Protein AF-A0A7S4PCH6-F1 (afdb_monomer_lite)

Secondary structure (DSSP, 8-state):
-TTSTTHHHHHHHHHHTT-HHHHHHHHHTSTTS---TTSS-SSS-TTS-HHHHHHHHHHTS----TT----HHHHHHHHHHHHHTTGGGTT-HHHHHHHHHHTT-----TTS-HHHHHHHHHHHH-TT--HHHHHHHHHHHHHHHHHHHHHHTPPPPHHHHHHHIIIII-HHHHHHHHHHH-SSTHHHHHHHHHHHHTT-SPPPPHHHHHHH-GGGTT----HHHHHHHHHHHHHHHS---STTTTHHHHHHHHT-SSSHHHHHHHHHHHS-GGG-HHHHHHHHHHHHHHHHHTTT-HHHHHHHHHHHHHHHHHHHHHHHHTT-HHHHHHHHHHTT-HHHHHHHHHHHHHHHHHHHHH-TTTTTHHHHHHHHHHTT-S---HHHHHHHHHHHHHHHHHTT-HHHHHHHHHHHHH-TT--HHHHHHIIIIIIHHHHHS--SS-SS-HHHHHHHHHHHHHHHHHHHHHHHSTT---------S-HHHHHHHHTTHHHHHHHHHHHHHHHHHTT---------------------

Foldseek 3Di:
DCPDPCLLVVLVVCVLQVNLVVSLVSLCPDPLNDAPPVRHRPDPDCPPRLSSVLSVLSVQQDDDDPPDAPPPVSLVVSLVSLVVCLVVCPVPVSSNVVSCLLNLVDDPPLPDQLQSNLSSNCRRPPVPDDLLVSLVSSVVSNVVNVVVCVVVVDDDQLVSVVSNCVSPVRPVLCLVCVPVSDPALPCSLVVLVVCVVVVRDDDDDPVVCCVSPVVCPPPPDDSLVSNLVSLLVNLVVQDPPDPPSNVVSLVSLLVRLPCSLVSNLVSLVPDQLPPDPVSLVVSLVSLVVSCVSCPPPVVSVVSSLQSLLVNLQNVLVVCVVVLQNQSSLVSNVSSVDLVVNVVSLVVCLVVLLVVCVVPVPPSCVSCVSNVVSVVPDDDHDVSNVLVVLVVVLSVCVVVVVLLSNLVSLLVSLPDPLDAVSVLLCSCVVRVVVSLPPPDLAQSHAPVSLVSNVVVLVVLVVVLVVCVVDPDDDDDDDPHPDDNVVSPVVVVCSVVSVVSSVVSNVRNVVVPRPPDDDDDDDDDPDDPDDDDD

pLDDT: mean 73.79, std 15.65, range [22.5, 93.56]

Sequence (532 aa):
WEDHPDYWSVLLNLLSRGLVDPAIELLECHSKHTKSDDGEILFSNYDDNPYVLVGELLKSMPRFYRGHKRSRPDWTNWHSRCEAYYEDLLAYPDLRDVVKLLSGEMEPISDYPWYRQAIAFVFYNKPWMDALEVSQEATNHYVQEQKNKERTGAGGHIFDEIFLYCMTQGHMHLILEIDSLFPSLFVPCHLIDLLIHTRAVEIPSKDDMESLWPDSVGIDFELETIREHFILEYAQSLKMGNQSSWLIPIGYMRSCPRAGPFCVIEALKREDPSISASKVTKMLHICKLVETAGKNRPAIERGVADVRSLIHRVIGRSKFENGNYGAALHHYSLSGKTKDLVQVSNHLTTTYYHSSLAHPSSGLQPIESVLEAFGCHPQFPPQLELLAKYRELVRSFNQKNYEVSCRVAVDVLSFSTHPLSIWIPVIEDFLVPLLTNNQKRAWIDTRGTYVIMEKLEALGRRVDLVKEKGESKGYALPLMVSDQEVIKFEAKLPQIREYLIQNLKKAILDGDLCLLEPAESGGFGSQFGGNL

Radius of gyration: 46.58 Å; chains: 1; bounding box: 87×60×130 Å

InterPro domains:
  IPR011502 Nucleoporin Nup85-like [PF07575] (2-457)
  IPR011502 Nucleoporin Nup85-like [PTHR13373] (2-508)

Organism: NCBI:txid180227

Structure (mmCIF, N/CA/C/O backbone):
data_AF-A0A7S4PCH6-F1
#
_entry.id   AF-A0A7S4PCH6-F1
#
loop_
_atom_site.group_PDB
_atom_site.id
_atom_site.type_symbol
_atom_site.label_atom_id
_atom_site.label_alt_id
_atom_site.label_comp_id
_atom_site.label_asym_id
_atom_site.label_entity_id
_atom_site.label_seq_id
_atom_site.pdbx_PDB_ins_code
_atom_site.Cartn_x
_atom_site.Cartn_y
_atom_site.Cartn_z
_atom_site.occupancy
_atom_site.B_iso_or_equiv
_atom_site.auth_seq_id
_atom_site.auth_comp_id
_atom_site.auth_asym_id
_atom_site.auth_atom_id
_atom_site.pdbx_PDB_model_num
ATOM 1 N N . TRP A 1 1 ? 5.525 9.806 -56.059 1.00 64.00 1 TRP A N 1
ATOM 2 C CA . TRP A 1 1 ? 5.964 9.488 -54.684 1.00 64.00 1 TRP A CA 1
ATOM 3 C C . TRP A 1 1 ? 7.481 9.490 -54.609 1.00 64.00 1 TRP A C 1
ATOM 5 O O . TRP A 1 1 ? 8.005 10.160 -53.736 1.00 64.00 1 TRP A O 1
ATOM 15 N N . GLU A 1 2 ? 8.165 8.834 -55.549 1.00 72.00 2 GLU A N 1
ATOM 16 C CA . GLU A 1 2 ? 9.630 8.896 -55.705 1.00 72.00 2 GLU A CA 1
ATOM 17 C C . GLU A 1 2 ? 10.188 10.298 -56.021 1.00 72.00 2 GLU A C 1
ATOM 19 O O . GLU A 1 2 ? 11.230 10.657 -55.495 1.00 72.00 2 GLU A O 1
ATOM 24 N N . ASP A 1 3 ? 9.463 11.139 -56.771 1.00 77.38 3 ASP A N 1
ATOM 25 C CA . ASP A 1 3 ? 9.891 12.524 -57.063 1.00 77.38 3 ASP A CA 1
ATOM 26 C C . ASP A 1 3 ? 9.633 13.519 -55.913 1.00 77.38 3 ASP A C 1
ATOM 28 O O . ASP A 1 3 ? 9.802 14.730 -56.074 1.00 77.38 3 ASP A O 1
ATOM 32 N N . HIS A 1 4 ? 9.140 13.047 -54.762 1.00 86.69 4 HIS A N 1
ATOM 33 C CA . HIS A 1 4 ? 8.910 13.926 -53.618 1.00 86.69 4 HIS A CA 1
ATOM 34 C C . HIS A 1 4 ? 10.264 14.335 -53.011 1.00 86.69 4 HIS A C 1
ATOM 36 O O . HIS A 1 4 ? 11.099 13.457 -52.794 1.00 86.69 4 HIS A O 1
ATOM 42 N N . PRO A 1 5 ? 10.486 15.618 -52.663 1.00 84.19 5 PRO A N 1
ATOM 43 C CA . PRO A 1 5 ? 11.775 16.089 -52.136 1.00 84.19 5 PRO A CA 1
ATOM 44 C C . PRO A 1 5 ? 12.235 15.337 -50.876 1.00 84.19 5 PRO A C 1
ATOM 46 O O . PRO A 1 5 ? 13.429 15.173 -50.651 1.00 84.19 5 PRO A O 1
ATOM 49 N N . ASP A 1 6 ? 11.289 14.826 -50.085 1.00 86.88 6 ASP A N 1
ATOM 50 C CA . ASP A 1 6 ? 11.576 14.066 -48.862 1.00 86.88 6 ASP A CA 1
ATOM 51 C C . ASP A 1 6 ? 11.766 12.556 -49.066 1.00 86.88 6 ASP A C 1
ATOM 53 O O . ASP A 1 6 ? 11.967 11.834 -48.095 1.00 86.88 6 ASP A O 1
ATOM 57 N N . TYR A 1 7 ? 11.682 12.028 -50.289 1.00 89.69 7 TYR A N 1
ATOM 58 C CA . TYR A 1 7 ? 11.777 10.580 -50.512 1.00 89.69 7 TYR A CA 1
ATOM 59 C C . TYR A 1 7 ? 13.089 9.997 -49.950 1.00 89.69 7 TYR A C 1
ATOM 61 O O . TYR A 1 7 ? 13.081 9.073 -49.131 1.00 89.69 7 TYR A O 1
ATOM 69 N N . TRP A 1 8 ? 14.221 10.597 -50.323 1.00 88.31 8 TRP A N 1
ATOM 70 C CA . TRP A 1 8 ? 15.547 10.167 -49.879 1.00 88.31 8 TRP A CA 1
ATOM 71 C C . TRP A 1 8 ? 15.815 10.492 -48.414 1.00 88.31 8 TRP A C 1
ATOM 73 O O . TRP A 1 8 ? 16.429 9.692 -47.706 1.00 88.31 8 TRP A O 1
ATOM 83 N N . SER A 1 9 ? 15.282 11.613 -47.917 1.00 87.62 9 SER A N 1
ATOM 84 C CA . SER A 1 9 ? 15.380 11.951 -46.498 1.00 87.62 9 SER A CA 1
ATOM 85 C C . SER A 1 9 ? 14.629 10.925 -45.646 1.00 87.62 9 SER A C 1
ATOM 87 O O . SER A 1 9 ? 15.147 10.494 -44.618 1.00 87.62 9 SER A O 1
ATOM 89 N N . VAL A 1 10 ? 13.453 10.452 -46.074 1.00 89.88 10 VAL A N 1
ATOM 90 C CA . VAL A 1 10 ? 12.704 9.368 -45.417 1.00 89.88 10 VAL A CA 1
ATOM 91 C C . VAL A 1 10 ? 13.485 8.052 -45.452 1.00 89.88 10 VAL A C 1
ATOM 93 O O . VAL A 1 10 ? 13.565 7.375 -44.426 1.00 89.88 10 VAL A O 1
ATOM 96 N N . LEU A 1 11 ? 14.115 7.709 -46.576 1.00 90.00 11 LEU A N 1
ATOM 97 C CA . LEU A 1 11 ? 14.933 6.499 -46.690 1.00 90.00 11 LEU A CA 1
ATOM 98 C C . LEU A 1 11 ? 16.126 6.520 -45.714 1.00 90.00 11 LEU A C 1
ATOM 100 O O . LEU A 1 11 ? 16.283 5.607 -44.900 1.00 90.00 11 LEU A O 1
ATOM 104 N N . LEU A 1 12 ? 16.912 7.601 -45.711 1.00 88.50 12 LEU A N 1
ATOM 105 C CA . LEU A 1 12 ? 18.007 7.816 -44.754 1.00 88.50 12 LEU A CA 1
ATOM 106 C C . LEU A 1 12 ? 17.493 7.868 -43.306 1.00 88.50 12 LEU A C 1
ATOM 108 O O . LEU A 1 12 ? 18.146 7.397 -42.365 1.00 88.50 12 LEU A O 1
ATOM 112 N N . ASN A 1 13 ? 16.280 8.391 -43.108 1.00 87.31 13 ASN A N 1
ATOM 113 C CA . ASN A 1 13 ? 15.642 8.421 -41.803 1.00 87.31 13 ASN A CA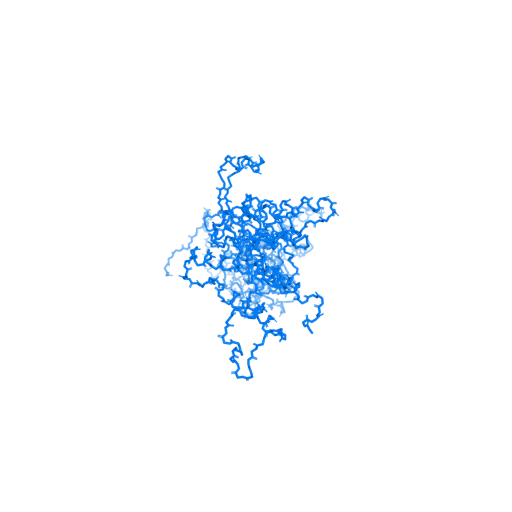 1
ATOM 114 C C . ASN A 1 13 ? 15.338 7.003 -41.278 1.00 87.31 13 ASN A C 1
ATOM 116 O O . ASN A 1 13 ? 15.539 6.728 -40.092 1.00 87.31 13 ASN A O 1
ATOM 120 N N . LEU A 1 14 ? 14.851 6.105 -42.131 1.00 90.00 14 LEU A N 1
ATOM 121 C CA . LEU A 1 14 ? 14.585 4.712 -41.768 1.00 90.00 14 LEU A CA 1
ATOM 122 C C . LEU A 1 14 ? 15.892 3.980 -41.438 1.00 90.00 14 LEU A C 1
ATOM 124 O O . LEU A 1 14 ? 16.009 3.370 -40.372 1.00 90.00 14 LEU A O 1
ATOM 128 N N . LEU A 1 15 ? 16.906 4.132 -42.292 1.00 89.31 15 LEU A N 1
ATOM 129 C CA . LEU A 1 15 ? 18.208 3.489 -42.119 1.00 89.31 15 LEU A CA 1
ATOM 130 C C . LEU A 1 15 ? 18.928 3.947 -40.847 1.00 89.31 15 LEU A C 1
ATOM 132 O O . LEU A 1 15 ? 19.399 3.112 -40.079 1.00 89.31 15 LEU A O 1
ATOM 136 N N . SER A 1 16 ? 18.948 5.243 -40.536 1.00 86.50 16 SER A N 1
ATOM 137 C CA . SER A 1 16 ? 19.559 5.755 -39.291 1.00 86.50 16 SER A CA 1
ATOM 138 C C . SER A 1 16 ? 18.895 5.244 -38.002 1.00 86.50 16 SER A C 1
ATOM 140 O O . SER A 1 16 ? 19.476 5.349 -36.927 1.00 86.50 16 SER A O 1
ATOM 142 N N . ARG A 1 17 ? 17.683 4.680 -38.083 1.00 86.62 17 ARG A N 1
ATOM 143 C CA . ARG A 1 17 ? 16.971 4.046 -36.957 1.00 86.62 17 ARG A CA 1
ATOM 144 C C . ARG A 1 17 ? 17.137 2.522 -36.926 1.00 86.62 17 ARG A C 1
ATOM 146 O O . ARG A 1 17 ? 16.534 1.873 -36.075 1.00 86.62 17 ARG A O 1
ATOM 153 N N . GLY A 1 18 ? 17.888 1.954 -37.871 1.00 85.25 18 GLY A N 1
ATOM 154 C CA . GLY A 1 18 ? 18.010 0.509 -38.071 1.00 85.25 18 GLY A CA 1
ATOM 155 C C . GLY A 1 18 ? 16.769 -0.144 -38.694 1.00 85.25 18 GLY A C 1
ATOM 156 O O . GLY A 1 18 ? 16.649 -1.367 -38.672 1.00 85.25 18 GLY A O 1
ATOM 157 N N . LEU A 1 19 ? 15.833 0.638 -39.251 1.00 89.56 19 LEU A N 1
ATOM 158 C CA . LEU A 1 19 ? 14.630 0.130 -39.924 1.00 89.56 19 LEU A CA 1
ATOM 159 C C . LEU A 1 19 ? 14.958 -0.245 -41.373 1.00 89.56 19 LEU A C 1
ATOM 161 O O . LEU A 1 19 ? 14.557 0.434 -42.316 1.00 89.56 19 LEU A O 1
ATOM 165 N N . VAL A 1 20 ? 15.715 -1.329 -41.535 1.00 89.56 20 VAL A N 1
ATOM 166 C CA . VAL A 1 20 ? 16.248 -1.751 -42.838 1.00 89.56 20 VAL A CA 1
ATOM 167 C C . VAL A 1 20 ? 15.179 -2.369 -43.736 1.00 89.56 20 VAL A C 1
ATOM 169 O O . VAL A 1 20 ? 15.161 -2.067 -44.922 1.00 89.56 20 VAL A O 1
ATOM 172 N N . ASP A 1 21 ? 14.248 -3.163 -43.197 1.00 90.94 21 ASP A N 1
ATOM 173 C CA . ASP A 1 21 ? 13.197 -3.795 -44.014 1.00 90.94 21 ASP A CA 1
ATOM 174 C C . ASP A 1 21 ? 12.270 -2.765 -44.688 1.00 90.94 21 ASP A C 1
ATOM 176 O O . ASP A 1 21 ? 12.153 -2.805 -45.913 1.00 90.94 21 ASP A O 1
ATOM 180 N N . PRO A 1 22 ? 11.713 -1.763 -43.971 1.00 93.25 22 PRO A N 1
ATOM 181 C CA . PRO A 1 22 ? 10.931 -0.709 -44.620 1.00 93.25 22 PRO A CA 1
ATOM 182 C C . PRO A 1 22 ? 11.748 0.124 -45.616 1.00 93.25 22 PRO A C 1
ATOM 184 O O . PRO A 1 22 ? 11.198 0.635 -46.587 1.00 93.25 22 PRO A O 1
ATOM 187 N N . ALA A 1 23 ? 13.057 0.283 -45.385 1.00 91.62 23 ALA A N 1
ATOM 188 C CA . ALA A 1 23 ? 13.933 0.992 -46.314 1.00 91.62 23 ALA A CA 1
ATOM 189 C C . ALA A 1 23 ? 14.156 0.194 -47.609 1.00 91.62 23 ALA A C 1
ATOM 191 O O . ALA A 1 23 ? 14.122 0.775 -48.691 1.00 91.62 23 ALA A O 1
ATOM 192 N N . ILE A 1 24 ? 14.328 -1.131 -47.513 1.00 90.75 24 ILE A N 1
ATOM 193 C CA . ILE A 1 24 ? 14.390 -2.026 -48.675 1.00 90.75 24 ILE A CA 1
ATOM 194 C C . ILE A 1 24 ? 13.077 -1.949 -49.451 1.00 90.75 24 ILE A C 1
ATOM 196 O O . ILE A 1 24 ? 13.108 -1.697 -50.648 1.00 90.75 24 ILE A O 1
ATOM 200 N N . GLU A 1 25 ? 11.931 -2.104 -48.785 1.00 90.81 25 GLU A N 1
ATOM 201 C CA . GLU A 1 25 ? 10.612 -2.040 -49.432 1.00 90.81 25 GLU A CA 1
ATOM 202 C C . GLU A 1 25 ? 10.394 -0.712 -50.168 1.00 90.81 25 GLU A C 1
ATOM 204 O O . GLU A 1 25 ? 9.920 -0.699 -51.305 1.00 90.81 25 GLU A O 1
ATOM 209 N N . LEU A 1 26 ? 10.783 0.406 -49.545 1.00 90.44 26 LEU A N 1
ATOM 210 C CA . LEU A 1 26 ? 10.692 1.728 -50.157 1.00 90.44 26 LEU A CA 1
ATOM 211 C C . LEU A 1 26 ? 11.586 1.830 -51.400 1.00 90.44 26 LEU A C 1
ATOM 213 O O . LEU A 1 26 ? 11.120 2.287 -52.441 1.00 90.44 26 LEU A O 1
ATOM 217 N N . LEU A 1 27 ? 12.836 1.359 -51.311 1.00 88.62 27 LEU A N 1
ATOM 218 C CA . LEU A 1 27 ? 13.787 1.361 -52.425 1.00 88.62 27 LEU A CA 1
ATOM 219 C C . LEU A 1 27 ? 13.337 0.452 -53.579 1.00 88.62 27 LEU A C 1
ATOM 221 O O . LEU A 1 27 ? 13.490 0.826 -54.740 1.00 88.62 27 LEU A O 1
ATOM 225 N N . GLU A 1 28 ? 12.743 -0.705 -53.278 1.00 86.50 28 GLU A N 1
ATOM 226 C CA . GLU A 1 28 ? 12.207 -1.630 -54.282 1.00 86.50 28 GLU A CA 1
ATOM 227 C C . GLU A 1 28 ? 10.996 -1.064 -55.039 1.00 86.50 28 GLU A C 1
ATOM 229 O O . GLU A 1 28 ? 10.723 -1.492 -56.159 1.00 86.50 28 GLU A O 1
ATOM 234 N N . CYS A 1 29 ? 10.281 -0.098 -54.452 1.00 84.88 29 CYS A N 1
ATOM 235 C CA . CYS A 1 29 ? 9.167 0.602 -55.097 1.00 84.88 29 CYS A CA 1
ATOM 236 C C . CYS A 1 29 ? 9.616 1.743 -56.028 1.00 84.88 29 CYS A C 1
ATOM 238 O O . CYS A 1 29 ? 8.774 2.352 -56.690 1.00 84.88 29 CYS A O 1
ATOM 240 N N . HIS A 1 30 ? 10.912 2.066 -56.071 1.00 84.31 30 HIS A N 1
ATOM 241 C CA . HIS A 1 30 ? 11.450 3.102 -56.947 1.00 84.31 30 HIS A CA 1
ATOM 242 C C . HIS A 1 30 ? 11.387 2.640 -58.416 1.00 84.31 30 HIS A C 1
ATOM 244 O O . HIS A 1 30 ? 11.802 1.533 -58.740 1.00 84.31 30 HIS A O 1
ATOM 250 N N . SER A 1 31 ? 10.942 3.484 -59.347 1.00 79.00 31 SER A N 1
ATOM 251 C CA . SER A 1 31 ? 10.768 3.143 -60.775 1.00 79.00 31 SER A CA 1
ATOM 252 C C . SER A 1 31 ? 12.048 2.643 -61.451 1.00 79.00 31 SER A C 1
ATOM 254 O O . SER A 1 31 ? 12.016 1.767 -62.312 1.00 79.00 31 SER A O 1
ATOM 256 N N . LYS A 1 32 ? 13.195 3.192 -61.041 1.00 78.00 32 LYS A N 1
ATOM 257 C CA . LYS A 1 32 ? 14.543 2.778 -61.478 1.00 78.00 32 LYS A CA 1
ATOM 258 C C . LYS A 1 32 ? 15.032 1.458 -60.858 1.00 78.00 32 LYS A C 1
ATOM 260 O O . LYS A 1 32 ? 16.035 0.912 -61.315 1.00 78.00 32 LYS A O 1
ATOM 265 N N . HIS A 1 33 ? 14.327 0.926 -59.862 1.00 71.19 33 HIS A N 1
ATOM 266 C CA . HIS A 1 33 ? 14.534 -0.411 -59.314 1.00 71.19 33 HIS A CA 1
ATOM 267 C C . HIS A 1 33 ? 13.737 -1.432 -60.154 1.00 71.19 33 HIS A C 1
ATOM 269 O O . HIS A 1 33 ? 12.705 -1.964 -59.747 1.00 71.19 33 HIS A O 1
ATOM 275 N N . THR A 1 34 ? 14.179 -1.681 -61.387 1.00 62.31 34 THR A N 1
ATOM 276 C CA . THR A 1 34 ? 13.460 -2.522 -62.357 1.00 62.31 34 THR A CA 1
ATOM 277 C C . THR A 1 34 ? 13.590 -4.023 -62.051 1.00 62.31 34 THR A C 1
ATOM 279 O O . THR A 1 34 ? 14.666 -4.607 -62.168 1.00 62.31 34 THR A O 1
ATOM 282 N N . LYS A 1 35 ? 12.464 -4.666 -61.702 1.00 54.75 35 LYS A N 1
ATOM 283 C CA . LYS A 1 35 ? 12.248 -6.129 -61.760 1.00 54.75 35 LYS A CA 1
ATOM 284 C C . LYS A 1 35 ? 11.495 -6.458 -63.068 1.00 54.75 35 LYS A C 1
ATOM 286 O O . LYS A 1 35 ? 10.728 -5.619 -63.535 1.00 54.75 35 LYS A O 1
ATOM 291 N N . SER A 1 36 ? 11.726 -7.620 -63.685 1.00 48.31 36 SER A N 1
ATOM 292 C CA . SER A 1 36 ? 10.923 -8.117 -64.819 1.00 48.31 36 SER A CA 1
ATOM 293 C C . SER A 1 36 ? 9.477 -8.359 -64.392 1.00 48.31 36 SER A C 1
ATOM 295 O O . SER A 1 36 ? 9.204 -8.561 -63.206 1.00 48.31 36 SER A O 1
ATOM 297 N N . ASP A 1 37 ? 8.567 -8.414 -65.367 1.00 42.47 37 ASP A N 1
ATOM 298 C CA . ASP A 1 37 ? 7.155 -8.770 -65.160 1.00 42.47 37 ASP A CA 1
ATOM 299 C C . ASP A 1 37 ? 6.956 -10.184 -64.559 1.00 42.47 37 ASP A C 1
ATOM 301 O O . ASP A 1 37 ? 5.890 -10.472 -64.017 1.00 42.47 37 ASP A O 1
ATOM 305 N N . ASP A 1 38 ? 7.991 -11.037 -64.565 1.00 46.34 38 ASP A N 1
ATOM 306 C CA . ASP A 1 38 ? 7.996 -12.380 -63.962 1.00 46.34 38 ASP A CA 1
ATOM 307 C C . ASP A 1 38 ? 8.635 -12.413 -62.554 1.00 46.34 38 ASP A C 1
ATOM 309 O O . ASP A 1 38 ? 8.780 -13.473 -61.944 1.00 46.34 38 ASP A O 1
ATOM 313 N N . GLY A 1 39 ? 9.029 -11.253 -62.011 1.00 51.03 39 GLY A N 1
ATOM 314 C CA . GLY A 1 39 ? 9.717 -11.136 -60.720 1.00 51.03 39 GLY A CA 1
ATOM 315 C C . GLY A 1 39 ? 11.217 -11.460 -60.760 1.00 51.03 39 GLY A C 1
ATOM 316 O O . GLY A 1 39 ? 11.874 -11.403 -59.719 1.00 51.03 39 GLY A O 1
ATOM 317 N N . GLU A 1 40 ? 11.776 -11.752 -61.937 1.00 49.81 40 GLU A N 1
ATOM 318 C CA . GLU A 1 40 ? 13.217 -11.943 -62.148 1.00 49.81 40 GLU A CA 1
ATOM 319 C C . GLU A 1 40 ? 13.905 -10.616 -62.510 1.00 49.81 40 GLU A C 1
ATOM 321 O O . GLU A 1 40 ? 13.334 -9.744 -63.147 1.00 49.81 40 GLU A O 1
ATOM 326 N N . ILE A 1 41 ? 15.150 -10.403 -62.095 1.00 50.25 41 ILE A N 1
ATOM 327 C CA . ILE A 1 41 ? 15.881 -9.157 -62.387 1.00 50.25 41 ILE A CA 1
ATOM 328 C C . ILE A 1 41 ? 16.236 -9.138 -63.892 1.00 50.25 41 ILE A C 1
ATOM 330 O O . ILE A 1 41 ? 16.939 -10.027 -64.360 1.00 50.25 41 ILE A O 1
ATOM 334 N N . LEU A 1 42 ? 15.756 -8.145 -64.666 1.00 45.78 42 LEU A N 1
ATOM 335 C CA . LEU A 1 42 ? 15.898 -8.077 -66.146 1.00 45.78 42 LEU A CA 1
ATOM 336 C C . LEU A 1 42 ? 17.335 -7.910 -66.663 1.00 45.78 42 LEU A C 1
ATOM 338 O O . LEU A 1 42 ? 17.560 -7.969 -67.872 1.00 45.78 42 LEU A O 1
ATOM 342 N N . PHE A 1 43 ? 18.303 -7.684 -65.782 1.00 46.62 43 PHE A N 1
ATOM 343 C CA . PHE A 1 43 ? 19.694 -7.487 -66.160 1.00 46.62 43 PHE A CA 1
ATOM 344 C C . PHE A 1 43 ? 20.512 -8.691 -65.710 1.00 46.62 43 PHE A C 1
ATOM 346 O O . PHE A 1 43 ? 20.567 -9.023 -64.530 1.00 46.62 43 PHE A O 1
ATOM 353 N N . SER A 1 44 ? 21.158 -9.343 -66.676 1.00 43.47 44 SER A N 1
ATOM 354 C CA . SER A 1 44 ? 21.978 -10.540 -66.476 1.00 43.47 44 SER A CA 1
ATOM 355 C C . SER A 1 44 ? 23.261 -10.295 -65.674 1.00 43.47 44 SER A C 1
ATOM 357 O O . SER A 1 44 ? 23.985 -11.252 -65.423 1.00 43.47 44 SER A O 1
ATOM 359 N N . ASN A 1 45 ? 23.534 -9.054 -65.260 1.00 46.75 45 ASN A N 1
ATOM 360 C CA . ASN A 1 45 ? 24.634 -8.692 -64.376 1.00 46.75 45 ASN A CA 1
ATOM 361 C C . ASN A 1 45 ? 24.103 -7.795 -63.250 1.00 46.75 45 ASN A C 1
ATOM 363 O O . ASN A 1 45 ? 23.547 -6.727 -63.500 1.00 46.75 45 ASN A O 1
ATOM 367 N N . TYR A 1 46 ? 24.315 -8.225 -62.005 1.00 49.53 46 TYR A N 1
ATOM 368 C CA . TYR A 1 46 ? 24.033 -7.456 -60.787 1.00 49.53 46 TYR A CA 1
ATOM 369 C C . TYR A 1 46 ? 24.793 -6.113 -60.723 1.00 49.53 46 TYR A C 1
ATOM 371 O O . TYR A 1 46 ? 24.423 -5.247 -59.935 1.00 49.53 46 TYR A O 1
ATOM 379 N N . ASP A 1 47 ? 25.815 -5.936 -61.565 1.00 52.97 47 ASP A N 1
ATOM 380 C CA . ASP A 1 47 ? 26.745 -4.803 -61.547 1.00 52.97 47 ASP A CA 1
ATOM 381 C C . ASP A 1 47 ? 26.250 -3.548 -62.300 1.00 52.97 47 ASP A C 1
ATOM 383 O O . ASP A 1 47 ? 26.839 -2.483 -62.139 1.00 52.97 47 ASP A O 1
ATOM 387 N N . ASP A 1 48 ? 25.164 -3.620 -63.087 1.00 65.75 48 ASP A N 1
ATOM 388 C CA . ASP A 1 48 ? 24.777 -2.510 -63.984 1.00 65.75 48 ASP A CA 1
ATOM 389 C C . ASP A 1 48 ? 23.666 -1.585 -63.439 1.00 65.75 48 ASP A C 1
ATOM 391 O O . ASP A 1 48 ? 23.530 -0.452 -63.911 1.00 65.75 48 ASP A O 1
ATOM 395 N N . ASN A 1 49 ? 22.862 -2.016 -62.451 1.00 79.38 49 ASN A N 1
ATOM 396 C CA . ASN A 1 49 ? 21.821 -1.165 -61.851 1.00 79.38 49 ASN A CA 1
ATOM 397 C C . ASN A 1 49 ? 22.159 -0.787 -60.392 1.00 79.38 49 ASN A C 1
ATOM 399 O O . ASN A 1 49 ? 22.016 -1.626 -59.496 1.00 79.38 49 ASN A O 1
ATOM 403 N N . PRO A 1 50 ? 22.493 0.487 -60.108 1.00 82.06 50 PRO A N 1
ATOM 404 C CA . PRO A 1 50 ? 22.889 0.933 -58.772 1.00 82.06 50 PRO A CA 1
ATOM 405 C C . PRO A 1 50 ? 21.766 0.819 -57.726 1.00 82.06 50 PRO A C 1
ATOM 407 O O . PRO A 1 50 ? 22.050 0.654 -56.544 1.00 82.06 50 PRO A O 1
ATOM 410 N N . TYR A 1 51 ? 20.488 0.851 -58.125 1.00 85.94 51 TYR A N 1
ATOM 411 C CA . TYR A 1 51 ? 19.360 0.692 -57.197 1.00 85.94 51 TYR A CA 1
ATOM 412 C C . TYR A 1 51 ? 19.230 -0.752 -56.703 1.00 85.94 51 TYR A C 1
ATOM 414 O O . TYR A 1 51 ? 18.986 -0.982 -55.519 1.00 85.94 51 TYR A O 1
ATOM 422 N N . VAL A 1 52 ? 19.426 -1.723 -57.603 1.00 83.62 52 VAL A N 1
ATOM 423 C CA . VAL A 1 52 ? 19.421 -3.155 -57.264 1.00 83.62 52 VAL A CA 1
ATOM 424 C C . VAL A 1 52 ? 20.640 -3.484 -56.411 1.00 83.62 52 VAL A C 1
ATOM 426 O O . VAL A 1 52 ? 20.503 -4.147 -55.388 1.00 83.62 52 VAL A O 1
ATOM 429 N N . LEU A 1 53 ? 21.809 -2.950 -56.773 1.00 85.06 53 LEU A N 1
ATOM 430 C CA . LEU A 1 53 ? 23.043 -3.099 -56.006 1.00 85.06 53 LEU A CA 1
ATOM 431 C C . LEU A 1 53 ? 22.874 -2.635 -54.548 1.00 85.06 53 LEU A C 1
ATOM 433 O O . LEU A 1 53 ? 23.150 -3.397 -53.622 1.00 85.06 53 LEU A O 1
ATOM 437 N N . VAL A 1 54 ? 22.372 -1.414 -54.330 1.00 87.38 54 VAL A N 1
ATOM 438 C CA . VAL A 1 54 ? 22.128 -0.884 -52.976 1.00 87.38 54 VAL A CA 1
ATOM 439 C C . VAL A 1 54 ? 21.054 -1.695 -52.244 1.00 87.38 54 VAL A C 1
ATOM 441 O O . VAL A 1 54 ? 21.204 -1.975 -51.054 1.00 87.38 54 VAL A O 1
ATOM 444 N N . GLY A 1 55 ? 20.010 -2.148 -52.943 1.00 87.75 55 GLY A N 1
ATOM 445 C CA . GLY A 1 55 ? 19.013 -3.066 -52.386 1.00 87.75 55 GLY A CA 1
ATOM 446 C C . GLY A 1 55 ? 19.625 -4.384 -51.897 1.00 87.75 55 GLY A C 1
ATOM 447 O O . GLY A 1 55 ? 19.321 -4.837 -50.793 1.00 87.75 55 GLY A O 1
ATOM 448 N N . GLU A 1 56 ? 20.539 -4.977 -52.663 1.00 86.88 56 GLU A N 1
ATOM 449 C CA . GLU A 1 56 ? 21.257 -6.198 -52.284 1.00 86.88 56 GLU A CA 1
ATOM 450 C C . GLU A 1 56 ? 22.275 -5.961 -51.156 1.00 86.88 56 GLU A C 1
ATOM 452 O O . GLU A 1 56 ? 22.444 -6.821 -50.285 1.00 86.88 56 GLU A O 1
ATOM 457 N N . LEU A 1 57 ? 22.913 -4.787 -51.087 1.00 88.44 57 LEU A N 1
ATOM 458 C CA . LEU A 1 57 ? 23.735 -4.399 -49.933 1.00 88.44 57 LEU A CA 1
ATOM 459 C C . LEU A 1 57 ? 22.894 -4.349 -48.652 1.00 88.44 57 LEU A C 1
ATOM 461 O O . LEU A 1 57 ? 23.286 -4.938 -47.645 1.00 88.44 57 LEU A O 1
ATOM 465 N N . LEU A 1 58 ? 21.709 -3.736 -48.696 1.00 89.69 58 LEU A N 1
ATOM 466 C CA . LEU A 1 58 ? 20.788 -3.684 -47.556 1.00 89.69 58 LEU A CA 1
ATOM 467 C C . LEU A 1 58 ? 20.262 -5.073 -47.160 1.00 89.69 58 LEU A C 1
ATOM 469 O O . LEU A 1 58 ? 20.192 -5.397 -45.973 1.00 89.69 58 LEU A O 1
ATOM 473 N N . LYS A 1 59 ? 19.921 -5.925 -48.136 1.00 89.00 59 LYS A N 1
ATOM 474 C CA . LYS A 1 59 ? 19.469 -7.306 -47.883 1.00 89.00 59 LYS A CA 1
ATOM 475 C C . LYS A 1 59 ? 20.572 -8.187 -47.306 1.00 89.00 59 LYS A C 1
ATOM 477 O O . LYS A 1 59 ? 20.299 -9.000 -46.425 1.00 89.00 59 LYS A O 1
ATOM 482 N N . SER A 1 60 ? 21.804 -8.017 -47.783 1.00 87.69 60 SER A N 1
ATOM 483 C CA . SER A 1 60 ? 22.978 -8.765 -47.317 1.00 87.69 60 SER A CA 1
ATOM 484 C C . SER A 1 60 ? 23.597 -8.206 -46.034 1.00 87.69 60 SER A C 1
ATOM 486 O O . SER A 1 60 ? 24.585 -8.764 -45.552 1.00 87.69 60 SER A O 1
ATOM 488 N N . MET A 1 61 ? 23.009 -7.152 -45.451 1.00 86.00 61 MET A N 1
ATOM 489 C CA . MET A 1 61 ? 23.428 -6.615 -44.161 1.00 86.00 61 MET A CA 1
ATOM 490 C C . MET A 1 61 ? 23.379 -7.715 -43.089 1.00 86.00 61 MET A C 1
ATOM 492 O O . MET A 1 61 ? 22.329 -8.345 -42.907 1.00 86.00 61 MET A O 1
ATOM 496 N N . PRO A 1 62 ? 24.475 -7.950 -42.344 1.00 84.12 62 PRO A N 1
ATOM 497 C CA . PRO A 1 62 ? 24.478 -8.932 -41.272 1.00 84.12 62 PRO A CA 1
ATOM 498 C C . PRO A 1 62 ? 23.403 -8.607 -40.226 1.00 84.12 62 PRO A C 1
ATOM 500 O O . PRO A 1 62 ? 23.366 -7.517 -39.659 1.00 84.12 62 PRO A O 1
ATOM 503 N N . ARG A 1 63 ? 22.509 -9.563 -39.946 1.00 76.00 63 ARG A N 1
ATOM 504 C CA . ARG A 1 63 ? 21.423 -9.399 -38.963 1.00 76.00 63 ARG A CA 1
ATOM 505 C C . ARG A 1 63 ? 21.697 -10.181 -37.689 1.00 76.00 63 ARG A C 1
ATOM 507 O O . ARG A 1 63 ? 22.217 -11.296 -37.715 1.00 76.00 63 ARG A O 1
ATOM 514 N N . PHE A 1 64 ? 21.275 -9.618 -36.562 1.00 67.06 64 PHE A N 1
ATOM 515 C CA . PHE A 1 64 ? 21.328 -10.300 -35.274 1.00 67.06 64 PHE A CA 1
ATOM 516 C C . PHE A 1 64 ? 20.077 -11.155 -35.069 1.00 67.06 64 PHE A C 1
ATOM 518 O O . PHE A 1 64 ? 18.992 -10.637 -34.818 1.00 67.06 64 PHE A O 1
ATOM 525 N N . TYR A 1 65 ? 20.237 -12.476 -35.111 1.00 59.75 65 TYR A N 1
ATOM 526 C CA . TYR A 1 65 ? 19.214 -13.416 -34.652 1.00 59.75 65 TYR A CA 1
ATOM 527 C C . TYR A 1 65 ? 19.560 -13.921 -33.250 1.00 59.75 65 TYR A C 1
ATOM 529 O O . TYR A 1 65 ? 20.732 -14.142 -32.928 1.00 59.75 65 TYR A O 1
ATOM 537 N N . ARG A 1 66 ? 18.540 -14.136 -32.404 1.00 48.34 66 ARG A N 1
ATOM 538 C CA . ARG A 1 66 ? 18.731 -14.742 -31.075 1.00 48.34 66 ARG A CA 1
ATOM 539 C C . ARG A 1 66 ? 19.505 -16.059 -31.225 1.00 48.34 66 ARG A C 1
ATOM 541 O O . ARG A 1 66 ? 19.039 -16.973 -31.894 1.00 48.34 66 ARG A O 1
ATOM 548 N N . GLY A 1 67 ? 20.679 -16.142 -30.598 1.00 49.59 67 GLY A N 1
ATOM 549 C CA . GLY A 1 67 ? 21.539 -17.332 -30.602 1.00 49.59 67 GLY A CA 1
ATOM 550 C C . GLY A 1 67 ? 22.767 -17.266 -31.520 1.00 49.59 67 GLY A C 1
ATOM 551 O O . GLY A 1 67 ? 23.649 -18.107 -31.374 1.00 49.59 67 GLY A O 1
ATOM 552 N N . HIS A 1 68 ? 22.883 -16.266 -32.401 1.00 53.16 68 HIS A N 1
ATOM 553 C CA . HIS A 1 68 ? 24.104 -16.028 -33.181 1.00 53.16 68 HIS A CA 1
ATOM 554 C C . HIS A 1 68 ? 25.015 -15.022 -32.468 1.00 53.16 68 HIS A C 1
ATOM 556 O O . HIS A 1 68 ? 24.576 -13.950 -32.049 1.00 53.16 68 HIS A O 1
ATOM 562 N N . LYS A 1 69 ? 26.299 -15.366 -32.307 1.00 55.25 69 LYS A N 1
ATOM 563 C CA . LYS A 1 69 ? 27.305 -14.427 -31.789 1.00 55.25 69 LYS A CA 1
ATOM 564 C C . LYS A 1 69 ? 27.575 -13.340 -32.833 1.00 55.25 69 LYS A C 1
ATOM 566 O O . LYS A 1 69 ? 27.537 -13.615 -34.027 1.00 55.25 69 LYS A O 1
ATOM 571 N N . ARG A 1 70 ? 27.893 -12.127 -32.368 1.00 60.91 70 ARG A N 1
ATOM 572 C CA . ARG A 1 70 ? 28.404 -11.017 -33.190 1.00 60.91 70 ARG A CA 1
ATOM 573 C C . ARG A 1 70 ? 29.618 -11.491 -33.998 1.00 60.91 70 ARG A C 1
ATOM 575 O O . ARG A 1 70 ? 30.722 -11.566 -33.465 1.00 60.91 70 ARG A O 1
ATOM 582 N N . SER A 1 71 ? 29.416 -11.835 -35.267 1.00 67.88 71 SER A N 1
ATOM 583 C CA . SER A 1 71 ? 30.508 -12.171 -36.177 1.00 67.88 71 SER A CA 1
ATOM 584 C C . SER A 1 71 ? 31.086 -10.868 -36.717 1.00 67.88 71 SER A C 1
ATOM 586 O O . SER A 1 71 ? 30.596 -10.299 -37.690 1.00 67.88 71 SER A O 1
ATOM 588 N N . ARG A 1 72 ? 32.108 -10.349 -36.028 1.00 74.88 72 ARG A N 1
ATOM 589 C CA . ARG A 1 72 ? 32.883 -9.188 -36.488 1.00 74.88 72 ARG A CA 1
ATOM 590 C C . ARG A 1 72 ? 33.369 -9.345 -37.945 1.00 74.88 72 ARG A C 1
ATOM 592 O O . ARG A 1 72 ? 33.261 -8.364 -38.669 1.00 74.88 72 ARG A O 1
ATOM 599 N N . PRO A 1 73 ? 33.823 -10.532 -38.409 1.00 81.12 73 PRO A N 1
ATOM 600 C CA . PRO A 1 73 ? 34.230 -10.721 -39.803 1.00 81.12 73 PRO A CA 1
ATOM 601 C C . PRO A 1 73 ? 33.130 -10.429 -40.830 1.00 81.12 73 PRO A C 1
ATOM 603 O O . PRO A 1 73 ? 33.419 -9.799 -41.843 1.00 81.12 73 PRO A O 1
ATOM 606 N N . ASP A 1 74 ? 31.882 -10.831 -40.565 1.00 83.19 74 ASP A N 1
ATOM 607 C CA . ASP A 1 74 ? 30.774 -10.631 -41.513 1.00 83.19 74 ASP A CA 1
ATOM 608 C C . ASP A 1 74 ? 30.433 -9.146 -41.658 1.00 83.19 74 ASP A C 1
ATOM 610 O O . ASP A 1 74 ? 30.219 -8.660 -42.766 1.00 83.19 74 ASP A O 1
ATOM 614 N N . TRP A 1 75 ? 30.461 -8.409 -40.544 1.00 84.12 75 TRP A N 1
ATOM 615 C CA . TRP A 1 75 ? 30.287 -6.957 -40.539 1.00 84.12 75 TRP A CA 1
ATOM 616 C C . TRP A 1 75 ? 31.429 -6.226 -41.235 1.00 84.12 75 TRP A C 1
ATOM 618 O O . TRP A 1 75 ? 31.165 -5.343 -42.040 1.00 84.12 75 TRP A O 1
ATOM 628 N N . THR A 1 76 ? 32.685 -6.601 -40.976 1.00 84.00 76 THR A N 1
ATOM 629 C CA . THR A 1 76 ? 33.838 -5.985 -41.650 1.00 84.00 76 THR A CA 1
ATOM 630 C C . THR A 1 76 ? 33.806 -6.245 -43.156 1.00 84.00 76 THR A C 1
ATOM 632 O O . THR A 1 76 ? 34.013 -5.320 -43.930 1.00 84.00 76 THR A O 1
ATOM 635 N N . ASN A 1 77 ? 33.483 -7.470 -43.582 1.00 86.69 77 ASN A N 1
ATOM 636 C CA . ASN A 1 77 ? 33.366 -7.805 -45.001 1.00 86.69 77 ASN A CA 1
ATOM 637 C C . ASN A 1 77 ? 32.217 -7.036 -45.673 1.00 86.69 77 ASN A C 1
ATOM 639 O O . ASN A 1 77 ? 32.392 -6.465 -46.745 1.00 86.69 77 ASN A O 1
ATOM 643 N N . TRP A 1 78 ? 31.049 -6.973 -45.028 1.00 88.88 78 TRP A N 1
ATOM 644 C CA . TRP A 1 78 ? 29.927 -6.187 -45.535 1.00 88.88 78 TRP A CA 1
ATOM 645 C C . TRP A 1 78 ? 30.272 -4.695 -45.651 1.00 88.88 78 TRP A C 1
ATOM 647 O O . TRP A 1 78 ? 30.000 -4.093 -46.684 1.00 88.88 78 TRP A O 1
ATOM 657 N N . HIS A 1 79 ? 30.951 -4.125 -44.656 1.00 87.94 79 HIS A N 1
ATOM 658 C CA . HIS A 1 79 ? 31.379 -2.726 -44.670 1.00 87.94 79 HIS A CA 1
ATOM 659 C C . HIS A 1 79 ? 32.370 -2.430 -45.803 1.00 87.94 79 HIS A C 1
ATOM 661 O O . HIS A 1 79 ? 32.166 -1.490 -46.561 1.00 87.94 79 HIS A O 1
ATOM 667 N N . SER A 1 80 ? 33.376 -3.290 -46.002 1.00 86.81 80 SER A N 1
ATOM 668 C CA . SER A 1 80 ? 34.316 -3.158 -47.123 1.00 86.81 80 SER A CA 1
ATOM 669 C C . SER A 1 80 ? 33.630 -3.261 -48.487 1.00 86.81 80 SER A C 1
ATOM 671 O O . SER A 1 80 ? 34.073 -2.629 -49.443 1.00 86.81 80 SER A O 1
ATOM 673 N N . ARG A 1 81 ? 32.536 -4.031 -48.599 1.00 87.56 81 ARG A N 1
ATOM 674 C CA . ARG A 1 81 ? 31.707 -4.045 -49.816 1.00 87.56 81 ARG A CA 1
ATOM 675 C C . ARG A 1 81 ? 30.993 -2.707 -50.005 1.00 87.56 81 ARG A C 1
ATOM 677 O O . ARG A 1 81 ? 31.022 -2.186 -51.110 1.00 87.56 81 ARG A O 1
ATOM 684 N N . CYS A 1 82 ? 30.399 -2.136 -48.957 1.00 88.25 82 CYS A N 1
ATOM 685 C CA . CYS A 1 82 ? 29.776 -0.809 -49.028 1.00 88.25 82 CYS A CA 1
ATOM 686 C C . CYS A 1 82 ? 30.785 0.277 -49.448 1.00 88.25 82 CYS A C 1
ATOM 688 O O . CYS A 1 82 ? 30.486 1.067 -50.339 1.00 88.25 82 CYS A O 1
ATOM 690 N N . GLU A 1 83 ? 31.994 0.280 -48.880 1.00 85.75 83 GLU A N 1
ATOM 691 C CA . GLU A 1 83 ? 33.070 1.213 -49.255 1.00 85.75 83 GLU A CA 1
ATOM 692 C C . GLU A 1 83 ? 33.505 1.047 -50.717 1.00 85.75 83 GLU A C 1
ATOM 694 O O . GLU A 1 83 ? 33.651 2.039 -51.428 1.00 85.75 83 GLU A O 1
ATOM 699 N N . ALA A 1 84 ? 33.669 -0.194 -51.189 1.00 86.06 84 ALA A N 1
ATOM 700 C CA . ALA A 1 84 ? 34.090 -0.467 -52.562 1.00 86.06 84 ALA A CA 1
ATOM 701 C C . ALA A 1 84 ? 33.123 0.118 -53.606 1.00 86.06 84 ALA A C 1
ATOM 703 O O . ALA A 1 84 ? 33.571 0.636 -54.623 1.00 86.06 84 ALA A O 1
ATOM 704 N N . TYR A 1 85 ? 31.817 0.090 -53.330 1.00 83.00 85 TYR A N 1
ATOM 705 C CA . TYR A 1 85 ? 30.792 0.606 -54.241 1.00 83.00 85 TYR A CA 1
ATOM 706 C C . TYR A 1 85 ? 30.542 2.116 -54.121 1.00 83.00 85 TYR A C 1
ATOM 708 O O . TYR A 1 85 ? 29.762 2.670 -54.893 1.00 83.00 85 TYR A O 1
ATOM 716 N N . TYR A 1 86 ? 31.176 2.811 -53.173 1.00 82.56 86 TYR A N 1
ATOM 717 C CA . TYR A 1 86 ? 30.969 4.249 -52.992 1.00 82.56 86 TYR A CA 1
ATOM 718 C C . TYR A 1 86 ? 31.448 5.072 -54.199 1.00 82.56 86 TYR A C 1
ATOM 720 O O . TYR A 1 86 ? 30.744 5.980 -54.647 1.00 82.56 86 TYR A O 1
ATOM 728 N N . GLU A 1 87 ? 32.614 4.730 -54.756 1.00 78.12 87 GLU A N 1
ATOM 729 C CA . GLU A 1 87 ? 33.189 5.403 -55.933 1.00 78.12 87 GLU A CA 1
ATOM 730 C C . GLU A 1 87 ? 32.370 5.139 -57.210 1.00 78.12 87 GLU A C 1
ATOM 732 O O . GLU A 1 87 ? 32.217 6.024 -58.055 1.00 78.12 87 GLU A O 1
ATOM 737 N N . ASP A 1 88 ? 31.749 3.962 -57.319 1.00 79.44 88 ASP A N 1
ATOM 738 C CA . ASP A 1 88 ? 30.908 3.589 -58.464 1.00 79.44 88 ASP A CA 1
ATOM 739 C C . ASP A 1 88 ? 29.569 4.359 -58.491 1.00 79.44 88 ASP A C 1
ATOM 741 O O . ASP A 1 88 ? 28.898 4.446 -59.523 1.00 79.44 88 ASP A O 1
ATOM 745 N N . LEU A 1 89 ? 29.186 4.980 -57.368 1.00 83.12 89 LEU A N 1
ATOM 746 C CA . LEU A 1 89 ? 27.924 5.706 -57.196 1.00 83.12 89 LEU A CA 1
ATOM 747 C C . LEU A 1 89 ? 28.054 7.231 -57.325 1.00 83.12 89 LEU A C 1
ATOM 749 O O . LEU A 1 89 ? 27.085 7.946 -57.067 1.00 83.12 89 LEU A O 1
ATOM 753 N N . LEU A 1 90 ? 29.192 7.762 -57.787 1.00 78.44 90 LEU A N 1
ATOM 754 C CA . LEU A 1 90 ? 29.385 9.212 -57.977 1.00 78.44 90 LEU A CA 1
ATOM 755 C C . LEU A 1 90 ? 28.315 9.870 -58.870 1.00 78.44 90 LEU A C 1
ATOM 757 O O . LEU A 1 90 ? 27.987 11.040 -58.678 1.00 78.44 90 LEU A O 1
ATOM 761 N N . ALA A 1 91 ? 27.750 9.122 -59.823 1.00 81.19 91 ALA A N 1
ATOM 762 C CA . ALA A 1 91 ? 26.682 9.591 -60.709 1.00 81.19 91 ALA A CA 1
ATOM 763 C C . ALA A 1 91 ? 25.280 9.615 -60.056 1.00 81.19 91 ALA A C 1
ATOM 765 O O . ALA A 1 91 ? 24.346 10.162 -60.644 1.00 81.19 91 ALA A O 1
ATOM 766 N N . TYR A 1 92 ? 25.124 9.044 -58.857 1.00 85.56 92 TYR A N 1
ATOM 767 C CA . TYR A 1 92 ? 23.852 8.873 -58.151 1.00 85.56 92 TYR A CA 1
ATOM 768 C C . TYR A 1 92 ? 23.971 9.414 -56.718 1.00 85.56 92 TYR A C 1
ATOM 770 O O . TYR A 1 92 ? 24.139 8.629 -55.784 1.00 85.56 92 TYR A O 1
ATOM 778 N N . PRO A 1 93 ? 23.889 10.744 -56.519 1.00 84.94 93 PRO A N 1
ATOM 779 C CA . PRO A 1 93 ? 24.173 11.375 -55.228 1.00 84.94 93 PRO A CA 1
ATOM 780 C C . PRO A 1 93 ? 23.306 10.824 -54.088 1.00 84.94 93 PRO A C 1
ATOM 782 O O . PRO A 1 93 ? 23.829 10.538 -53.018 1.00 84.94 93 PRO A O 1
ATOM 785 N N . ASP A 1 94 ? 22.020 10.568 -54.335 1.00 87.19 94 ASP A N 1
ATOM 786 C CA . ASP A 1 94 ? 21.124 10.074 -53.287 1.00 87.19 94 ASP A CA 1
ATOM 787 C C . ASP A 1 94 ? 21.443 8.629 -52.848 1.00 87.19 94 ASP A C 1
ATOM 789 O O . ASP A 1 94 ? 21.392 8.295 -51.664 1.00 87.19 94 ASP A O 1
ATOM 793 N N . LEU A 1 95 ? 21.818 7.756 -53.794 1.00 87.06 95 LEU A N 1
ATOM 794 C CA . LEU A 1 95 ? 22.258 6.386 -53.493 1.00 87.06 95 LEU A CA 1
ATOM 795 C C . LEU A 1 95 ? 23.647 6.371 -52.856 1.00 87.06 95 LEU A C 1
ATOM 797 O O . LEU A 1 95 ? 23.923 5.542 -51.990 1.00 87.06 95 LEU A O 1
ATOM 801 N N . ARG A 1 96 ? 24.510 7.305 -53.259 1.00 88.75 96 ARG A N 1
ATOM 802 C CA . ARG A 1 96 ? 25.811 7.522 -52.639 1.00 88.75 96 ARG A CA 1
ATOM 803 C C . ARG A 1 96 ? 25.654 7.907 -51.173 1.00 88.75 96 ARG A C 1
ATOM 805 O O . ARG A 1 96 ? 26.363 7.340 -50.355 1.00 88.75 96 ARG A O 1
ATOM 812 N N . ASP A 1 97 ? 24.721 8.791 -50.825 1.00 87.38 97 ASP A N 1
ATOM 813 C CA . ASP A 1 97 ? 24.457 9.164 -49.427 1.00 87.38 97 ASP A CA 1
ATOM 814 C C . ASP A 1 97 ? 23.940 7.978 -48.601 1.00 87.38 97 ASP A C 1
ATOM 816 O O . ASP A 1 97 ? 24.329 7.801 -47.443 1.00 87.38 97 ASP A O 1
ATOM 820 N N . VAL A 1 98 ? 23.121 7.111 -49.208 1.00 88.88 98 VAL A N 1
ATOM 821 C CA . VAL A 1 98 ? 22.706 5.842 -48.592 1.00 88.88 98 VAL A CA 1
ATOM 822 C C . VAL A 1 98 ? 23.920 4.956 -48.322 1.00 88.88 98 VAL A C 1
ATOM 824 O O . VAL A 1 98 ? 24.103 4.518 -47.190 1.00 88.88 98 VAL A O 1
ATOM 827 N N . VAL A 1 99 ? 24.777 4.714 -49.316 1.00 89.00 99 VAL A N 1
ATOM 828 C CA . VAL A 1 99 ? 25.971 3.871 -49.143 1.00 89.00 99 VAL A CA 1
ATOM 829 C C . VAL A 1 99 ? 26.980 4.499 -48.182 1.00 89.00 99 VAL A C 1
ATOM 831 O O . VAL A 1 99 ? 27.539 3.781 -47.361 1.00 89.00 99 VAL A O 1
ATOM 834 N N . LYS A 1 100 ? 27.132 5.827 -48.180 1.00 87.88 100 LYS A N 1
ATOM 835 C CA . LYS A 1 100 ? 27.955 6.572 -47.215 1.00 87.88 100 LYS A CA 1
ATOM 836 C C . LYS A 1 100 ? 27.519 6.291 -45.775 1.00 87.88 100 LYS A C 1
ATOM 838 O O . LYS A 1 100 ? 28.355 6.027 -44.916 1.00 87.88 100 LYS A O 1
ATOM 843 N N . LEU A 1 101 ? 26.205 6.280 -45.522 1.00 87.38 101 LEU A N 1
ATOM 844 C CA . LEU A 1 101 ? 25.644 5.901 -44.224 1.00 87.38 101 LEU A CA 1
ATOM 845 C C . LEU A 1 101 ? 25.934 4.432 -43.875 1.00 87.38 101 LEU A C 1
ATOM 847 O O . LEU A 1 101 ? 26.323 4.144 -42.744 1.00 87.38 101 LEU A O 1
ATOM 851 N N . LEU A 1 102 ? 25.755 3.506 -44.825 1.00 88.06 102 LEU A N 1
ATOM 852 C CA . LEU A 1 102 ? 26.021 2.074 -44.614 1.00 88.06 102 LEU A CA 1
ATOM 853 C C . LEU A 1 102 ? 27.502 1.791 -44.315 1.00 88.06 102 LEU A C 1
ATOM 855 O O . LEU A 1 102 ? 27.807 0.923 -43.496 1.00 88.06 102 LEU A O 1
ATOM 859 N N . SER A 1 103 ? 28.401 2.561 -44.928 1.00 86.44 103 SER A N 1
ATOM 860 C CA . SER A 1 103 ? 29.845 2.569 -44.671 1.00 86.44 103 SER A CA 1
ATOM 861 C C . SER A 1 103 ? 30.230 3.343 -43.406 1.00 86.44 103 SER A C 1
ATOM 863 O O . SER A 1 103 ? 31.401 3.603 -43.176 1.00 86.44 103 SER A O 1
ATOM 865 N N . GLY A 1 104 ? 29.280 3.743 -42.555 1.00 79.56 104 GLY A N 1
ATOM 866 C CA . GLY A 1 104 ? 29.577 4.367 -41.262 1.00 79.56 104 GLY A CA 1
ATOM 867 C C . GLY A 1 104 ? 30.107 5.805 -41.324 1.00 79.56 104 GLY A C 1
ATOM 868 O O . GLY A 1 104 ? 30.188 6.452 -40.277 1.00 79.56 104 GLY A O 1
ATOM 869 N N . GLU A 1 105 ? 30.365 6.352 -42.516 1.00 75.62 105 GLU A N 1
ATOM 870 C CA . GLU A 1 105 ? 30.787 7.737 -42.760 1.00 75.62 105 GLU A CA 1
ATOM 871 C C . GLU A 1 105 ? 29.611 8.726 -42.649 1.00 75.62 105 GLU A C 1
ATOM 873 O O . GLU A 1 105 ? 29.351 9.555 -43.525 1.00 75.62 105 GLU A O 1
ATOM 878 N N . MET A 1 106 ? 28.856 8.648 -41.554 1.00 68.25 106 MET A N 1
ATOM 879 C CA . MET A 1 106 ? 27.771 9.583 -41.290 1.00 68.25 106 MET A CA 1
ATOM 880 C C . MET A 1 106 ? 28.353 10.899 -40.767 1.00 68.25 106 MET A C 1
ATOM 882 O O . MET A 1 106 ? 28.837 10.975 -39.638 1.00 68.25 106 MET A O 1
ATOM 886 N N . GLU A 1 107 ? 28.272 11.962 -41.567 1.00 66.19 107 GLU A N 1
ATOM 887 C CA . GLU A 1 107 ? 28.406 13.312 -41.018 1.00 66.19 107 GLU A CA 1
ATOM 888 C C . GLU A 1 107 ? 27.262 13.543 -40.020 1.00 66.19 107 GLU A C 1
ATOM 890 O O . GLU A 1 107 ? 26.131 13.134 -40.300 1.00 66.19 107 GLU A O 1
ATOM 895 N N . PRO A 1 108 ? 27.518 14.159 -38.850 1.00 61.19 108 PRO A N 1
ATOM 896 C CA . PRO A 1 108 ? 26.475 14.402 -37.866 1.00 61.19 108 PRO A CA 1
ATOM 897 C C . PRO A 1 108 ? 25.377 15.248 -38.509 1.00 61.19 108 PRO A C 1
ATOM 899 O O . PRO A 1 108 ? 25.557 16.437 -38.777 1.00 61.19 108 PRO A O 1
ATOM 902 N N . ILE A 1 109 ? 24.233 14.620 -38.782 1.00 63.97 109 ILE A N 1
ATOM 903 C CA . ILE A 1 109 ? 23.071 15.311 -39.331 1.00 63.97 109 ILE A CA 1
ATOM 904 C C . ILE A 1 109 ? 22.562 16.224 -38.221 1.00 63.97 109 ILE A C 1
ATOM 906 O O . ILE A 1 109 ? 21.978 15.757 -37.243 1.00 63.97 109 ILE A O 1
ATOM 910 N N . SER A 1 110 ? 22.833 17.523 -38.370 1.00 61.12 110 SER A N 1
ATOM 911 C CA . SER A 1 110 ? 22.627 18.547 -37.337 1.00 61.12 110 SER A CA 1
ATOM 912 C C . SER A 1 110 ? 21.200 18.596 -36.779 1.00 61.12 110 SER A C 1
ATOM 914 O O . SER A 1 110 ? 21.010 19.072 -35.663 1.00 61.12 110 SER A O 1
ATOM 916 N N . ASP A 1 111 ? 20.214 18.100 -37.529 1.00 69.62 111 ASP A N 1
ATOM 917 C CA . ASP A 1 111 ? 18.797 18.130 -37.154 1.00 69.62 111 ASP A CA 1
ATOM 918 C C . ASP A 1 111 ? 18.341 16.890 -36.367 1.00 69.62 111 ASP A C 1
ATOM 920 O O . ASP A 1 111 ? 17.193 16.813 -35.923 1.00 69.62 111 ASP A O 1
ATOM 924 N N . TYR A 1 112 ? 19.200 15.880 -36.203 1.00 75.69 112 TYR A N 1
ATOM 925 C CA . TYR A 1 112 ? 18.849 14.659 -35.482 1.00 75.69 112 TYR A CA 1
ATOM 926 C C . TYR A 1 112 ? 19.245 14.727 -34.008 1.00 75.69 112 TYR A C 1
ATOM 928 O O . TYR A 1 112 ? 20.346 15.182 -33.698 1.00 75.69 112 TYR A O 1
ATOM 936 N N . PRO A 1 113 ? 18.404 14.196 -33.099 1.00 79.69 113 PRO A N 1
ATOM 937 C CA . PRO A 1 113 ? 18.729 14.166 -31.681 1.00 79.69 113 PRO A CA 1
ATOM 938 C C . PRO A 1 113 ? 19.940 13.268 -31.411 1.00 79.69 113 PRO A C 1
ATOM 940 O O . PRO A 1 113 ? 20.168 12.285 -32.129 1.00 79.69 113 PRO A O 1
ATOM 943 N N . TRP A 1 114 ? 20.683 13.573 -30.344 1.00 84.44 114 TRP A N 1
ATOM 944 C CA . TRP A 1 114 ? 21.947 12.907 -30.005 1.00 84.44 114 TRP A CA 1
ATOM 945 C C . TRP A 1 114 ? 21.851 11.373 -30.003 1.00 84.44 114 TRP A C 1
ATOM 947 O O . TRP A 1 114 ? 22.709 10.695 -30.568 1.00 84.44 114 TRP A O 1
ATOM 957 N N . TYR A 1 115 ? 20.776 10.814 -29.434 1.00 83.50 115 TYR A N 1
ATOM 958 C CA . TYR A 1 115 ? 20.610 9.367 -29.281 1.00 83.50 115 TYR A CA 1
ATOM 959 C C . TYR A 1 115 ? 20.479 8.666 -30.631 1.00 83.50 115 TYR A C 1
ATOM 961 O O . TYR A 1 115 ? 20.901 7.524 -30.788 1.00 83.50 115 TYR A O 1
ATOM 969 N N . ARG A 1 116 ? 19.916 9.346 -31.632 1.00 83.69 116 ARG A N 1
ATOM 970 C CA . ARG A 1 116 ? 19.775 8.797 -32.978 1.00 83.69 116 ARG A CA 1
ATOM 971 C C . ARG A 1 116 ? 21.118 8.751 -33.689 1.00 83.69 116 ARG A C 1
ATOM 973 O O . ARG A 1 116 ? 21.405 7.758 -34.348 1.00 83.69 116 ARG A O 1
ATOM 980 N N . GLN A 1 117 ? 21.921 9.801 -33.539 1.00 83.94 117 GLN A N 1
ATOM 981 C CA . GLN A 1 117 ? 23.278 9.835 -34.081 1.00 83.94 117 GLN A CA 1
ATOM 982 C C . GLN A 1 117 ? 24.139 8.748 -33.429 1.00 83.94 117 GLN A C 1
ATOM 984 O O . GLN A 1 117 ? 24.775 7.977 -34.138 1.00 83.94 117 GLN A O 1
ATOM 989 N N . ALA A 1 118 ? 24.053 8.605 -32.103 1.00 85.19 118 ALA A N 1
ATOM 990 C CA . ALA A 1 118 ? 24.745 7.554 -31.365 1.00 85.19 118 ALA A CA 1
ATOM 991 C C . ALA A 1 118 ? 24.316 6.145 -31.807 1.00 85.19 118 ALA A C 1
ATOM 993 O O . ALA A 1 118 ? 25.167 5.296 -32.060 1.00 85.19 118 ALA A O 1
ATOM 994 N N . ILE A 1 119 ? 23.008 5.888 -31.951 1.00 84.62 119 ILE A N 1
ATOM 995 C CA . ILE A 1 119 ? 22.501 4.593 -32.431 1.00 84.62 119 ILE A CA 1
ATOM 996 C C . ILE A 1 119 ? 22.990 4.315 -33.851 1.00 84.62 119 ILE A C 1
ATOM 998 O O . ILE A 1 119 ? 23.495 3.225 -34.096 1.00 84.62 119 ILE A O 1
ATOM 1002 N N . ALA A 1 120 ? 22.873 5.275 -34.773 1.00 86.38 120 ALA A N 1
ATOM 1003 C CA . ALA A 1 120 ? 23.340 5.106 -36.146 1.00 86.38 120 ALA A CA 1
ATOM 1004 C C . ALA A 1 120 ? 24.852 4.836 -36.191 1.00 86.38 120 ALA A C 1
ATOM 1006 O O . ALA A 1 120 ? 25.292 3.913 -36.875 1.00 86.38 120 ALA A O 1
ATOM 1007 N N . PHE A 1 121 ? 25.638 5.570 -35.400 1.00 86.50 121 PHE A N 1
ATOM 1008 C CA . PHE A 1 121 ? 27.075 5.361 -35.295 1.00 86.50 121 PHE A CA 1
ATOM 1009 C C . PHE A 1 121 ? 27.400 3.955 -34.784 1.00 86.50 121 PHE A C 1
ATOM 1011 O O . PHE A 1 121 ? 28.130 3.219 -35.446 1.00 86.50 121 PHE A O 1
ATOM 1018 N N . VAL A 1 122 ? 26.821 3.546 -33.650 1.00 85.88 122 VAL A N 1
ATOM 1019 C CA . VAL A 1 122 ? 27.010 2.202 -33.079 1.00 85.88 122 VAL A CA 1
ATOM 1020 C C . VAL A 1 122 ? 26.607 1.135 -34.095 1.00 85.88 122 VAL A C 1
ATOM 1022 O O . VAL A 1 122 ? 27.319 0.150 -34.263 1.00 85.88 122 VAL A O 1
ATOM 1025 N N . PHE A 1 123 ? 25.484 1.330 -34.783 1.00 84.31 123 PHE A N 1
ATOM 1026 C CA . PHE A 1 123 ? 24.905 0.351 -35.693 1.00 84.31 123 PHE A CA 1
ATOM 1027 C C . PHE A 1 123 ? 25.752 0.132 -36.954 1.00 84.31 123 PHE A C 1
ATOM 1029 O O . PHE A 1 123 ? 25.974 -1.019 -37.321 1.00 84.31 123 PHE A O 1
ATOM 1036 N N . TYR A 1 124 ? 26.264 1.201 -37.575 1.00 84.75 124 TYR A N 1
ATOM 1037 C CA . TYR A 1 124 ? 27.006 1.113 -38.840 1.00 84.75 124 TYR A CA 1
ATOM 1038 C C . TYR A 1 124 ? 28.528 1.036 -38.679 1.00 84.75 124 TYR A C 1
ATOM 1040 O O . TYR A 1 124 ? 29.186 0.396 -39.494 1.00 84.75 124 TYR A O 1
ATOM 1048 N N . ASN A 1 125 ? 29.102 1.626 -37.624 1.00 82.19 125 ASN A N 1
ATOM 1049 C CA . ASN A 1 125 ? 30.555 1.629 -37.426 1.00 82.19 125 ASN A CA 1
ATOM 1050 C C . ASN A 1 125 ? 31.034 0.480 -36.540 1.00 82.19 125 ASN A C 1
ATOM 1052 O O . ASN A 1 125 ? 32.086 -0.108 -36.794 1.00 82.19 125 ASN A O 1
ATOM 1056 N N . LYS A 1 126 ? 30.318 0.191 -35.444 1.00 79.94 126 LYS A N 1
ATOM 1057 C CA . LYS A 1 126 ? 30.805 -0.746 -34.420 1.00 79.94 126 LYS A CA 1
ATOM 1058 C C . LYS A 1 126 ? 29.677 -1.528 -33.716 1.00 79.94 126 LYS A C 1
ATOM 1060 O O . LYS A 1 126 ? 29.565 -1.489 -32.488 1.00 79.94 126 LYS A O 1
ATOM 1065 N N . PRO A 1 127 ? 28.876 -2.338 -34.433 1.00 80.38 127 PRO A N 1
ATOM 1066 C CA . PRO A 1 127 ? 27.753 -3.076 -33.838 1.00 80.38 127 PRO A CA 1
ATOM 1067 C C . PRO A 1 127 ? 28.186 -4.194 -32.870 1.00 80.38 127 PRO A C 1
ATOM 1069 O O . PRO A 1 127 ? 27.358 -4.814 -32.194 1.00 80.38 127 PRO A O 1
ATOM 1072 N N . TRP A 1 128 ? 29.490 -4.472 -32.793 1.00 77.44 128 TRP A N 1
ATOM 1073 C CA . TRP A 1 128 ? 30.087 -5.426 -31.862 1.00 77.44 128 TRP A CA 1
ATOM 1074 C C . TRP A 1 128 ? 30.514 -4.823 -30.515 1.00 77.44 128 TRP A C 1
ATOM 1076 O O . TRP A 1 128 ? 30.944 -5.605 -29.665 1.00 77.44 128 TRP A O 1
ATOM 1086 N N . MET A 1 129 ? 30.372 -3.507 -30.305 1.00 81.56 129 MET A N 1
ATOM 1087 C CA . MET A 1 129 ? 30.790 -2.822 -29.071 1.00 81.56 129 MET A CA 1
ATOM 1088 C C . MET A 1 129 ? 30.138 -3.382 -27.815 1.00 81.56 129 MET A C 1
ATOM 1090 O O . MET A 1 129 ? 28.954 -3.747 -27.819 1.00 81.56 129 MET A O 1
ATOM 1094 N N . ASP A 1 130 ? 30.902 -3.440 -26.731 1.00 80.88 130 ASP A N 1
ATOM 1095 C CA . ASP A 1 130 ? 30.343 -3.762 -25.422 1.00 80.88 130 ASP A CA 1
ATOM 1096 C C . ASP A 1 130 ? 29.486 -2.605 -24.863 1.00 80.88 130 ASP A C 1
ATOM 1098 O O . ASP A 1 130 ? 29.356 -1.538 -25.464 1.00 80.88 130 ASP A O 1
ATOM 1102 N N . ALA A 1 131 ? 28.820 -2.837 -23.731 1.00 80.25 131 ALA A N 1
ATOM 1103 C CA . ALA A 1 131 ? 27.915 -1.845 -23.153 1.00 80.25 131 ALA A CA 1
ATOM 1104 C C . ALA A 1 131 ? 28.634 -0.558 -22.702 1.00 80.25 131 ALA A C 1
ATOM 1106 O O . ALA A 1 131 ? 28.033 0.516 -22.742 1.00 80.25 131 ALA A O 1
ATOM 1107 N N . LEU A 1 132 ? 29.904 -0.655 -22.294 1.00 82.44 132 LEU A N 1
ATOM 1108 C CA . LEU A 1 132 ? 30.692 0.485 -21.832 1.00 82.44 132 LEU A CA 1
ATOM 1109 C C . LEU A 1 132 ? 31.092 1.372 -23.013 1.00 82.44 132 LEU A C 1
ATOM 1111 O O . LEU A 1 132 ? 30.930 2.588 -22.952 1.00 82.44 132 LEU A O 1
ATOM 1115 N N . GLU A 1 133 ? 31.552 0.764 -24.103 1.00 85.06 133 GLU A N 1
ATOM 1116 C CA . GLU A 1 133 ? 31.889 1.465 -25.343 1.00 85.06 133 GLU A CA 1
ATOM 1117 C C . GLU A 1 133 ? 30.660 2.169 -25.943 1.00 85.06 133 GLU A C 1
ATOM 1119 O O . GLU A 1 133 ? 30.744 3.330 -26.344 1.00 85.06 133 GLU A O 1
ATOM 1124 N N . VAL A 1 134 ? 29.492 1.509 -25.938 1.00 84.94 134 VAL A N 1
ATOM 1125 C CA . VAL A 1 134 ? 28.223 2.129 -26.368 1.00 84.94 134 VAL A CA 1
ATOM 1126 C C . VAL A 1 134 ? 27.874 3.335 -25.495 1.00 84.94 134 VAL A C 1
ATOM 1128 O O . VAL A 1 134 ? 27.477 4.372 -26.023 1.00 84.94 134 VAL A O 1
ATOM 1131 N N . SER A 1 135 ? 28.032 3.215 -24.174 1.00 83.56 135 SER A N 1
ATOM 1132 C CA . SER A 1 135 ? 27.770 4.309 -23.233 1.00 83.56 135 SER A CA 1
ATOM 1133 C C . SER A 1 135 ? 28.683 5.519 -23.477 1.00 83.56 135 SER A C 1
ATOM 1135 O O . SER A 1 135 ? 28.213 6.659 -23.536 1.00 83.56 135 SER A O 1
ATOM 1137 N N . GLN A 1 136 ? 29.983 5.290 -23.673 1.00 84.81 136 GLN A N 1
ATOM 1138 C CA . GLN A 1 136 ? 30.943 6.362 -23.947 1.00 84.81 136 GLN A CA 1
ATOM 1139 C C . GLN A 1 136 ? 30.593 7.112 -25.234 1.00 84.81 136 GLN A C 1
ATOM 1141 O O . GLN A 1 136 ? 30.594 8.342 -25.257 1.00 84.81 136 GLN A O 1
ATOM 1146 N N . GLU A 1 137 ? 30.232 6.384 -26.288 1.00 85.44 137 GLU A N 1
ATOM 1147 C CA . GLU A 1 137 ? 29.871 6.991 -27.566 1.00 85.44 137 GLU A CA 1
ATOM 1148 C C . GLU A 1 137 ? 28.561 7.783 -27.485 1.00 85.44 137 GLU A C 1
ATOM 1150 O O . GLU A 1 137 ? 28.483 8.934 -27.915 1.00 85.44 137 GLU A O 1
ATOM 1155 N N . ALA A 1 138 ? 27.544 7.210 -26.841 1.00 84.44 138 ALA A N 1
ATOM 1156 C CA . ALA A 1 138 ? 26.298 7.900 -26.527 1.00 84.44 138 ALA A CA 1
ATOM 1157 C C . ALA A 1 138 ? 26.543 9.229 -25.790 1.00 84.44 138 ALA A C 1
ATOM 1159 O O . ALA A 1 138 ? 25.982 10.266 -26.154 1.00 84.44 138 ALA A O 1
ATOM 1160 N N . THR A 1 139 ? 27.447 9.217 -24.811 1.00 83.56 139 THR A N 1
ATOM 1161 C CA . THR A 1 139 ? 27.842 10.403 -24.041 1.00 83.56 139 THR A CA 1
ATOM 1162 C C . THR A 1 139 ? 28.521 11.455 -24.910 1.00 83.56 139 THR A C 1
ATOM 1164 O O . THR A 1 139 ? 28.212 12.641 -24.797 1.00 83.56 139 THR A O 1
ATOM 1167 N N . ASN A 1 140 ? 29.420 11.043 -25.807 1.00 85.62 140 ASN A N 1
ATOM 1168 C CA . ASN A 1 140 ? 30.105 11.958 -26.717 1.00 85.62 140 ASN A CA 1
ATOM 1169 C C . ASN A 1 140 ? 29.108 12.699 -27.614 1.00 85.62 140 ASN A C 1
ATOM 1171 O O . ASN A 1 140 ? 29.170 13.928 -27.713 1.00 85.62 140 ASN A O 1
ATOM 1175 N N . HIS A 1 141 ? 28.157 11.974 -28.210 1.00 84.62 141 HIS A N 1
ATOM 1176 C CA . HIS A 1 141 ? 27.102 12.571 -29.030 1.00 84.62 141 HIS A CA 1
ATOM 1177 C C . HIS A 1 141 ? 26.192 13.504 -28.222 1.00 84.62 141 HIS A C 1
ATOM 1179 O O . HIS A 1 141 ? 25.852 14.587 -28.701 1.00 84.62 141 HIS A O 1
ATOM 1185 N N . TYR A 1 142 ? 25.841 13.139 -26.984 1.00 81.88 142 TYR A N 1
ATOM 1186 C CA . TYR A 1 142 ? 25.066 14.011 -26.099 1.00 81.88 142 TYR A CA 1
ATOM 1187 C C . TYR A 1 142 ? 25.803 15.322 -25.793 1.00 81.88 142 TYR A C 1
ATOM 1189 O O . TYR A 1 142 ? 25.252 16.405 -25.976 1.00 81.88 142 TYR A O 1
ATOM 1197 N N . VAL A 1 143 ? 27.077 15.251 -25.392 1.00 81.81 143 VAL A N 1
ATOM 1198 C CA . VAL A 1 143 ? 27.896 16.438 -25.083 1.00 81.81 143 VAL A CA 1
ATOM 1199 C C . VAL A 1 143 ? 28.061 17.339 -26.310 1.00 81.81 143 VAL A C 1
ATOM 1201 O O . VAL A 1 143 ? 28.067 18.565 -26.183 1.00 81.81 143 VAL A O 1
ATOM 1204 N N . GLN A 1 144 ? 28.196 16.760 -27.505 1.00 80.69 144 GLN A N 1
ATOM 1205 C CA . GLN A 1 144 ? 28.246 17.525 -28.752 1.00 80.69 144 GLN A CA 1
ATOM 1206 C C . GLN A 1 144 ? 26.926 18.252 -29.032 1.00 80.69 144 GLN A C 1
ATOM 1208 O O . GLN A 1 144 ? 26.946 19.436 -29.371 1.00 80.69 144 GLN A O 1
ATOM 1213 N N . GLU A 1 145 ? 25.785 17.585 -28.849 1.00 79.62 145 GLU A N 1
ATOM 1214 C CA . GLU A 1 145 ? 24.475 18.210 -29.029 1.00 79.62 145 GLU A CA 1
ATOM 1215 C C . GLU A 1 145 ? 24.225 19.309 -27.988 1.00 79.62 145 GLU A C 1
ATOM 1217 O O . GLU A 1 145 ? 23.760 20.386 -28.353 1.00 79.62 145 GLU A O 1
ATOM 1222 N N . GLN A 1 146 ? 24.597 19.103 -26.721 1.00 75.88 146 GLN A N 1
ATOM 1223 C CA . GLN A 1 146 ? 24.460 20.129 -25.681 1.00 75.88 146 GLN A CA 1
ATOM 1224 C C . GLN A 1 146 ? 25.282 21.379 -25.996 1.00 75.88 146 GLN A C 1
ATOM 1226 O O . GLN A 1 146 ? 24.750 22.484 -25.948 1.00 75.88 146 GLN A O 1
ATOM 1231 N N . LYS A 1 147 ? 26.529 21.229 -26.463 1.00 75.56 147 LYS A N 1
ATOM 1232 C CA . LYS A 1 147 ? 27.335 22.366 -26.952 1.00 75.56 147 LYS A CA 1
ATOM 1233 C C . LYS A 1 147 ? 26.657 23.127 -28.098 1.00 75.56 147 LYS A C 1
ATOM 1235 O O . LYS A 1 147 ? 26.885 24.326 -28.256 1.00 75.56 147 LYS A O 1
ATOM 1240 N N . ASN A 1 148 ? 25.834 22.457 -28.906 1.00 71.56 148 ASN A N 1
ATOM 1241 C CA . ASN A 1 148 ? 25.053 23.087 -29.972 1.00 71.56 148 ASN A CA 1
ATOM 1242 C C . ASN A 1 148 ? 23.741 23.709 -29.447 1.00 71.56 148 ASN A C 1
ATOM 1244 O O . ASN A 1 148 ? 23.345 24.782 -29.907 1.00 71.56 148 ASN A O 1
ATOM 1248 N N . LYS A 1 149 ? 23.093 23.092 -28.451 1.00 72.12 149 LYS A N 1
ATOM 1249 C CA . LYS A 1 149 ? 21.879 23.594 -27.784 1.00 72.12 149 LYS A CA 1
ATOM 1250 C C . LYS A 1 149 ? 22.150 24.817 -26.909 1.00 72.12 149 LYS A C 1
ATOM 1252 O O . LYS A 1 149 ? 21.407 25.787 -26.992 1.00 72.12 149 LYS A O 1
ATOM 1257 N N . GLU A 1 150 ? 23.256 24.849 -26.169 1.00 63.88 150 GLU A N 1
ATOM 1258 C CA . GLU A 1 150 ? 23.712 26.021 -25.400 1.00 63.88 150 GLU A CA 1
ATOM 1259 C C . GLU A 1 150 ? 23.926 27.252 -26.293 1.00 63.88 150 GLU A C 1
ATOM 1261 O O . GLU A 1 150 ? 23.667 28.383 -25.886 1.00 63.88 150 GLU A O 1
ATOM 1266 N N . ARG A 1 151 ? 24.339 27.040 -27.548 1.00 59.06 151 ARG A N 1
ATOM 1267 C CA . ARG A 1 151 ? 24.471 28.106 -28.555 1.00 59.06 151 ARG A CA 1
ATOM 1268 C C . ARG A 1 151 ? 23.128 28.595 -29.104 1.00 59.06 151 ARG A C 1
ATOM 1270 O O . ARG A 1 151 ? 23.072 29.699 -29.636 1.00 59.06 151 ARG A O 1
ATOM 1277 N N . THR A 1 152 ? 22.071 27.789 -29.008 1.00 57.75 152 THR A N 1
ATOM 1278 C CA . THR A 1 152 ? 20.753 28.045 -29.619 1.00 57.75 152 THR A CA 1
ATOM 1279 C C . THR A 1 152 ? 19.635 28.299 -28.601 1.00 57.75 152 THR A C 1
ATOM 1281 O O . THR A 1 152 ? 18.557 28.743 -28.987 1.00 57.75 152 THR A O 1
ATOM 1284 N N . GLY A 1 153 ? 19.882 28.082 -27.304 1.00 53.88 153 GLY A N 1
ATOM 1285 C CA . GLY A 1 153 ? 18.934 28.324 -26.211 1.00 53.88 153 GLY A CA 1
ATOM 1286 C C . GLY A 1 153 ? 17.822 27.275 -26.071 1.00 53.88 153 GLY A C 1
ATOM 1287 O O . GLY A 1 153 ? 16.824 27.539 -25.402 1.00 53.88 153 GLY A O 1
ATOM 1288 N N . ALA A 1 154 ? 17.952 26.106 -26.703 1.00 57.84 154 ALA A N 1
ATOM 1289 C CA . ALA A 1 154 ? 16.950 25.042 -26.639 1.00 57.84 154 ALA A CA 1
ATOM 1290 C C . ALA A 1 154 ? 17.116 24.183 -25.370 1.00 57.84 154 ALA A C 1
ATOM 1292 O O . ALA A 1 154 ? 18.200 23.667 -25.105 1.00 57.84 154 ALA A O 1
ATOM 1293 N N . GLY A 1 155 ? 16.039 24.007 -24.596 1.00 58.53 155 GLY A N 1
ATOM 1294 C CA . GLY A 1 155 ? 16.029 23.141 -23.410 1.00 58.53 155 GLY A CA 1
ATOM 1295 C C . GLY A 1 155 ? 16.079 21.646 -23.759 1.00 58.53 155 GLY A C 1
ATOM 1296 O O . GLY A 1 155 ? 15.523 21.223 -24.773 1.00 58.53 155 GLY A O 1
ATOM 1297 N N . GLY A 1 156 ? 16.751 20.850 -22.920 1.00 68.31 156 GLY A N 1
ATOM 1298 C CA . GLY A 1 156 ? 16.809 19.387 -23.036 1.00 68.31 156 GLY A CA 1
ATOM 1299 C C . GLY A 1 156 ? 15.522 18.692 -22.577 1.00 68.31 156 GLY A C 1
ATOM 1300 O O . GLY A 1 156 ? 14.727 19.265 -21.832 1.00 68.31 156 GLY A O 1
ATOM 1301 N N . HIS A 1 157 ? 15.304 17.453 -23.027 1.00 78.56 157 HIS A N 1
ATOM 1302 C CA . HIS A 1 157 ? 14.180 16.631 -22.580 1.00 78.56 157 HIS A CA 1
ATOM 1303 C C . HIS A 1 157 ? 14.587 15.804 -21.345 1.00 78.56 157 HIS A C 1
ATOM 1305 O O . HIS A 1 157 ? 15.678 15.250 -21.324 1.00 78.56 157 HIS A O 1
ATOM 1311 N N . ILE A 1 158 ? 13.701 15.627 -20.354 1.00 79.94 158 ILE A N 1
ATOM 1312 C CA . ILE A 1 158 ? 13.973 14.862 -19.110 1.00 79.94 158 ILE A CA 1
ATOM 1313 C C . ILE A 1 158 ? 14.551 13.459 -19.377 1.00 79.94 158 ILE A C 1
ATOM 1315 O O . ILE A 1 158 ? 15.478 13.014 -18.712 1.00 79.94 158 ILE A O 1
ATOM 1319 N N . PHE A 1 159 ? 14.029 12.739 -20.375 1.00 81.19 159 PHE A N 1
ATOM 1320 C CA . PHE A 1 159 ? 14.581 11.431 -20.751 1.00 81.19 159 PHE A CA 1
ATOM 1321 C C . PHE A 1 159 ? 16.055 11.473 -21.172 1.00 81.19 159 PHE A C 1
ATOM 1323 O O . PHE A 1 159 ? 16.750 10.496 -20.914 1.00 81.19 159 PHE A O 1
ATOM 1330 N N . ASP A 1 160 ? 16.542 12.563 -21.774 1.00 80.62 160 ASP A N 1
ATOM 1331 C CA . ASP A 1 160 ? 17.958 12.684 -22.139 1.00 80.62 160 ASP A CA 1
ATOM 1332 C C . ASP A 1 160 ? 18.843 12.655 -20.885 1.00 80.62 160 ASP A C 1
ATOM 1334 O O . ASP A 1 160 ? 19.869 11.980 -20.857 1.00 80.62 160 ASP A O 1
ATOM 1338 N N . GLU A 1 161 ? 18.392 13.320 -19.822 1.00 79.44 161 GLU A N 1
ATOM 1339 C CA . GLU A 1 161 ? 19.054 13.361 -18.520 1.00 79.44 161 GLU A CA 1
ATOM 1340 C C . GLU A 1 161 ? 19.027 11.989 -17.827 1.00 79.44 161 GLU A C 1
ATOM 1342 O O . GLU A 1 161 ? 20.054 11.502 -17.359 1.00 79.44 161 GLU A O 1
ATOM 1347 N N . ILE A 1 162 ? 17.889 11.287 -17.876 1.00 83.56 162 ILE A N 1
ATOM 1348 C CA . ILE A 1 162 ? 17.770 9.913 -17.357 1.00 83.56 162 ILE A CA 1
ATOM 1349 C C . ILE A 1 162 ? 18.714 8.957 -18.093 1.00 83.56 162 ILE A C 1
ATOM 1351 O O . ILE A 1 162 ? 19.395 8.147 -17.456 1.00 83.56 162 ILE A O 1
ATOM 1355 N N . PHE A 1 163 ? 18.764 9.033 -19.428 1.00 81.06 163 PHE A N 1
ATOM 1356 C CA . PHE A 1 163 ? 19.675 8.216 -20.227 1.00 81.06 163 PHE A CA 1
ATOM 1357 C C . PHE A 1 163 ? 21.129 8.528 -19.890 1.00 81.06 163 PHE A C 1
ATOM 1359 O O . PHE A 1 163 ? 21.914 7.596 -19.709 1.00 81.06 163 PHE A O 1
ATOM 1366 N N . LEU A 1 164 ? 21.472 9.809 -19.742 1.00 77.00 164 LEU A N 1
ATOM 1367 C CA . LEU A 1 164 ? 22.809 10.226 -19.354 1.00 77.00 164 LEU A CA 1
ATOM 1368 C C . LEU A 1 164 ? 23.195 9.642 -17.995 1.00 77.00 164 LEU A C 1
ATOM 1370 O O . LEU A 1 164 ? 24.269 9.050 -17.891 1.00 77.00 164 LEU A O 1
ATOM 1374 N N . TYR A 1 165 ? 22.327 9.728 -16.983 1.00 81.44 165 TYR A N 1
ATOM 1375 C CA . TYR A 1 165 ? 22.597 9.128 -15.677 1.00 81.44 165 TYR A CA 1
ATOM 1376 C C . TYR A 1 165 ? 22.822 7.621 -15.777 1.00 81.44 165 TYR A C 1
ATOM 1378 O O . TYR A 1 165 ? 23.826 7.120 -15.271 1.00 81.44 165 TYR A O 1
ATOM 1386 N N . CYS A 1 166 ? 21.955 6.904 -16.499 1.00 79.75 166 CYS A N 1
ATOM 1387 C CA . CYS A 1 166 ? 22.088 5.457 -16.678 1.00 79.75 166 CYS A CA 1
ATOM 1388 C C . CYS A 1 166 ? 23.396 5.063 -17.376 1.00 79.75 166 CYS A C 1
ATOM 1390 O O . CYS A 1 166 ? 23.979 4.032 -17.050 1.00 79.75 166 CYS A O 1
ATOM 1392 N N . MET A 1 167 ? 23.845 5.862 -18.344 1.00 76.19 167 MET A N 1
ATOM 1393 C CA . MET A 1 167 ? 25.026 5.558 -19.147 1.00 76.19 167 MET A CA 1
ATOM 1394 C C . MET A 1 167 ? 26.330 5.983 -18.455 1.00 76.19 167 MET A C 1
ATOM 1396 O O . MET A 1 167 ? 27.298 5.224 -18.475 1.00 76.19 167 MET A O 1
ATOM 1400 N N . THR A 1 168 ? 26.368 7.157 -17.819 1.00 73.31 168 THR A N 1
ATOM 1401 C CA . THR A 1 168 ? 27.627 7.797 -17.382 1.00 73.31 168 THR A CA 1
ATOM 1402 C C . THR A 1 168 ? 27.894 7.751 -15.888 1.00 73.31 168 THR A C 1
ATOM 1404 O O . THR A 1 168 ? 29.033 7.538 -15.483 1.00 73.31 168 THR A O 1
ATOM 1407 N N . GLN A 1 169 ? 26.867 7.986 -15.073 1.00 72.25 169 GLN A N 1
ATOM 1408 C CA . GLN A 1 169 ? 27.005 8.207 -13.628 1.00 72.25 169 GLN A CA 1
ATOM 1409 C C . GLN A 1 169 ? 26.469 7.030 -12.803 1.00 72.25 169 GLN A C 1
ATOM 1411 O O . GLN A 1 169 ? 26.703 6.949 -11.599 1.00 72.25 169 GLN A O 1
ATOM 1416 N N . GLY A 1 170 ? 25.779 6.095 -13.458 1.00 77.06 170 GLY A N 1
ATOM 1417 C CA . GLY A 1 170 ? 25.204 4.909 -12.848 1.00 77.06 170 GLY A CA 1
ATOM 1418 C C . GLY A 1 170 ? 23.812 5.139 -12.257 1.00 77.06 170 GLY A C 1
ATOM 1419 O O . GLY A 1 170 ? 23.346 6.257 -12.034 1.00 77.06 170 GLY A O 1
ATOM 1420 N N . HIS A 1 171 ? 23.131 4.029 -11.977 1.00 82.56 171 HIS A N 1
ATOM 1421 C CA . HIS A 1 171 ? 21.737 4.024 -11.527 1.00 82.56 171 HIS A CA 1
ATOM 1422 C C . HIS A 1 171 ? 21.524 4.697 -10.159 1.00 82.56 171 HIS A C 1
ATOM 1424 O O . HIS A 1 171 ? 20.431 5.184 -9.897 1.00 82.56 171 HIS A O 1
ATOM 1430 N N . MET A 1 172 ? 22.544 4.753 -9.292 1.00 80.75 172 MET A N 1
ATOM 1431 C CA . MET A 1 172 ? 22.437 5.421 -7.987 1.00 80.75 172 MET A CA 1
ATOM 1432 C C . MET A 1 172 ? 22.275 6.931 -8.110 1.00 80.75 172 MET A C 1
ATOM 1434 O O . MET A 1 172 ? 21.469 7.505 -7.388 1.00 80.75 172 MET A O 1
ATOM 1438 N N . HIS A 1 173 ? 22.979 7.570 -9.044 1.00 81.31 173 HIS A N 1
ATOM 1439 C CA . HIS A 1 173 ? 22.814 9.003 -9.258 1.00 81.31 173 HIS A CA 1
ATOM 1440 C C . HIS A 1 173 ? 21.409 9.318 -9.790 1.00 81.31 173 HIS A C 1
ATOM 1442 O O . HIS A 1 173 ? 20.754 10.235 -9.304 1.00 81.31 173 HIS A O 1
ATOM 1448 N N . LEU A 1 174 ? 20.889 8.476 -10.694 1.00 86.19 174 LEU A N 1
ATOM 1449 C CA . LEU A 1 174 ? 19.495 8.569 -11.131 1.00 86.19 174 LEU A CA 1
ATOM 1450 C C . LEU A 1 174 ? 18.526 8.481 -9.944 1.00 86.19 174 LEU A C 1
ATOM 1452 O O . LEU A 1 174 ? 17.598 9.270 -9.875 1.00 86.19 174 LEU A O 1
ATOM 1456 N N . ILE A 1 175 ? 18.725 7.546 -9.010 1.00 84.75 175 ILE A N 1
ATOM 1457 C CA . ILE A 1 175 ? 17.850 7.379 -7.836 1.00 84.75 175 ILE A CA 1
ATOM 1458 C C . ILE A 1 175 ? 17.771 8.654 -6.984 1.00 84.75 175 ILE A C 1
ATOM 1460 O O . ILE A 1 175 ? 16.711 8.941 -6.433 1.00 84.75 175 ILE A O 1
ATOM 1464 N N . LEU A 1 176 ? 18.869 9.403 -6.870 1.00 82.25 176 LEU A N 1
ATOM 1465 C CA . LEU A 1 176 ? 18.920 10.628 -6.070 1.00 82.25 176 LEU A CA 1
ATOM 1466 C C . LEU A 1 176 ? 18.198 11.797 -6.752 1.00 82.25 176 LEU A C 1
ATOM 1468 O O . LEU A 1 176 ? 17.560 12.594 -6.073 1.00 82.25 176 LEU A O 1
ATOM 1472 N N . GLU A 1 177 ? 18.250 11.862 -8.082 1.00 84.00 177 GLU A N 1
ATOM 1473 C CA . GLU A 1 177 ? 17.703 12.985 -8.852 1.00 84.00 177 GLU A CA 1
ATOM 1474 C C . GLU A 1 177 ? 16.302 12.723 -9.414 1.00 84.00 177 GLU A C 1
ATOM 1476 O O . GLU A 1 177 ? 15.575 13.653 -9.741 1.00 84.00 177 GLU A O 1
ATOM 1481 N N . ILE A 1 178 ? 15.858 11.468 -9.508 1.00 86.56 178 ILE A N 1
ATOM 1482 C CA . ILE A 1 178 ? 14.622 11.121 -10.227 1.00 86.56 178 ILE A CA 1
ATOM 1483 C C . ILE A 1 178 ? 13.357 11.791 -9.673 1.00 86.56 178 ILE A C 1
ATOM 1485 O O . ILE A 1 178 ? 12.404 11.989 -10.426 1.00 86.56 178 ILE A O 1
ATOM 1489 N N . ASP A 1 179 ? 13.336 12.154 -8.390 1.00 84.00 179 ASP A N 1
ATOM 1490 C CA . ASP A 1 179 ? 12.219 12.895 -7.797 1.00 84.00 179 ASP A CA 1
ATOM 1491 C C . ASP A 1 179 ? 12.110 14.324 -8.355 1.00 84.00 179 ASP A C 1
ATOM 1493 O O . ASP A 1 179 ? 11.014 14.807 -8.629 1.00 84.00 179 ASP A O 1
ATOM 1497 N N . SER A 1 180 ? 13.244 14.981 -8.627 1.00 85.00 180 SER A N 1
ATOM 1498 C CA . SER A 1 180 ? 13.268 16.325 -9.218 1.00 85.00 180 SER A CA 1
ATOM 1499 C C . SER A 1 180 ? 12.835 16.317 -10.691 1.00 85.00 180 SER A C 1
ATOM 1501 O O . SER A 1 180 ? 12.276 17.298 -11.189 1.00 85.00 180 SER A O 1
ATOM 1503 N N . LEU A 1 181 ? 13.029 15.184 -11.375 1.00 84.12 181 LEU A N 1
ATOM 1504 C CA . LEU A 1 181 ? 12.742 15.018 -12.800 1.00 84.12 181 LEU A CA 1
ATOM 1505 C C . LEU A 1 181 ? 11.257 14.817 -13.116 1.00 84.12 181 LEU A C 1
ATOM 1507 O O . LEU A 1 181 ? 10.828 15.103 -14.236 1.00 84.12 181 LEU A O 1
ATOM 1511 N N . PHE A 1 182 ? 10.456 14.310 -12.175 1.00 84.69 182 PHE A N 1
ATOM 1512 C CA . PHE A 1 182 ? 9.053 13.985 -12.427 1.00 84.69 182 PHE A CA 1
ATOM 1513 C C . PHE A 1 182 ? 8.103 14.727 -11.483 1.00 84.69 182 PHE A C 1
ATOM 1515 O O . PHE A 1 182 ? 8.266 14.686 -10.273 1.00 84.69 182 PHE A O 1
ATOM 1522 N N . PRO A 1 183 ? 6.992 15.296 -11.989 1.00 83.00 183 PRO A N 1
ATOM 1523 C CA . PRO A 1 183 ? 5.997 15.957 -11.140 1.00 83.00 183 PRO A CA 1
ATOM 1524 C C . PRO A 1 183 ? 5.169 14.979 -10.285 1.00 83.00 183 PRO A C 1
ATOM 1526 O O . PRO A 1 183 ? 4.338 15.402 -9.483 1.00 83.00 183 PRO A O 1
ATOM 1529 N N . SER A 1 184 ? 5.313 13.670 -10.506 1.00 87.38 184 SER A N 1
ATOM 1530 C CA . SER A 1 184 ? 4.582 12.617 -9.805 1.00 87.38 184 SER A CA 1
ATOM 1531 C C . SER A 1 184 ? 5.529 11.498 -9.403 1.00 87.38 184 SER A C 1
ATOM 1533 O O . SER A 1 184 ? 6.277 10.989 -10.235 1.00 87.38 184 SER A O 1
ATOM 1535 N N . LEU A 1 185 ? 5.374 11.028 -8.166 1.00 89.81 185 LEU A N 1
ATOM 1536 C CA . LEU A 1 185 ? 6.134 9.921 -7.588 1.00 89.81 185 LEU A CA 1
ATOM 1537 C C . LEU A 1 185 ? 5.848 8.544 -8.213 1.00 89.81 185 LEU A C 1
ATOM 1539 O O . LEU A 1 185 ? 6.508 7.574 -7.853 1.00 89.81 185 LEU A O 1
ATOM 1543 N N . PHE A 1 186 ? 4.902 8.424 -9.153 1.00 90.88 186 PHE A N 1
ATOM 1544 C CA . PHE A 1 186 ? 4.585 7.145 -9.802 1.00 90.88 186 PHE A CA 1
ATOM 1545 C C . PHE A 1 186 ? 5.790 6.547 -10.542 1.00 90.88 186 PHE A C 1
ATOM 1547 O O . PHE A 1 186 ? 6.120 5.377 -10.348 1.00 90.88 186 PHE A O 1
ATOM 1554 N N . VAL A 1 187 ? 6.450 7.349 -11.387 1.00 90.19 187 VAL A N 1
ATOM 1555 C CA . VAL A 1 187 ? 7.611 6.894 -12.167 1.00 90.19 187 VAL A CA 1
ATOM 1556 C C . VAL A 1 187 ? 8.825 6.649 -11.262 1.00 90.19 187 VAL A C 1
ATOM 1558 O O . VAL A 1 187 ? 9.348 5.536 -11.332 1.00 90.19 187 VAL A O 1
ATOM 1561 N N . PRO A 1 188 ? 9.227 7.588 -10.374 1.00 90.69 188 PRO A N 1
ATOM 1562 C CA . PRO A 1 188 ? 10.268 7.346 -9.375 1.00 90.69 188 PRO A CA 1
ATOM 1563 C C . PRO A 1 188 ? 10.064 6.042 -8.596 1.00 90.69 188 PRO A C 1
ATOM 1565 O O . PRO A 1 188 ? 10.922 5.164 -8.620 1.00 90.69 188 PRO A O 1
ATOM 1568 N N . CYS A 1 189 ? 8.888 5.858 -7.987 1.00 92.19 189 CYS A N 1
ATOM 1569 C CA . CYS A 1 189 ? 8.571 4.683 -7.177 1.00 92.19 189 CYS A CA 1
ATOM 1570 C C . CYS A 1 189 ? 8.760 3.371 -7.948 1.00 92.19 189 CYS A C 1
ATOM 1572 O O . CYS A 1 189 ? 9.417 2.455 -7.458 1.00 92.19 189 CYS A O 1
ATOM 1574 N N . HIS A 1 190 ? 8.184 3.253 -9.146 1.00 92.56 190 HIS A N 1
ATOM 1575 C CA . HIS A 1 190 ? 8.224 1.996 -9.895 1.00 92.56 190 HIS A CA 1
ATOM 1576 C C . HIS A 1 190 ? 9.548 1.740 -10.599 1.00 92.56 190 HIS A C 1
ATOM 1578 O O . HIS A 1 190 ? 9.944 0.581 -10.723 1.00 92.56 190 HIS A O 1
ATOM 1584 N N . LEU A 1 191 ? 10.240 2.787 -11.054 1.00 89.88 191 LEU A N 1
ATOM 1585 C CA . LEU A 1 191 ? 11.546 2.609 -11.674 1.00 89.88 191 LEU A CA 1
ATOM 1586 C C . LEU A 1 191 ? 12.573 2.150 -10.639 1.00 89.88 191 LEU A C 1
ATOM 1588 O O . LEU A 1 191 ? 13.314 1.209 -10.904 1.00 89.88 191 LEU A O 1
ATOM 1592 N N . ILE A 1 192 ? 12.572 2.752 -9.449 1.00 88.88 192 ILE A N 1
ATOM 1593 C CA . ILE A 1 192 ? 13.464 2.358 -8.353 1.00 88.88 192 ILE A CA 1
ATOM 1594 C C . ILE A 1 192 ? 13.163 0.929 -7.900 1.00 88.88 192 ILE A C 1
ATOM 1596 O O . ILE A 1 192 ? 14.081 0.120 -7.774 1.00 88.88 192 ILE A O 1
ATOM 1600 N N . ASP A 1 193 ? 11.883 0.594 -7.716 1.00 90.62 193 ASP A N 1
ATOM 1601 C CA . ASP A 1 193 ? 11.451 -0.764 -7.374 1.00 90.62 193 ASP A CA 1
ATOM 1602 C C . ASP A 1 193 ? 11.956 -1.790 -8.405 1.00 90.62 193 ASP A C 1
ATOM 1604 O O . ASP A 1 193 ? 12.550 -2.806 -8.038 1.00 90.62 193 ASP A O 1
ATOM 1608 N N . LEU A 1 194 ? 11.819 -1.485 -9.701 1.00 91.62 194 LEU A N 1
ATOM 1609 C CA . LEU A 1 194 ? 12.316 -2.332 -10.784 1.00 91.62 194 LEU A CA 1
ATOM 1610 C C . LEU A 1 194 ? 13.843 -2.471 -10.752 1.00 91.62 194 LEU A C 1
ATOM 1612 O O . LEU A 1 194 ? 14.342 -3.593 -10.787 1.00 91.62 194 LEU A O 1
ATOM 1616 N N . LEU A 1 195 ? 14.574 -1.357 -10.664 1.00 87.31 195 LEU A N 1
ATOM 1617 C CA . LEU A 1 195 ? 16.039 -1.319 -10.680 1.00 87.31 195 LEU A CA 1
ATOM 1618 C C . LEU A 1 195 ? 16.656 -2.121 -9.523 1.00 87.31 195 LEU A C 1
ATOM 1620 O O . LEU A 1 195 ? 17.645 -2.841 -9.709 1.00 87.31 195 LEU A O 1
ATOM 1624 N N . ILE A 1 196 ? 16.044 -2.034 -8.340 1.00 86.00 196 ILE A N 1
ATOM 1625 C CA . ILE A 1 196 ? 16.454 -2.792 -7.155 1.00 86.00 196 ILE A CA 1
ATOM 1626 C C . ILE A 1 196 ? 16.122 -4.280 -7.334 1.00 86.00 196 ILE A C 1
ATOM 1628 O O . ILE A 1 196 ? 16.976 -5.134 -7.082 1.00 86.00 196 ILE A O 1
ATOM 1632 N N . HIS A 1 197 ? 14.933 -4.621 -7.841 1.00 86.19 197 HIS A N 1
ATOM 1633 C CA . HIS A 1 197 ? 14.548 -6.016 -8.081 1.00 86.19 197 HIS A CA 1
ATOM 1634 C C . HIS A 1 197 ? 15.375 -6.705 -9.174 1.00 86.19 197 HIS A C 1
ATOM 1636 O O . HIS A 1 197 ? 15.671 -7.896 -9.051 1.00 86.19 197 HIS A O 1
ATOM 1642 N N . THR A 1 198 ? 15.801 -5.978 -10.211 1.00 88.44 198 THR A N 1
ATOM 1643 C CA . THR A 1 198 ? 16.699 -6.504 -11.250 1.00 88.44 198 THR A CA 1
ATOM 1644 C C . THR A 1 198 ? 18.157 -6.574 -10.801 1.00 88.44 198 THR A C 1
ATOM 1646 O O . THR A 1 198 ? 18.982 -7.081 -11.558 1.00 88.44 198 THR A O 1
ATOM 1649 N N . ARG A 1 199 ? 18.488 -6.085 -9.594 1.00 82.31 199 ARG A N 1
ATOM 1650 C CA . ARG A 1 199 ? 19.867 -5.937 -9.095 1.00 82.31 199 ARG A CA 1
ATOM 1651 C C . ARG A 1 199 ? 20.756 -5.145 -10.062 1.00 82.31 199 ARG A C 1
ATOM 1653 O O . ARG A 1 199 ? 21.941 -5.427 -10.184 1.00 82.31 199 ARG A O 1
ATOM 1660 N N . ALA A 1 200 ? 20.162 -4.181 -10.769 1.00 79.00 200 ALA A N 1
ATOM 1661 C CA . ALA A 1 200 ? 20.890 -3.298 -11.684 1.00 79.00 200 ALA A CA 1
ATOM 1662 C C . ALA A 1 200 ? 21.658 -2.200 -10.927 1.00 79.00 200 ALA A C 1
ATOM 1664 O O . ALA A 1 200 ? 22.556 -1.564 -11.475 1.00 79.00 200 ALA A O 1
ATOM 1665 N N . VAL A 1 201 ? 21.281 -1.973 -9.668 1.00 80.00 201 VAL A N 1
ATOM 1666 C CA . VAL A 1 201 ? 21.882 -0.992 -8.772 1.00 80.00 201 VAL A CA 1
ATOM 1667 C C . VAL A 1 201 ? 22.910 -1.695 -7.899 1.00 80.00 201 VAL A C 1
ATOM 1669 O O . VAL A 1 201 ? 22.565 -2.576 -7.109 1.00 80.00 201 VAL A O 1
ATOM 1672 N N . GLU A 1 202 ? 24.165 -1.291 -8.033 1.00 73.12 202 GLU A N 1
ATOM 1673 C CA . GLU A 1 202 ? 25.226 -1.677 -7.109 1.00 73.12 202 GLU A CA 1
ATOM 1674 C C . GLU A 1 202 ? 25.215 -0.726 -5.910 1.00 73.12 202 GLU A C 1
ATOM 1676 O O . GLU A 1 202 ? 25.019 0.480 -6.067 1.00 73.12 202 GLU A O 1
ATOM 1681 N N . ILE A 1 203 ? 25.388 -1.272 -4.705 1.00 69.69 203 ILE A N 1
ATOM 1682 C CA . ILE A 1 203 ? 25.508 -0.468 -3.486 1.00 69.69 203 ILE A CA 1
ATOM 1683 C C . ILE A 1 203 ? 26.896 0.176 -3.520 1.00 69.69 203 ILE A C 1
ATOM 1685 O O . ILE A 1 203 ? 27.877 -0.575 -3.498 1.00 69.69 203 ILE A O 1
ATOM 1689 N N . PRO A 1 204 ? 27.011 1.515 -3.582 1.00 70.62 204 PRO A N 1
ATOM 1690 C CA . PRO A 1 204 ? 28.315 2.162 -3.572 1.00 70.62 204 PRO A CA 1
ATOM 1691 C C . PRO A 1 204 ? 29.028 1.878 -2.249 1.00 70.62 204 PRO A C 1
ATOM 1693 O O . PRO A 1 204 ? 28.385 1.624 -1.223 1.00 70.62 204 PRO A O 1
ATOM 1696 N N . SER A 1 205 ? 30.361 1.914 -2.255 1.00 69.75 205 SER A N 1
ATOM 1697 C CA . SER A 1 205 ? 31.105 1.814 -1.001 1.00 69.75 205 SER A CA 1
ATOM 1698 C C . SER A 1 205 ? 30.761 2.999 -0.088 1.00 69.75 205 SER A C 1
ATOM 1700 O O . SER A 1 205 ? 30.261 4.031 -0.542 1.00 69.75 205 SER A O 1
ATOM 1702 N N . LYS A 1 206 ? 31.010 2.865 1.219 1.00 68.12 206 LYS A N 1
ATOM 1703 C CA . LYS A 1 206 ? 30.714 3.937 2.180 1.00 68.12 206 LYS A CA 1
ATOM 1704 C C . LYS A 1 206 ? 31.441 5.242 1.823 1.00 68.12 206 LYS A C 1
ATOM 1706 O O . LYS A 1 206 ? 30.842 6.306 1.916 1.00 68.12 206 LYS A O 1
ATOM 1711 N N . ASP A 1 207 ? 32.678 5.134 1.347 1.00 68.56 207 ASP A N 1
ATOM 1712 C CA . ASP A 1 207 ? 33.495 6.278 0.937 1.00 68.56 207 ASP A CA 1
ATOM 1713 C C . ASP A 1 207 ? 32.927 6.951 -0.331 1.00 68.56 207 ASP A C 1
ATOM 1715 O O . ASP A 1 207 ? 32.880 8.178 -0.421 1.00 68.56 207 ASP A O 1
ATOM 1719 N N . ASP A 1 208 ? 32.410 6.163 -1.283 1.00 70.25 208 ASP A N 1
ATOM 1720 C CA . ASP A 1 208 ? 31.758 6.689 -2.492 1.00 70.25 208 ASP A CA 1
ATOM 1721 C C . ASP A 1 208 ? 30.415 7.364 -2.167 1.00 70.25 208 ASP A C 1
ATOM 1723 O O . ASP A 1 208 ? 30.072 8.391 -2.755 1.00 70.25 208 ASP A O 1
ATOM 1727 N N . MET A 1 209 ? 29.662 6.824 -1.203 1.00 68.69 209 MET A N 1
ATOM 1728 C CA . MET A 1 209 ? 28.408 7.420 -0.728 1.00 68.69 209 MET A CA 1
ATOM 1729 C C . MET A 1 209 ? 28.627 8.783 -0.069 1.00 68.69 209 MET A C 1
ATOM 1731 O O . MET A 1 209 ? 27.860 9.704 -0.336 1.00 68.69 209 MET A O 1
ATOM 1735 N N . GLU A 1 210 ? 29.675 8.942 0.743 1.00 70.19 210 GLU A N 1
ATOM 1736 C CA . GLU A 1 210 ? 30.013 10.232 1.361 1.00 70.19 210 GLU A CA 1
ATOM 1737 C C . GLU A 1 210 ? 30.407 11.285 0.308 1.00 70.19 210 GLU A C 1
ATOM 1739 O O . GLU A 1 210 ? 30.132 12.472 0.487 1.00 70.19 210 GLU A O 1
ATOM 1744 N N . SER A 1 211 ? 30.981 10.862 -0.825 1.00 71.31 211 SER A N 1
ATOM 1745 C CA . SER A 1 211 ? 31.266 11.753 -1.957 1.00 71.31 211 SER A CA 1
ATOM 1746 C C . SER A 1 211 ? 30.027 12.104 -2.785 1.00 71.31 211 SER A C 1
ATOM 1748 O O . SER A 1 211 ? 29.942 13.222 -3.294 1.00 71.31 211 SER A O 1
ATOM 1750 N N . LEU A 1 212 ? 29.104 11.159 -2.984 1.00 68.94 212 LEU A N 1
ATOM 1751 C CA . LEU A 1 212 ? 27.887 11.359 -3.783 1.00 68.94 212 LEU A CA 1
ATOM 1752 C C . LEU A 1 212 ? 26.802 12.112 -3.007 1.00 68.94 212 LEU A C 1
ATOM 1754 O O . LEU A 1 212 ? 26.039 12.873 -3.595 1.00 68.94 212 LEU A O 1
ATOM 1758 N N . TRP A 1 213 ? 26.742 11.908 -1.692 1.00 66.38 213 TRP A N 1
ATOM 1759 C CA . TRP A 1 213 ? 25.782 12.535 -0.795 1.00 66.38 213 TRP A CA 1
ATOM 1760 C C . TRP A 1 213 ? 26.471 12.870 0.540 1.00 66.38 213 TRP A C 1
ATOM 1762 O O . TRP A 1 213 ? 26.455 12.062 1.475 1.00 66.38 213 TRP A O 1
ATOM 1772 N N . PRO A 1 214 ? 27.065 14.069 0.672 1.00 65.94 214 PRO A N 1
ATOM 1773 C CA . PRO A 1 214 ? 27.810 14.467 1.872 1.00 65.94 214 PRO A CA 1
ATOM 1774 C C . PRO A 1 214 ? 26.980 14.457 3.163 1.00 65.94 214 PRO A C 1
ATOM 1776 O O . PRO A 1 214 ? 27.511 14.210 4.243 1.00 65.94 214 PRO A O 1
ATOM 1779 N N . ASP A 1 215 ? 25.662 14.643 3.063 1.00 65.50 215 ASP A N 1
ATOM 1780 C CA . ASP A 1 215 ? 24.750 14.634 4.215 1.00 65.50 215 ASP A CA 1
ATOM 1781 C C . ASP A 1 215 ? 24.389 13.210 4.704 1.00 65.50 215 ASP A C 1
ATOM 1783 O O . ASP A 1 215 ? 23.547 13.047 5.585 1.00 65.50 215 ASP A O 1
ATOM 1787 N N . SER A 1 216 ? 24.999 12.157 4.137 1.00 59.50 216 SER A N 1
ATOM 1788 C CA . SER A 1 216 ? 24.672 10.744 4.414 1.00 59.50 216 SER A CA 1
ATOM 1789 C C . SER A 1 216 ? 25.577 10.134 5.482 1.00 59.50 216 SER A C 1
ATOM 1791 O O . SER A 1 216 ? 25.379 8.985 5.887 1.00 59.50 216 SER A O 1
ATOM 1793 N N . VAL A 1 217 ? 26.556 10.905 5.967 1.00 57.06 217 VAL A N 1
ATOM 1794 C CA . VAL A 1 217 ? 27.535 10.475 6.967 1.00 57.06 217 VAL A CA 1
ATOM 1795 C C . VAL A 1 217 ? 26.815 9.963 8.219 1.00 57.06 217 VAL A C 1
ATOM 1797 O O . VAL A 1 217 ? 26.144 10.705 8.934 1.00 57.06 217 VAL A O 1
ATOM 1800 N N . GLY A 1 218 ? 26.984 8.668 8.499 1.00 56.00 218 GLY A N 1
ATOM 1801 C CA . GLY A 1 218 ? 26.401 7.994 9.665 1.00 56.00 218 GLY A CA 1
ATOM 1802 C C . GLY A 1 218 ? 25.043 7.321 9.434 1.00 56.00 218 GLY A C 1
ATOM 1803 O O . GLY A 1 218 ? 24.476 6.795 10.391 1.00 56.00 218 GLY A O 1
ATOM 1804 N N . ILE A 1 219 ? 24.530 7.301 8.200 1.00 57.66 219 ILE A N 1
ATOM 1805 C CA . ILE A 1 219 ? 23.307 6.579 7.834 1.00 57.66 219 ILE A CA 1
ATOM 1806 C C . ILE A 1 219 ? 23.682 5.203 7.268 1.00 57.66 219 ILE A C 1
ATOM 1808 O O . ILE A 1 219 ? 24.394 5.110 6.270 1.00 57.66 219 ILE A O 1
ATOM 1812 N N . ASP A 1 220 ? 23.177 4.126 7.875 1.00 58.09 220 ASP A N 1
ATOM 1813 C CA . ASP A 1 220 ? 23.268 2.783 7.291 1.00 58.09 220 ASP A CA 1
ATOM 1814 C C . ASP A 1 220 ? 22.386 2.722 6.031 1.00 58.09 220 ASP A C 1
ATOM 1816 O O . ASP A 1 220 ? 21.155 2.630 6.103 1.00 58.09 220 ASP A O 1
ATOM 1820 N N . PHE A 1 221 ? 23.020 2.828 4.861 1.00 63.41 221 PHE A N 1
ATOM 1821 C CA . PHE A 1 221 ? 22.346 2.871 3.566 1.00 63.41 221 PHE A CA 1
ATOM 1822 C C . PHE A 1 221 ? 22.069 1.451 3.054 1.00 63.41 221 PHE A C 1
ATOM 1824 O O . PHE A 1 221 ? 22.926 0.782 2.483 1.00 63.41 221 PHE A O 1
ATOM 1831 N N . GLU A 1 222 ? 20.841 0.980 3.255 1.00 74.50 222 GLU A N 1
ATOM 1832 C CA . GLU A 1 222 ? 20.341 -0.243 2.624 1.00 74.50 222 GLU A CA 1
ATOM 1833 C C . GLU A 1 222 ? 19.431 0.132 1.448 1.00 74.50 222 GLU A C 1
ATOM 1835 O O . GLU A 1 222 ? 18.515 0.939 1.620 1.00 74.50 222 GLU A O 1
ATOM 1840 N N . LEU A 1 223 ? 19.622 -0.487 0.273 1.00 78.25 223 LEU A N 1
ATOM 1841 C CA . LEU A 1 223 ? 18.757 -0.267 -0.904 1.00 78.25 223 LEU A CA 1
ATOM 1842 C C . LEU A 1 223 ? 17.275 -0.482 -0.582 1.00 78.25 223 LEU A C 1
ATOM 1844 O O . LEU A 1 223 ? 16.420 0.236 -1.092 1.00 78.25 223 LEU A O 1
ATOM 1848 N N . GLU A 1 224 ? 16.971 -1.427 0.309 1.00 80.56 224 GLU A N 1
ATOM 1849 C CA . GLU A 1 224 ? 15.600 -1.683 0.750 1.00 80.56 224 GLU A CA 1
ATOM 1850 C C . GLU A 1 224 ? 15.000 -0.477 1.490 1.00 80.56 224 GLU A C 1
ATOM 1852 O O . GLU A 1 224 ? 13.813 -0.206 1.357 1.00 80.56 224 GLU A O 1
ATOM 1857 N N . THR A 1 225 ? 15.804 0.304 2.216 1.00 83.81 225 THR A N 1
ATOM 1858 C CA . THR A 1 225 ? 15.335 1.525 2.889 1.00 83.81 225 THR A CA 1
ATOM 1859 C C . THR A 1 225 ? 14.970 2.611 1.880 1.00 83.81 225 THR A C 1
ATOM 1861 O O . THR A 1 225 ? 13.934 3.257 2.031 1.00 83.81 225 THR A O 1
ATOM 1864 N N . ILE A 1 226 ? 15.775 2.781 0.825 1.00 84.50 226 ILE A N 1
ATOM 1865 C CA . ILE A 1 226 ? 15.481 3.723 -0.267 1.00 84.50 226 ILE A CA 1
ATOM 1866 C C . ILE A 1 226 ? 14.209 3.288 -0.992 1.00 84.50 226 ILE A C 1
ATOM 1868 O O . ILE A 1 226 ? 13.295 4.085 -1.196 1.00 84.50 226 ILE A O 1
ATOM 1872 N N . ARG A 1 227 ? 14.123 1.996 -1.327 1.00 88.25 227 ARG A N 1
ATOM 1873 C CA . ARG A 1 227 ? 12.941 1.391 -1.940 1.00 88.25 227 ARG A CA 1
ATOM 1874 C C . ARG A 1 227 ? 11.688 1.681 -1.119 1.00 88.25 227 ARG A C 1
ATOM 1876 O O . ARG A 1 227 ? 10.695 2.169 -1.653 1.00 88.25 227 ARG A O 1
ATOM 1883 N N . GLU A 1 228 ? 11.735 1.398 0.183 1.00 90.81 228 GLU A N 1
ATOM 1884 C CA . GLU A 1 228 ? 10.613 1.655 1.080 1.00 90.81 228 GLU A CA 1
ATOM 1885 C C . GLU A 1 228 ? 10.256 3.139 1.144 1.00 90.81 228 GLU A C 1
ATOM 1887 O O . GLU A 1 228 ? 9.071 3.456 1.134 1.00 90.81 228 GLU A O 1
ATOM 1892 N N . HIS A 1 229 ? 11.236 4.045 1.163 1.00 89.69 229 HIS A N 1
ATOM 1893 C CA . HIS A 1 229 ? 10.978 5.483 1.178 1.00 89.69 229 HIS A CA 1
ATOM 1894 C C . HIS A 1 229 ? 10.111 5.917 -0.013 1.00 89.69 229 HIS A C 1
ATOM 1896 O O . HIS A 1 229 ? 9.009 6.423 0.201 1.00 89.69 229 HIS A O 1
ATOM 1902 N N . PHE A 1 230 ? 10.526 5.616 -1.248 1.00 91.19 230 PHE A N 1
ATOM 1903 C CA . PHE A 1 230 ? 9.775 6.006 -2.447 1.00 91.19 230 PHE A CA 1
ATOM 1904 C C . PHE A 1 230 ? 8.394 5.345 -2.539 1.00 91.19 230 PHE A C 1
ATOM 1906 O O . PHE A 1 230 ? 7.417 5.996 -2.915 1.00 91.19 230 PHE A O 1
ATOM 1913 N N . ILE A 1 231 ? 8.279 4.066 -2.161 1.00 93.50 231 ILE A N 1
ATOM 1914 C CA . ILE A 1 231 ? 6.985 3.370 -2.156 1.00 93.50 231 ILE A CA 1
ATOM 1915 C C . ILE A 1 231 ? 6.035 3.993 -1.130 1.00 93.50 231 ILE A C 1
ATOM 1917 O O . ILE A 1 231 ? 4.846 4.163 -1.412 1.00 93.50 231 ILE A O 1
ATOM 1921 N N . LEU A 1 232 ? 6.530 4.333 0.062 1.00 92.81 232 LEU A N 1
ATOM 1922 C CA . LEU A 1 232 ? 5.716 4.916 1.125 1.00 92.81 232 LEU A CA 1
ATOM 1923 C C . LEU A 1 232 ? 5.320 6.360 0.821 1.00 92.81 232 LEU A C 1
ATOM 1925 O O . LEU A 1 232 ? 4.162 6.709 1.045 1.00 92.81 232 LEU A O 1
ATOM 1929 N N . GLU A 1 233 ? 6.231 7.170 0.288 1.00 90.81 233 GLU A N 1
ATOM 1930 C CA . GLU A 1 233 ? 5.957 8.527 -0.198 1.00 90.81 233 GLU A CA 1
ATOM 1931 C C . GLU A 1 233 ? 4.873 8.502 -1.282 1.00 90.81 233 GLU A C 1
ATOM 1933 O O . GLU A 1 233 ? 3.840 9.174 -1.170 1.00 90.81 233 GLU A O 1
ATOM 1938 N N . TYR A 1 234 ? 5.033 7.631 -2.285 1.00 91.81 234 TYR A N 1
ATOM 1939 C CA . TYR A 1 234 ? 4.035 7.465 -3.333 1.00 91.81 234 TYR A CA 1
ATOM 1940 C C . TYR A 1 234 ? 2.691 7.007 -2.755 1.00 91.81 234 TYR A C 1
ATOM 1942 O O . TYR A 1 234 ? 1.656 7.611 -3.048 1.00 91.81 234 TYR A O 1
ATOM 1950 N N . ALA A 1 235 ? 2.687 6.010 -1.867 1.00 91.44 235 ALA A N 1
ATOM 1951 C CA . ALA A 1 235 ? 1.472 5.539 -1.209 1.00 91.44 235 ALA A CA 1
ATOM 1952 C C . ALA A 1 235 ? 0.766 6.641 -0.401 1.00 91.44 235 ALA A C 1
ATOM 1954 O O . ALA A 1 235 ? -0.461 6.676 -0.364 1.00 91.44 235 ALA A O 1
ATOM 1955 N N . GLN A 1 236 ? 1.508 7.548 0.234 1.00 87.31 236 GLN A N 1
ATOM 1956 C CA . GLN A 1 236 ? 0.937 8.684 0.962 1.00 87.31 236 GLN A CA 1
ATOM 1957 C C . GLN A 1 236 ? 0.392 9.771 0.026 1.00 87.31 236 GLN A C 1
ATOM 1959 O O . GLN A 1 236 ? -0.612 10.406 0.354 1.00 87.31 236 GLN A O 1
ATOM 1964 N N . SER A 1 237 ? 1.007 9.958 -1.147 1.00 86.50 237 SER A N 1
ATOM 1965 C CA . SER A 1 237 ? 0.537 10.901 -2.173 1.00 86.50 237 SER A CA 1
ATOM 1966 C C . SER A 1 237 ? -0.797 10.482 -2.810 1.00 86.50 237 SER A C 1
ATOM 1968 O O . SER A 1 237 ? -1.574 11.326 -3.272 1.00 86.50 237 SER A O 1
ATOM 1970 N N . LEU A 1 238 ? -1.104 9.179 -2.806 1.00 86.12 238 LEU A N 1
ATOM 1971 C CA . LEU A 1 238 ? -2.367 8.651 -3.307 1.00 86.12 238 LEU A CA 1
ATOM 1972 C C . LEU A 1 238 ? -3.518 9.102 -2.399 1.00 86.12 238 LEU A C 1
ATOM 1974 O O . LEU A 1 238 ? -3.722 8.589 -1.299 1.00 86.12 238 LEU A O 1
ATOM 1978 N N . LYS A 1 239 ? -4.317 10.060 -2.883 1.00 67.38 239 LYS A N 1
ATOM 1979 C CA . LYS A 1 239 ? -5.497 10.545 -2.159 1.00 67.38 239 LYS A CA 1
ATOM 1980 C C . LYS A 1 239 ? -6.451 9.390 -1.835 1.00 67.38 239 LYS A C 1
ATOM 1982 O O . LYS A 1 239 ? -6.974 8.716 -2.726 1.00 67.38 239 LYS A O 1
ATOM 1987 N N . MET A 1 240 ? -6.767 9.249 -0.550 1.00 62.81 240 MET A N 1
ATOM 1988 C CA . MET A 1 240 ? -7.804 8.357 -0.014 1.00 62.81 240 MET A CA 1
ATOM 1989 C C . MET A 1 240 ? -9.207 8.925 -0.311 1.00 62.81 240 MET A C 1
ATOM 1991 O O . MET A 1 240 ? -9.945 9.300 0.590 1.00 62.81 240 MET A O 1
ATOM 1995 N N . GLY A 1 241 ? -9.544 9.110 -1.592 1.00 54.66 241 GLY A N 1
ATOM 1996 C CA . GLY A 1 241 ? -10.751 9.838 -2.007 1.00 54.66 241 GLY A CA 1
ATOM 1997 C C . GLY A 1 241 ? -12.015 8.983 -2.152 1.00 54.66 241 GLY A C 1
ATOM 1998 O O . GLY A 1 241 ? -13.106 9.468 -1.874 1.00 54.66 241 GLY A O 1
ATOM 1999 N N . ASN A 1 242 ? -11.894 7.712 -2.564 1.00 61.50 242 ASN A N 1
ATOM 2000 C CA . ASN A 1 242 ? -13.041 6.857 -2.894 1.00 61.50 242 ASN A CA 1
ATOM 2001 C C . ASN A 1 242 ? -13.130 5.619 -1.985 1.00 61.50 242 ASN A C 1
ATOM 2003 O O . ASN A 1 242 ? -12.120 5.059 -1.558 1.00 61.50 242 ASN A O 1
ATOM 2007 N N . GLN A 1 243 ? -14.355 5.116 -1.768 1.00 62.81 243 GLN A N 1
ATOM 2008 C CA . GLN A 1 243 ? -14.656 3.969 -0.886 1.00 62.81 243 GLN A CA 1
ATOM 2009 C C . GLN A 1 243 ? -13.878 2.675 -1.208 1.00 62.81 243 GLN A C 1
ATOM 2011 O O . GLN A 1 243 ? -13.773 1.792 -0.353 1.00 62.81 243 GLN A O 1
ATOM 2016 N N . SER A 1 244 ? -13.330 2.547 -2.419 1.00 67.25 244 SER A N 1
ATOM 2017 C CA . SER A 1 244 ? -12.524 1.407 -2.873 1.00 67.25 244 SER A CA 1
ATOM 2018 C C . SER A 1 244 ? -11.060 1.746 -3.177 1.00 67.25 244 SER A C 1
ATOM 2020 O O . SER A 1 244 ? -10.237 0.832 -3.184 1.00 67.25 244 SER A O 1
ATOM 2022 N N . SER A 1 245 ? -10.709 3.020 -3.398 1.00 75.31 245 SER A N 1
ATOM 2023 C CA . SER A 1 245 ? -9.348 3.408 -3.797 1.00 75.31 245 SER A CA 1
ATOM 2024 C C . SER A 1 245 ? -8.356 3.363 -2.639 1.00 75.31 245 SER A C 1
ATOM 2026 O O . SER A 1 245 ? -7.165 3.207 -2.880 1.00 75.31 245 SER A O 1
ATOM 2028 N N . TRP A 1 246 ? -8.838 3.420 -1.392 1.00 83.44 246 TRP A N 1
ATOM 2029 C CA . TRP A 1 246 ? -7.999 3.388 -0.189 1.00 83.44 246 TRP A CA 1
ATOM 2030 C C . TRP A 1 246 ? -7.195 2.089 -0.019 1.00 83.44 246 TRP A C 1
ATOM 2032 O O . TRP A 1 246 ? -6.205 2.058 0.704 1.00 83.44 246 TRP A O 1
ATOM 2042 N N . LEU A 1 247 ? -7.578 1.007 -0.706 1.00 88.19 247 LEU A N 1
ATOM 2043 C CA . LEU A 1 247 ? -6.836 -0.256 -0.672 1.00 88.19 247 LEU A CA 1
ATOM 2044 C C . LEU A 1 247 ? -5.526 -0.207 -1.464 1.00 88.19 247 LEU A C 1
ATOM 2046 O O . LEU A 1 247 ? -4.605 -0.945 -1.129 1.00 88.19 247 LEU A O 1
ATOM 2050 N N . ILE A 1 248 ? -5.439 0.634 -2.497 1.00 89.25 248 ILE A N 1
ATOM 2051 C CA . ILE A 1 248 ? -4.250 0.755 -3.351 1.00 89.25 248 ILE A CA 1
ATOM 2052 C C . ILE A 1 248 ? -3.036 1.239 -2.540 1.00 89.25 248 ILE A C 1
ATOM 2054 O O . ILE A 1 248 ? -2.037 0.519 -2.510 1.00 89.25 248 ILE A O 1
ATOM 2058 N N . PRO A 1 249 ? -3.098 2.378 -1.821 1.00 90.31 249 PRO A N 1
ATOM 2059 C CA . PRO A 1 249 ? -1.970 2.826 -1.009 1.00 90.31 249 PRO A CA 1
ATOM 2060 C C . PRO A 1 249 ? -1.640 1.854 0.125 1.00 90.31 249 PRO A C 1
ATOM 2062 O O . PRO A 1 249 ? -0.469 1.625 0.407 1.00 90.31 249 PRO A O 1
ATOM 2065 N N . ILE A 1 250 ? -2.638 1.186 0.716 1.00 90.94 250 ILE A N 1
ATOM 2066 C CA . ILE A 1 250 ? -2.386 0.118 1.697 1.00 90.94 250 ILE A CA 1
ATOM 2067 C C . ILE A 1 250 ? -1.639 -1.061 1.058 1.00 90.94 250 ILE A C 1
ATOM 2069 O O . ILE A 1 250 ? -0.777 -1.658 1.697 1.00 90.94 250 ILE A O 1
ATOM 2073 N N . GLY A 1 251 ? -1.947 -1.405 -0.194 1.00 91.31 251 GLY A N 1
ATOM 2074 C CA . GLY A 1 251 ? -1.226 -2.420 -0.960 1.00 91.31 251 GLY A CA 1
ATOM 2075 C C . GLY A 1 251 ? 0.258 -2.085 -1.109 1.00 91.31 251 GLY A C 1
ATOM 2076 O O . GLY A 1 251 ? 1.095 -2.935 -0.812 1.00 91.31 251 GLY A O 1
ATOM 2077 N N . TYR A 1 252 ? 0.573 -0.836 -1.463 1.00 93.31 252 TYR A N 1
ATOM 2078 C CA . TYR A 1 252 ? 1.951 -0.342 -1.538 1.00 93.31 252 TYR A CA 1
ATOM 2079 C C . TYR A 1 252 ? 2.659 -0.386 -0.188 1.00 93.31 252 TYR A C 1
ATOM 2081 O O . TYR A 1 252 ? 3.715 -1.002 -0.072 1.00 93.31 252 TYR A O 1
ATOM 2089 N N . MET A 1 253 ? 2.042 0.157 0.864 1.00 93.56 253 MET A N 1
ATOM 2090 C CA . MET A 1 253 ? 2.633 0.141 2.207 1.00 93.56 253 MET A CA 1
ATOM 2091 C C . MET A 1 253 ? 2.888 -1.285 2.708 1.00 93.56 253 MET A C 1
ATOM 2093 O O . MET A 1 253 ? 3.872 -1.535 3.391 1.00 93.56 253 MET A O 1
ATOM 2097 N N . ARG A 1 254 ? 2.035 -2.253 2.355 1.00 91.81 254 ARG A N 1
ATOM 2098 C CA . ARG A 1 254 ? 2.233 -3.664 2.727 1.00 91.81 254 ARG A CA 1
ATOM 2099 C C . ARG A 1 254 ? 3.393 -4.340 2.002 1.00 91.81 254 ARG A C 1
ATOM 2101 O O . ARG A 1 254 ? 3.850 -5.374 2.479 1.00 91.81 254 ARG A O 1
ATOM 2108 N N . SER A 1 255 ? 3.838 -3.800 0.870 1.00 90.75 255 SER A N 1
ATOM 2109 C CA . SER A 1 255 ? 5.008 -4.315 0.150 1.00 90.75 255 SER A CA 1
ATOM 2110 C C . SER A 1 255 ? 6.338 -3.943 0.828 1.00 90.75 255 SER A C 1
ATOM 2112 O O . SER A 1 255 ? 7.381 -4.485 0.468 1.00 90.75 255 SER A O 1
ATOM 2114 N N . CYS A 1 256 ? 6.289 -3.057 1.830 1.00 90.94 256 CYS A N 1
ATOM 2115 C CA . CYS A 1 256 ? 7.426 -2.586 2.615 1.00 90.94 256 CYS A CA 1
ATOM 2116 C C . CYS A 1 256 ? 7.532 -3.367 3.947 1.00 90.94 256 CYS A C 1
ATOM 2118 O O . CYS A 1 256 ? 6.640 -3.246 4.792 1.00 90.94 256 CYS A O 1
ATOM 2120 N N . PRO A 1 257 ? 8.579 -4.178 4.181 1.00 86.50 257 PRO A N 1
ATOM 2121 C CA . PRO A 1 257 ? 8.708 -4.995 5.397 1.00 86.50 257 PRO A CA 1
ATOM 2122 C C . PRO A 1 257 ? 9.103 -4.242 6.687 1.00 86.50 257 PRO A C 1
ATOM 2124 O O . PRO A 1 257 ? 8.793 -4.717 7.792 1.00 86.50 257 PRO A O 1
ATOM 2127 N N . ARG A 1 258 ? 9.812 -3.109 6.613 1.00 85.88 258 ARG A N 1
ATOM 2128 C CA . ARG A 1 258 ? 10.330 -2.378 7.786 1.00 85.88 258 ARG A CA 1
ATOM 2129 C C . ARG A 1 258 ? 9.332 -1.338 8.288 1.00 85.88 258 ARG A C 1
ATOM 2131 O O . ARG A 1 258 ? 8.784 -1.508 9.380 1.00 85.88 258 ARG A O 1
ATOM 2138 N N . ALA A 1 259 ? 9.088 -0.287 7.511 1.00 88.69 259 ALA A N 1
ATOM 2139 C CA . ALA A 1 259 ? 8.242 0.847 7.882 1.00 88.69 259 ALA A CA 1
ATOM 2140 C C . ALA A 1 259 ? 6.772 0.661 7.466 1.00 88.69 259 ALA A C 1
ATOM 2142 O O . ALA A 1 259 ? 5.867 1.197 8.112 1.00 88.69 259 ALA A O 1
ATOM 2143 N N . GLY A 1 260 ? 6.517 -0.178 6.459 1.00 90.31 260 GLY A N 1
ATOM 2144 C CA . GLY A 1 260 ? 5.184 -0.462 5.925 1.00 90.31 260 GLY A CA 1
ATOM 2145 C C . GLY A 1 260 ? 4.099 -0.772 6.961 1.00 90.31 260 GLY A C 1
ATOM 2146 O O . GLY A 1 260 ? 3.059 -0.107 6.947 1.00 90.31 260 GLY A O 1
ATOM 2147 N N . PRO A 1 261 ? 4.308 -1.711 7.908 1.00 91.31 261 PRO A N 1
ATOM 2148 C CA . PRO A 1 261 ? 3.319 -2.037 8.935 1.00 91.31 261 PRO A CA 1
ATOM 2149 C C . PRO A 1 261 ? 2.860 -0.832 9.763 1.00 91.31 261 PRO A C 1
ATOM 2151 O O . PRO A 1 261 ? 1.674 -0.719 10.074 1.00 91.31 261 PRO A O 1
ATOM 2154 N N . PHE A 1 262 ? 3.773 0.085 10.094 1.00 90.69 262 PHE A N 1
ATOM 2155 C CA . PHE A 1 262 ? 3.451 1.288 10.862 1.00 90.69 262 PHE A CA 1
ATOM 2156 C C . PHE A 1 262 ? 2.609 2.262 10.037 1.00 90.69 262 PHE A C 1
ATOM 2158 O O . PHE A 1 262 ? 1.589 2.750 10.523 1.00 90.69 262 PHE A O 1
ATOM 2165 N N . CYS A 1 263 ? 2.973 2.477 8.771 1.00 90.56 263 CYS A N 1
ATOM 2166 C CA . CYS A 1 263 ? 2.203 3.314 7.854 1.00 90.56 263 CYS A CA 1
ATOM 2167 C C . CYS A 1 263 ? 0.790 2.761 7.623 1.00 90.56 263 CYS A C 1
ATOM 2169 O O . CYS A 1 263 ? -0.172 3.527 7.642 1.00 90.56 263 CYS A O 1
ATOM 2171 N N . VAL A 1 264 ? 0.636 1.435 7.494 1.00 91.81 264 VAL A N 1
ATOM 2172 C CA . VAL A 1 264 ? -0.685 0.793 7.383 1.00 91.81 264 VAL A CA 1
ATOM 2173 C C . VAL A 1 264 ? -1.520 1.028 8.640 1.00 91.81 264 VAL A C 1
ATOM 2175 O O . VAL A 1 264 ? -2.696 1.368 8.529 1.00 91.81 264 VAL A O 1
ATOM 2178 N N . ILE A 1 265 ? -0.939 0.872 9.835 1.00 91.56 265 ILE A N 1
ATOM 2179 C CA . ILE A 1 265 ? -1.640 1.127 11.104 1.00 91.56 265 ILE A CA 1
ATOM 2180 C C . ILE A 1 265 ? -2.135 2.576 11.160 1.00 91.56 265 ILE A C 1
ATOM 2182 O O . ILE A 1 265 ? -3.307 2.807 11.454 1.00 91.56 265 ILE A O 1
ATOM 2186 N N . GLU A 1 266 ? -1.277 3.545 10.844 1.00 89.81 266 GLU A N 1
ATOM 2187 C CA . GLU A 1 266 ? -1.648 4.963 10.852 1.00 89.81 266 GLU A CA 1
ATOM 2188 C C . GLU A 1 266 ? -2.699 5.304 9.789 1.00 89.81 266 GLU A C 1
ATOM 2190 O O . GLU A 1 266 ? -3.642 6.045 10.071 1.00 89.81 266 GLU A O 1
ATOM 2195 N N . ALA A 1 267 ? -2.610 4.714 8.596 1.00 88.69 267 ALA A N 1
ATOM 2196 C CA . ALA A 1 267 ? -3.620 4.876 7.557 1.00 88.69 267 ALA A CA 1
ATOM 2197 C C . ALA A 1 267 ? -4.981 4.307 7.995 1.00 88.69 267 ALA A C 1
ATOM 2199 O O . ALA A 1 267 ? -6.003 4.977 7.861 1.00 88.69 267 ALA A O 1
ATOM 2200 N N . LEU A 1 268 ? -5.007 3.117 8.606 1.00 88.81 268 LEU A N 1
ATOM 2201 C CA . LEU A 1 268 ? -6.241 2.503 9.106 1.00 88.81 268 LEU A CA 1
ATOM 2202 C C . LEU A 1 268 ? -6.890 3.291 10.252 1.00 88.81 268 LEU A C 1
ATOM 2204 O O . LEU A 1 268 ? -8.110 3.247 10.382 1.00 88.81 268 LEU A O 1
ATOM 2208 N N . LYS A 1 269 ? -6.113 4.018 11.070 1.00 87.81 269 LYS A N 1
ATOM 2209 C CA . LYS A 1 269 ? -6.658 4.902 12.120 1.00 87.81 269 LYS A CA 1
ATOM 2210 C C . LYS A 1 269 ? -7.410 6.108 11.555 1.00 87.81 269 LYS A C 1
ATOM 2212 O O . LYS A 1 269 ? -8.297 6.626 12.228 1.00 87.81 269 LYS A O 1
ATOM 2217 N N . ARG A 1 270 ? -7.035 6.574 10.360 1.00 85.25 270 ARG A N 1
ATOM 2218 C CA . ARG A 1 270 ? -7.653 7.732 9.691 1.00 85.25 270 ARG A CA 1
ATOM 2219 C C . ARG A 1 270 ? -8.930 7.360 8.940 1.00 85.25 270 ARG A C 1
ATOM 2221 O O . ARG A 1 270 ? -9.767 8.224 8.699 1.00 85.25 270 ARG A O 1
ATOM 2228 N N . GLU A 1 271 ? -9.078 6.091 8.576 1.00 83.25 271 GLU A N 1
ATOM 2229 C CA . GLU A 1 271 ? -10.238 5.595 7.844 1.00 83.25 271 GLU A CA 1
ATOM 2230 C C . GLU A 1 271 ? -11.473 5.464 8.736 1.00 83.25 271 GLU A C 1
ATOM 2232 O O . GLU A 1 271 ? -11.416 4.849 9.799 1.00 83.25 271 GLU A O 1
ATOM 2237 N N . ASP A 1 272 ? -12.619 5.963 8.262 1.00 78.12 272 ASP A N 1
ATOM 2238 C CA . ASP A 1 272 ? -13.895 5.769 8.951 1.00 78.12 272 ASP A CA 1
ATOM 2239 C C . ASP A 1 272 ? -14.457 4.350 8.686 1.00 78.12 272 ASP A C 1
ATOM 2241 O O . ASP A 1 272 ? -14.744 4.011 7.523 1.00 78.12 272 ASP A O 1
ATOM 2245 N N . PRO A 1 273 ? -14.632 3.508 9.729 1.00 74.62 273 PRO A N 1
ATOM 2246 C CA . PRO A 1 273 ? -15.242 2.184 9.619 1.00 74.62 273 PRO A CA 1
ATOM 2247 C C . PRO A 1 273 ? -16.760 2.214 9.377 1.00 74.62 273 PRO A C 1
ATOM 2249 O O . PRO A 1 273 ? -17.323 1.188 8.996 1.00 74.62 273 PRO A O 1
ATOM 2252 N N . SER A 1 274 ? -17.436 3.346 9.610 1.00 70.25 274 SER A N 1
ATOM 2253 C CA . SER A 1 274 ? -18.906 3.443 9.633 1.00 70.25 274 SER A CA 1
ATOM 2254 C C . SER A 1 274 ? -19.586 3.248 8.266 1.00 70.25 274 SER A C 1
ATOM 2256 O O . SER A 1 274 ? -20.785 2.988 8.195 1.00 70.25 274 SER A O 1
ATOM 2258 N N . ILE A 1 275 ? -18.817 3.319 7.176 1.00 70.00 275 ILE A N 1
ATOM 2259 C CA . ILE A 1 275 ? -19.331 3.440 5.805 1.00 70.00 275 ILE A CA 1
ATOM 2260 C C . ILE A 1 275 ? -20.007 2.155 5.292 1.00 70.00 275 ILE A C 1
ATOM 2262 O O . ILE A 1 275 ? -21.010 2.223 4.586 1.00 70.00 275 ILE A O 1
ATOM 2266 N N . SER A 1 276 ? -19.449 0.970 5.573 1.00 78.50 276 SER A N 1
ATOM 2267 C CA . SER A 1 276 ? -19.984 -0.302 5.057 1.00 78.50 276 SER A CA 1
ATOM 2268 C C . SER A 1 276 ? -19.442 -1.516 5.811 1.00 78.50 276 SER A C 1
ATOM 2270 O O . SER A 1 276 ? -18.250 -1.590 6.116 1.00 78.50 276 SER A O 1
ATOM 2272 N N . ALA A 1 277 ? -20.286 -2.536 6.000 1.00 80.62 277 ALA A N 1
ATOM 2273 C CA . ALA A 1 277 ? -19.881 -3.825 6.567 1.00 80.62 277 ALA A CA 1
ATOM 2274 C C . ALA A 1 277 ? -18.737 -4.490 5.773 1.00 80.62 277 ALA A C 1
ATOM 2276 O O . ALA A 1 277 ? -17.818 -5.049 6.366 1.00 80.62 277 ALA A O 1
ATOM 2277 N N . SER A 1 278 ? -18.729 -4.362 4.438 1.00 83.06 278 SER A N 1
ATOM 2278 C CA . SER A 1 278 ? -17.645 -4.898 3.598 1.00 83.06 278 SER A CA 1
ATOM 2279 C C . SER A 1 278 ? -16.304 -4.212 3.884 1.00 83.06 278 SER A C 1
ATOM 2281 O O . SER A 1 278 ? -15.260 -4.868 3.910 1.00 83.06 278 SER A O 1
ATOM 2283 N N . LYS A 1 279 ? -16.324 -2.897 4.145 1.00 85.06 279 LYS A N 1
ATOM 2284 C CA . LYS A 1 279 ? -15.122 -2.127 4.491 1.00 85.06 279 LYS A CA 1
ATOM 2285 C C . LYS A 1 279 ? -14.552 -2.597 5.827 1.00 85.06 279 LYS A C 1
ATOM 2287 O O . LYS A 1 279 ? -13.361 -2.876 5.901 1.00 85.06 279 LYS A O 1
ATOM 2292 N N . VAL A 1 280 ? -15.406 -2.787 6.834 1.00 87.25 280 VAL A N 1
ATOM 2293 C CA . VAL A 1 280 ? -15.016 -3.335 8.143 1.00 87.25 280 VAL A CA 1
ATOM 2294 C C . VAL A 1 280 ? -14.331 -4.693 7.999 1.00 87.25 280 VAL A C 1
ATOM 2296 O O . VAL A 1 280 ? -13.242 -4.888 8.539 1.00 87.25 280 VAL A O 1
ATOM 2299 N N . THR A 1 281 ? -14.922 -5.627 7.246 1.00 88.31 281 THR A N 1
ATOM 2300 C CA . THR A 1 281 ? -14.325 -6.954 7.030 1.00 88.31 281 THR A CA 1
ATOM 2301 C C . THR A 1 281 ? -12.946 -6.849 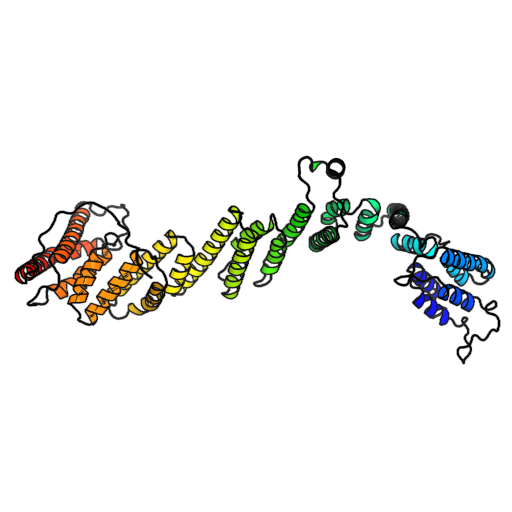6.380 1.00 88.31 281 THR A C 1
ATOM 2303 O O . THR A 1 281 ? -12.014 -7.532 6.804 1.00 88.31 281 THR A O 1
ATOM 2306 N N . LYS A 1 282 ? -12.784 -5.959 5.393 1.00 89.94 282 LYS A N 1
ATOM 2307 C CA . LYS A 1 282 ? -11.491 -5.704 4.743 1.00 89.94 282 LYS A CA 1
ATOM 2308 C C . LYS A 1 282 ? -10.472 -5.098 5.708 1.00 89.94 282 LYS A C 1
ATOM 2310 O O . LYS A 1 282 ? -9.343 -5.573 5.749 1.00 89.94 282 LYS A O 1
ATOM 2315 N N . MET A 1 283 ? -10.858 -4.112 6.519 1.00 90.44 283 MET A N 1
ATOM 2316 C CA . MET A 1 283 ? -9.976 -3.510 7.529 1.00 90.44 283 MET A CA 1
ATOM 2317 C C . MET A 1 283 ? -9.502 -4.552 8.551 1.00 90.44 283 MET A C 1
ATOM 2319 O O . MET A 1 283 ? -8.306 -4.657 8.804 1.00 90.44 283 MET A O 1
ATOM 2323 N N . LEU A 1 284 ? -10.409 -5.387 9.070 1.00 90.94 284 LEU A N 1
ATOM 2324 C CA . LEU A 1 284 ? -10.058 -6.471 9.996 1.00 90.94 284 LEU A CA 1
ATOM 2325 C C . LEU A 1 284 ? -9.146 -7.523 9.348 1.00 90.94 284 LEU A C 1
ATOM 2327 O O . LEU A 1 284 ? -8.229 -8.031 9.994 1.00 90.94 284 LEU A O 1
ATOM 2331 N N . HIS A 1 285 ? -9.363 -7.835 8.068 1.00 92.31 285 HIS A N 1
ATOM 2332 C CA . HIS A 1 285 ? -8.479 -8.721 7.317 1.00 92.31 285 HIS A CA 1
ATOM 2333 C C . HIS A 1 285 ? -7.069 -8.127 7.169 1.00 92.31 285 HIS A C 1
ATOM 2335 O O . HIS A 1 285 ? -6.085 -8.827 7.400 1.00 92.31 285 HIS A O 1
ATOM 2341 N N . ILE A 1 286 ? -6.959 -6.831 6.862 1.00 91.81 286 ILE A N 1
ATOM 2342 C CA . ILE A 1 286 ? -5.672 -6.127 6.781 1.00 91.81 286 ILE A CA 1
ATOM 2343 C C . ILE A 1 286 ? -4.976 -6.119 8.146 1.00 91.81 286 ILE A C 1
ATOM 2345 O O . ILE A 1 286 ? -3.790 -6.429 8.205 1.00 91.81 286 ILE A O 1
ATOM 2349 N N . CYS A 1 287 ? -5.697 -5.862 9.243 1.00 92.50 287 CYS A N 1
ATOM 2350 C CA . CYS A 1 287 ? -5.154 -5.970 10.600 1.00 92.50 287 CYS A CA 1
ATOM 2351 C C . CYS A 1 287 ? -4.512 -7.342 10.850 1.00 92.50 287 CYS A C 1
ATOM 2353 O O . CYS A 1 287 ? -3.381 -7.403 11.324 1.00 92.50 287 CYS A O 1
ATOM 2355 N N . LYS A 1 288 ? -5.191 -8.435 10.471 1.00 91.94 288 LYS A N 1
ATOM 2356 C CA . LYS A 1 288 ? -4.656 -9.799 10.606 1.00 91.94 288 LYS A CA 1
ATOM 2357 C C . LYS A 1 288 ? -3.387 -10.006 9.773 1.00 91.94 288 LYS A C 1
ATOM 2359 O O . LYS A 1 288 ? -2.439 -10.623 10.243 1.00 91.94 288 LYS A O 1
ATOM 2364 N N . LEU A 1 289 ? -3.356 -9.489 8.545 1.00 90.69 289 LEU A N 1
ATOM 2365 C CA . LEU A 1 289 ? -2.184 -9.589 7.671 1.00 90.69 289 LEU A CA 1
ATOM 2366 C C . LEU A 1 289 ? -0.978 -8.825 8.243 1.00 90.69 289 LEU A C 1
ATOM 2368 O O . LEU A 1 289 ? 0.136 -9.346 8.241 1.00 90.69 289 LEU A O 1
ATOM 2372 N N . VAL A 1 290 ? -1.200 -7.618 8.769 1.00 89.94 290 VAL A N 1
ATOM 2373 C CA . VAL A 1 290 ? -0.153 -6.808 9.414 1.00 89.94 290 VAL A CA 1
ATOM 2374 C C . VAL A 1 290 ? 0.357 -7.478 10.689 1.00 89.94 290 VAL A C 1
ATOM 2376 O O . VAL A 1 290 ? 1.563 -7.528 10.905 1.00 89.94 290 VAL A O 1
ATOM 2379 N N . GLU A 1 291 ? -0.533 -8.057 11.493 1.00 88.50 291 GLU A N 1
ATOM 2380 C CA . GLU A 1 291 ? -0.178 -8.834 12.686 1.00 88.50 291 GLU A CA 1
ATOM 2381 C C . GLU A 1 291 ? 0.709 -10.038 12.333 1.00 88.50 291 GLU A C 1
ATOM 2383 O O . GLU A 1 291 ? 1.733 -10.261 12.973 1.00 88.50 291 GLU A O 1
ATOM 2388 N N . THR A 1 292 ? 0.386 -10.770 11.258 1.00 87.25 292 THR A N 1
ATOM 2389 C CA . THR A 1 292 ? 1.225 -11.891 10.804 1.00 87.25 292 THR A CA 1
ATOM 2390 C C . THR A 1 292 ? 2.594 -11.451 10.287 1.00 87.25 292 THR A C 1
ATOM 2392 O O . THR A 1 292 ? 3.582 -12.129 10.557 1.00 87.25 292 THR A O 1
ATOM 2395 N N . ALA A 1 293 ? 2.669 -10.320 9.579 1.00 83.62 293 ALA A N 1
ATOM 2396 C CA . ALA A 1 293 ? 3.928 -9.780 9.061 1.00 83.62 293 ALA A CA 1
ATOM 2397 C C . ALA A 1 293 ? 4.803 -9.166 10.170 1.00 83.62 293 ALA A C 1
ATOM 2399 O O . ALA A 1 293 ? 6.027 -9.215 10.103 1.00 83.62 293 ALA A O 1
ATOM 2400 N N . GLY A 1 294 ? 4.175 -8.603 11.203 1.00 80.81 294 GLY A N 1
ATOM 2401 C CA . GLY A 1 294 ? 4.826 -7.976 12.350 1.00 80.81 294 GLY A CA 1
ATOM 2402 C C . GLY A 1 294 ? 5.042 -8.899 13.546 1.00 80.81 294 GLY A C 1
ATOM 2403 O O . GLY A 1 294 ? 5.280 -8.396 14.642 1.00 80.81 294 GLY A O 1
ATOM 2404 N N . LYS A 1 295 ? 4.945 -10.222 13.374 1.00 80.19 295 LYS A N 1
ATOM 2405 C CA . LYS A 1 295 ? 5.116 -11.182 14.470 1.00 80.19 295 LYS A CA 1
ATOM 2406 C C . LYS A 1 295 ? 6.464 -10.961 15.168 1.00 80.19 295 LYS A C 1
ATOM 2408 O O . LYS A 1 295 ? 7.486 -10.813 14.500 1.00 80.19 295 LYS A O 1
ATOM 2413 N N . ASN A 1 296 ? 6.466 -10.950 16.502 1.00 82.12 296 ASN A N 1
ATOM 2414 C CA . ASN A 1 296 ? 7.625 -10.622 17.350 1.00 82.12 296 ASN A CA 1
ATOM 2415 C C . ASN A 1 296 ? 8.009 -9.127 17.377 1.00 82.12 296 ASN A C 1
ATOM 2417 O O . ASN A 1 296 ? 9.069 -8.778 17.899 1.00 82.12 296 ASN A O 1
ATOM 2421 N N . ARG A 1 297 ? 7.171 -8.223 16.848 1.00 86.25 297 ARG A N 1
ATOM 2422 C CA . ARG A 1 297 ? 7.350 -6.766 16.967 1.00 86.25 297 ARG A CA 1
ATOM 2423 C C . ARG A 1 297 ? 6.226 -6.184 17.840 1.00 86.25 297 ARG A C 1
ATOM 2425 O O . ARG A 1 297 ? 5.170 -5.820 17.319 1.00 86.25 297 ARG A O 1
ATOM 2432 N N . PRO A 1 298 ? 6.446 -6.003 19.158 1.00 86.88 298 PRO A N 1
ATOM 2433 C CA . PRO A 1 298 ? 5.380 -5.646 20.102 1.00 86.88 298 PRO A CA 1
ATOM 2434 C C . PRO A 1 298 ? 4.741 -4.278 19.823 1.00 86.88 298 PRO A C 1
ATOM 2436 O O . PRO A 1 298 ? 3.591 -4.039 20.184 1.00 86.88 298 PRO A O 1
ATOM 2439 N N . ALA A 1 299 ? 5.458 -3.359 19.169 1.00 87.31 299 ALA A N 1
ATOM 2440 C CA . ALA A 1 299 ? 4.894 -2.078 18.748 1.00 87.31 299 ALA A CA 1
ATOM 2441 C C . ALA A 1 299 ? 3.802 -2.241 17.672 1.00 87.31 299 ALA A C 1
ATOM 2443 O O . ALA A 1 299 ? 2.788 -1.548 17.729 1.00 87.31 299 ALA A O 1
ATOM 2444 N N . ILE A 1 300 ? 3.982 -3.179 16.734 1.00 88.38 300 ILE A N 1
ATOM 2445 C CA . ILE A 1 300 ? 3.011 -3.467 15.669 1.00 88.38 300 ILE A CA 1
ATOM 2446 C C . ILE A 1 300 ? 1.800 -4.186 16.259 1.00 88.38 300 ILE A C 1
ATOM 2448 O O . ILE A 1 300 ? 0.672 -3.789 15.988 1.00 88.38 300 ILE A O 1
ATOM 2452 N N . GLU A 1 301 ? 2.019 -5.183 17.117 1.00 88.00 301 GLU A N 1
ATOM 2453 C CA . GLU A 1 301 ? 0.940 -5.921 17.789 1.00 88.00 301 GLU A CA 1
ATOM 2454 C C . GLU A 1 301 ? 0.030 -4.981 18.596 1.00 88.00 301 GLU A C 1
ATOM 2456 O O . GLU A 1 301 ? -1.194 -5.016 18.448 1.00 88.00 301 GLU A O 1
ATOM 2461 N N . ARG A 1 302 ? 0.623 -4.060 19.374 1.00 88.44 302 ARG A N 1
ATOM 2462 C CA . ARG A 1 302 ? -0.134 -3.017 20.087 1.00 88.44 302 ARG A CA 1
ATOM 2463 C C . ARG A 1 302 ? -0.888 -2.097 19.131 1.00 88.44 302 ARG A C 1
ATOM 2465 O O . ARG A 1 302 ? -2.076 -1.866 19.328 1.00 88.44 302 ARG A O 1
ATOM 2472 N N . GLY A 1 303 ? -0.232 -1.615 18.075 1.00 89.12 303 GLY A N 1
ATOM 2473 C CA . GLY A 1 303 ? -0.872 -0.734 17.097 1.00 89.12 303 GLY A CA 1
ATOM 2474 C C . GLY A 1 303 ? -2.048 -1.395 16.366 1.00 89.12 303 GLY A C 1
ATOM 2475 O O . GLY A 1 303 ? -3.080 -0.757 16.160 1.00 89.12 303 GLY A O 1
ATOM 2476 N N . VAL A 1 304 ? -1.944 -2.686 16.031 1.00 90.75 304 VAL A N 1
ATOM 2477 C CA . VAL A 1 304 ? -3.047 -3.460 15.440 1.00 90.75 304 VAL A CA 1
ATOM 2478 C C . VAL A 1 304 ? -4.191 -3.641 16.441 1.00 90.75 304 VAL A C 1
ATOM 2480 O O . VAL A 1 304 ? -5.354 -3.472 16.066 1.00 90.75 304 VAL A O 1
ATOM 2483 N N . ALA A 1 305 ? -3.890 -3.945 17.707 1.00 89.81 305 ALA A N 1
ATOM 2484 C CA . ALA A 1 305 ? -4.903 -4.049 18.756 1.00 89.81 305 ALA A CA 1
ATOM 2485 C C . ALA A 1 305 ? -5.656 -2.720 18.956 1.00 89.81 305 ALA A C 1
ATOM 2487 O O . ALA A 1 305 ? -6.886 -2.721 19.047 1.00 89.81 305 ALA A O 1
ATOM 2488 N N . ASP A 1 306 ? -4.947 -1.588 18.925 1.00 90.69 306 ASP A N 1
ATOM 2489 C CA . ASP A 1 306 ? -5.542 -0.251 19.016 1.00 90.69 306 ASP A CA 1
ATOM 2490 C C . ASP A 1 306 ? -6.497 0.036 17.849 1.00 90.69 306 ASP A C 1
ATOM 2492 O O . ASP A 1 306 ? -7.614 0.520 18.062 1.00 90.69 306 ASP A O 1
ATOM 2496 N N . VAL A 1 307 ? -6.100 -0.306 16.618 1.00 91.69 307 VAL A N 1
ATOM 2497 C CA . VAL A 1 307 ? -6.952 -0.161 15.425 1.00 91.69 307 VAL A CA 1
ATOM 2498 C C . VAL A 1 307 ? -8.186 -1.059 15.519 1.00 91.69 307 VAL A C 1
ATOM 2500 O O . VAL A 1 307 ? -9.301 -0.591 15.288 1.00 91.69 307 VAL A O 1
ATOM 2503 N N . ARG A 1 308 ? -8.037 -2.330 15.918 1.00 90.94 308 ARG A N 1
ATOM 2504 C CA . ARG A 1 308 ? -9.179 -3.247 16.111 1.00 90.94 308 ARG A CA 1
ATOM 2505 C C . ARG A 1 308 ? -10.136 -2.729 17.183 1.00 90.94 308 ARG A C 1
ATOM 2507 O O . ARG A 1 308 ? -11.350 -2.744 16.976 1.00 90.94 308 ARG A O 1
ATOM 2514 N N . SER A 1 309 ? -9.598 -2.211 18.288 1.00 90.31 309 SER A N 1
ATOM 2515 C CA . SER A 1 309 ? -10.378 -1.567 19.349 1.00 90.31 309 SER A CA 1
ATOM 2516 C C . SER A 1 309 ? -11.170 -0.370 18.821 1.00 90.31 309 SER A C 1
ATOM 2518 O O . SER A 1 309 ? -12.353 -0.223 19.135 1.00 90.31 309 SER A O 1
ATOM 2520 N N . LEU A 1 310 ? -10.546 0.475 17.994 1.00 89.75 310 LEU A N 1
ATOM 2521 C CA . LEU A 1 310 ? -11.198 1.626 17.370 1.00 89.75 310 LEU A CA 1
ATOM 2522 C C . LEU A 1 310 ? -12.331 1.199 16.428 1.00 89.75 310 LEU A C 1
ATOM 2524 O O . LEU A 1 310 ? -13.445 1.702 16.570 1.00 89.75 310 LEU A O 1
ATOM 2528 N N . ILE A 1 311 ? -12.075 0.242 15.528 1.00 90.50 311 ILE A N 1
ATOM 2529 C CA . ILE A 1 311 ? -13.073 -0.293 14.588 1.00 90.50 311 ILE A CA 1
ATOM 2530 C C . ILE A 1 311 ? -14.303 -0.792 15.352 1.00 90.50 311 ILE A C 1
ATOM 2532 O O . ILE A 1 311 ? -15.429 -0.385 15.065 1.00 90.50 311 ILE A O 1
ATOM 2536 N N . HIS A 1 312 ? -14.093 -1.627 16.372 1.00 89.62 312 HIS A N 1
ATOM 2537 C CA . HIS A 1 312 ? -15.184 -2.158 17.182 1.00 89.62 312 HIS A CA 1
ATOM 2538 C C . HIS A 1 312 ? -15.929 -1.076 17.973 1.00 89.62 312 HIS A C 1
ATOM 2540 O O . HIS A 1 312 ? -17.151 -1.151 18.086 1.00 89.62 312 HIS A O 1
ATOM 2546 N N . ARG A 1 313 ? -15.246 -0.029 18.455 1.00 89.69 313 ARG A N 1
ATOM 2547 C CA . ARG A 1 313 ? -15.899 1.092 19.151 1.00 89.69 313 ARG A CA 1
ATOM 2548 C C . ARG A 1 313 ? -16.803 1.907 18.226 1.00 89.69 313 ARG A C 1
ATOM 2550 O O . ARG A 1 313 ? -17.903 2.272 18.634 1.00 89.69 313 ARG A O 1
ATOM 2557 N N . VAL A 1 314 ? -16.361 2.187 16.997 1.00 88.06 314 VAL A N 1
ATOM 2558 C CA . VAL A 1 314 ? -17.158 2.948 16.017 1.00 88.06 314 VAL A CA 1
ATOM 2559 C C . VAL A 1 314 ? -18.400 2.159 15.604 1.00 88.06 314 VAL A C 1
ATOM 2561 O O . VAL A 1 314 ? -19.506 2.698 15.620 1.00 88.06 314 VAL A O 1
ATOM 2564 N N . ILE A 1 315 ? -18.244 0.863 15.317 1.00 87.94 315 ILE A N 1
ATOM 2565 C CA . ILE A 1 315 ? -19.378 -0.011 14.985 1.00 87.94 315 ILE A CA 1
ATOM 2566 C C . ILE A 1 315 ? -20.326 -0.136 16.179 1.00 87.94 315 ILE A C 1
ATOM 2568 O O . ILE A 1 315 ? -21.539 -0.040 16.004 1.00 87.94 315 ILE A O 1
ATOM 2572 N N . GLY A 1 316 ? -19.784 -0.307 17.390 1.00 86.69 316 GLY A N 1
ATOM 2573 C CA . GLY A 1 316 ? -20.559 -0.358 18.627 1.00 86.69 316 GLY A CA 1
ATOM 2574 C C . GLY A 1 316 ? -21.419 0.890 18.813 1.00 86.69 316 GLY A C 1
ATOM 2575 O O . GLY A 1 316 ? -22.619 0.765 19.043 1.00 86.69 316 GLY A O 1
ATOM 2576 N N . ARG A 1 317 ? -20.843 2.084 18.608 1.00 86.69 317 ARG A N 1
ATOM 2577 C CA . ARG A 1 317 ? -21.578 3.358 18.676 1.00 86.69 317 ARG A CA 1
ATOM 2578 C C . ARG A 1 317 ? -22.688 3.429 17.631 1.00 86.69 317 ARG A C 1
ATOM 2580 O O . ARG A 1 317 ? -23.828 3.702 17.982 1.00 86.69 317 ARG A O 1
ATOM 2587 N N . SER A 1 318 ? -22.382 3.116 16.374 1.00 86.56 318 SER A N 1
ATOM 2588 C CA . SER A 1 318 ? -23.380 3.137 15.299 1.00 86.56 318 SER A CA 1
ATOM 2589 C C . SER A 1 318 ? -24.535 2.160 15.564 1.00 86.56 318 SER A C 1
ATOM 2591 O O . SER A 1 318 ? -25.702 2.494 15.371 1.00 86.56 318 SER A O 1
ATOM 2593 N N . LYS A 1 319 ? -24.249 0.943 16.046 1.00 83.25 319 LYS A N 1
ATOM 2594 C CA . LYS A 1 319 ? -25.291 -0.037 16.402 1.00 83.25 319 LYS A CA 1
ATOM 2595 C C . LYS A 1 319 ? -26.123 0.412 17.600 1.00 83.25 319 LYS A C 1
ATOM 2597 O O . LYS A 1 319 ? -27.328 0.176 17.605 1.00 83.25 319 LYS A O 1
ATOM 2602 N N . PHE A 1 320 ? -25.495 1.083 18.561 1.00 83.06 320 PHE A N 1
ATOM 2603 C CA . PHE A 1 320 ? -26.167 1.652 19.721 1.00 83.06 320 PHE A CA 1
ATOM 2604 C C . PHE A 1 320 ? -27.149 2.766 19.325 1.00 83.06 320 PHE A C 1
ATOM 2606 O O . PHE A 1 320 ? -28.297 2.746 19.759 1.00 83.06 320 PHE A O 1
ATOM 2613 N N . GLU A 1 321 ? -26.733 3.686 18.450 1.00 83.06 321 GLU A N 1
ATOM 2614 C CA . GLU A 1 321 ? -27.580 4.771 17.924 1.00 83.06 321 GLU A CA 1
ATOM 2615 C C . GLU A 1 321 ? -28.766 4.240 17.103 1.00 83.06 321 GLU A C 1
ATOM 2617 O O . GLU A 1 321 ? -29.864 4.783 17.174 1.00 83.06 321 GLU A O 1
ATOM 2622 N N . ASN A 1 322 ? -28.576 3.127 16.390 1.00 81.94 322 ASN A N 1
ATOM 2623 C CA . ASN A 1 322 ? -29.630 2.449 15.630 1.00 81.94 322 ASN A CA 1
ATOM 2624 C C . ASN A 1 322 ? -30.566 1.574 16.495 1.00 81.94 322 ASN A C 1
ATOM 2626 O O . ASN A 1 322 ? -31.371 0.821 15.949 1.00 81.94 322 ASN A O 1
ATOM 2630 N N . GLY A 1 323 ? -30.439 1.605 17.826 1.00 74.56 323 GLY A N 1
ATOM 2631 C CA . GLY A 1 323 ? -31.279 0.828 18.745 1.00 74.56 323 GLY A CA 1
ATOM 2632 C C . GLY A 1 323 ? -30.967 -0.674 18.802 1.00 74.56 323 GLY A C 1
ATOM 2633 O O . GLY A 1 323 ? -31.687 -1.424 19.456 1.00 74.56 323 GLY A O 1
ATOM 2634 N N . ASN A 1 324 ? -29.891 -1.142 18.155 1.00 78.62 324 ASN A N 1
ATOM 2635 C CA . ASN A 1 324 ? -29.445 -2.535 18.229 1.00 78.62 324 ASN A CA 1
ATOM 2636 C C . ASN A 1 324 ? -28.411 -2.706 19.349 1.00 78.62 324 ASN A C 1
ATOM 2638 O O . ASN A 1 324 ? -27.199 -2.811 19.128 1.00 78.62 324 ASN A O 1
ATOM 2642 N N . TYR A 1 325 ? -28.914 -2.707 20.578 1.00 78.00 325 TYR A N 1
ATOM 2643 C CA . TYR A 1 325 ? -28.102 -2.694 21.789 1.00 78.00 325 TYR A CA 1
ATOM 2644 C C . TYR A 1 325 ? -27.319 -3.998 22.019 1.00 78.00 325 TYR A C 1
ATOM 2646 O O . TYR A 1 325 ? -26.186 -3.943 22.496 1.00 78.00 325 TYR A O 1
ATOM 2654 N N . GLY A 1 326 ? -27.862 -5.160 21.632 1.00 74.50 326 GLY A N 1
ATOM 2655 C CA . GLY A 1 326 ? -27.168 -6.449 21.761 1.00 74.50 326 GLY A CA 1
ATOM 2656 C C . GLY A 1 326 ? -25.911 -6.526 20.891 1.00 74.50 326 GLY A C 1
ATOM 2657 O O . GLY A 1 326 ? -24.818 -6.810 21.386 1.00 74.50 326 GLY A O 1
ATOM 2658 N N . ALA A 1 327 ? -26.033 -6.171 19.607 1.00 77.50 327 ALA A N 1
ATOM 2659 C CA . ALA A 1 327 ? -24.884 -6.106 18.703 1.00 77.50 327 ALA A CA 1
ATOM 2660 C C . ALA A 1 327 ? -23.878 -5.021 19.123 1.00 77.50 327 ALA A C 1
ATOM 2662 O O . ALA A 1 327 ? -22.667 -5.212 18.992 1.00 77.50 327 ALA A O 1
ATOM 2663 N N . ALA A 1 328 ? -24.360 -3.893 19.658 1.00 82.38 328 ALA A N 1
ATOM 2664 C CA . ALA A 1 328 ? -23.496 -2.843 20.185 1.00 82.38 328 ALA A CA 1
ATOM 2665 C C . ALA A 1 328 ? -22.631 -3.347 21.350 1.00 82.38 328 ALA A C 1
ATOM 2667 O O . ALA A 1 328 ? -21.411 -3.195 21.310 1.00 82.38 328 ALA A O 1
ATOM 2668 N N . LEU A 1 329 ? -23.237 -3.995 22.353 1.00 80.06 329 LEU A N 1
ATOM 2669 C CA . LEU A 1 329 ? -22.523 -4.559 23.505 1.00 80.06 329 LEU A CA 1
ATOM 2670 C C . LEU A 1 329 ? -21.502 -5.620 23.093 1.00 80.06 329 LEU A C 1
ATOM 2672 O O . LEU A 1 329 ? -20.386 -5.621 23.611 1.00 80.06 329 LEU A O 1
ATOM 2676 N N . HIS A 1 330 ? -21.849 -6.475 22.128 1.00 81.81 330 HIS A N 1
ATOM 2677 C CA . HIS A 1 330 ? -20.912 -7.448 21.573 1.00 81.81 330 HIS A CA 1
ATOM 2678 C C . HIS A 1 330 ? -19.660 -6.762 21.000 1.00 81.81 330 HIS A C 1
ATOM 2680 O O . HIS A 1 330 ? -18.534 -7.127 21.337 1.00 81.81 330 HIS A O 1
ATOM 2686 N N . HIS A 1 331 ? -19.829 -5.707 20.198 1.00 83.81 331 HIS A N 1
ATOM 2687 C CA . HIS A 1 331 ? -18.693 -4.957 19.662 1.00 83.81 331 HIS A CA 1
ATOM 2688 C C . HIS A 1 331 ? -17.923 -4.174 20.736 1.00 83.81 331 HIS A C 1
ATOM 2690 O O . HIS A 1 331 ? -16.694 -4.150 20.698 1.00 83.81 331 HIS A O 1
ATOM 2696 N N . TYR A 1 332 ? -18.590 -3.594 21.736 1.00 84.81 332 TYR A N 1
ATOM 2697 C CA . TYR A 1 332 ? -17.895 -2.960 22.861 1.00 84.81 332 TYR A CA 1
ATOM 2698 C C . TYR A 1 332 ? -17.070 -3.960 23.679 1.00 84.81 332 TYR A C 1
ATOM 2700 O O . TYR A 1 332 ? -15.961 -3.617 24.087 1.00 84.81 332 TYR A O 1
ATOM 2708 N N . SER A 1 333 ? -17.545 -5.197 23.845 1.00 82.06 333 SER A N 1
ATOM 2709 C CA . SER A 1 333 ? -16.775 -6.283 24.465 1.00 82.06 333 SER A CA 1
ATOM 2710 C C . SER A 1 333 ? -15.495 -6.584 23.674 1.00 82.06 333 SER A C 1
ATOM 2712 O O . SER A 1 333 ? -14.391 -6.530 24.218 1.00 82.06 333 SER A O 1
ATOM 2714 N N . LEU A 1 334 ? -15.617 -6.764 22.354 1.00 84.00 334 LEU A N 1
ATOM 2715 C CA . LEU A 1 334 ? -14.477 -7.011 21.460 1.00 84.00 334 LEU A CA 1
ATOM 2716 C C . LEU A 1 334 ? -13.488 -5.839 21.374 1.00 84.00 334 LEU A C 1
ATOM 2718 O O . LEU A 1 334 ? -12.343 -6.026 20.965 1.00 84.00 334 LEU A O 1
ATOM 2722 N N . SER A 1 335 ? -13.901 -4.628 21.755 1.00 82.50 335 SER A N 1
ATOM 2723 C CA . SER A 1 335 ? -13.014 -3.462 21.768 1.00 82.50 335 SER A CA 1
ATOM 2724 C C . SER A 1 335 ? -11.933 -3.526 22.856 1.00 82.50 335 SER A C 1
ATOM 2726 O O . SER A 1 335 ? -10.982 -2.745 22.807 1.00 82.50 335 SER A O 1
ATOM 2728 N N . GLY A 1 336 ? -12.083 -4.401 23.859 1.00 77.31 336 GLY A N 1
ATOM 2729 C CA . GLY A 1 336 ? -11.153 -4.538 24.984 1.00 77.31 336 GLY A CA 1
ATOM 2730 C C . GLY A 1 336 ? -11.148 -3.356 25.965 1.00 77.31 336 GLY A C 1
ATOM 2731 O O . GLY A 1 336 ? -10.390 -3.369 26.934 1.00 77.31 336 GLY A O 1
ATOM 2732 N N . LYS A 1 337 ? -11.982 -2.323 25.756 1.00 79.06 337 LYS A N 1
ATOM 2733 C CA . LYS A 1 337 ? -12.105 -1.176 26.669 1.00 79.06 337 LYS A CA 1
ATOM 2734 C C . LYS A 1 337 ? -13.281 -1.348 27.622 1.00 79.06 337 LYS A C 1
ATOM 2736 O O . LYS A 1 337 ? -14.406 -0.948 27.334 1.00 79.06 337 LYS A O 1
ATOM 2741 N N . THR A 1 338 ? -12.986 -1.841 28.822 1.00 76.00 338 THR A N 1
ATOM 2742 C CA . THR A 1 338 ? -13.981 -2.073 29.883 1.00 76.00 338 THR A CA 1
ATOM 2743 C C . THR A 1 338 ? -14.763 -0.811 30.262 1.00 76.00 338 THR A C 1
ATOM 2745 O O . THR A 1 338 ? -15.940 -0.899 30.590 1.00 76.00 338 THR A O 1
ATOM 2748 N N . LYS A 1 339 ? -14.147 0.379 30.177 1.00 79.06 339 LYS A N 1
ATOM 2749 C CA . LYS A 1 339 ? -14.817 1.654 30.496 1.00 79.06 339 LYS A CA 1
ATOM 2750 C C . LYS A 1 339 ? -16.008 1.935 29.578 1.00 79.06 339 LYS A C 1
ATOM 2752 O O . LYS A 1 339 ? -17.073 2.283 30.077 1.00 79.06 339 LYS A O 1
ATOM 2757 N N . ASP A 1 340 ? -15.831 1.753 28.271 1.00 77.69 340 ASP A N 1
ATOM 2758 C CA . ASP A 1 340 ? -16.880 2.010 27.279 1.00 77.69 340 ASP A CA 1
ATOM 2759 C C . ASP A 1 340 ? -18.035 1.017 27.477 1.00 77.69 340 ASP A C 1
ATOM 2761 O O . ASP A 1 340 ? -19.200 1.405 27.521 1.00 77.69 340 ASP A O 1
ATOM 2765 N N . LEU A 1 341 ? -17.701 -0.258 27.705 1.00 79.19 341 LEU A N 1
ATOM 2766 C CA . LEU A 1 341 ? -18.677 -1.311 27.978 1.00 79.19 341 LEU A CA 1
ATOM 2767 C C . LEU A 1 341 ? -19.493 -1.031 29.251 1.00 79.19 341 LEU A C 1
ATOM 2769 O O . LEU A 1 341 ? -20.715 -1.169 29.236 1.00 79.19 341 LEU A O 1
ATOM 2773 N N . VAL A 1 342 ? -18.846 -0.602 30.340 1.00 75.62 342 VAL A N 1
ATOM 2774 C CA . VAL A 1 342 ? -19.522 -0.249 31.601 1.00 75.62 342 VAL A CA 1
ATOM 2775 C C . VAL A 1 342 ? -20.421 0.975 31.427 1.00 75.62 342 VAL A C 1
ATOM 2777 O O . VAL A 1 342 ? -21.542 0.975 31.926 1.00 75.62 342 VAL A O 1
ATOM 2780 N N . GLN A 1 343 ? -19.979 2.006 30.702 1.00 78.31 343 GLN A N 1
ATOM 2781 C CA . GLN A 1 343 ? -20.792 3.203 30.452 1.00 78.31 343 GLN A CA 1
ATOM 2782 C C . GLN A 1 343 ? -22.052 2.886 29.645 1.00 78.31 343 GLN A C 1
ATOM 2784 O O . GLN A 1 343 ? -23.144 3.312 30.021 1.00 78.31 343 GLN A O 1
ATOM 2789 N N . VAL A 1 344 ? -21.909 2.110 28.570 1.00 78.12 344 VAL A N 1
ATOM 2790 C CA . VAL A 1 344 ? -23.036 1.678 27.735 1.00 78.12 344 VAL A CA 1
ATOM 2791 C C . VAL A 1 344 ? -23.984 0.789 28.537 1.00 78.12 344 VAL A C 1
ATOM 2793 O O . VAL A 1 344 ? -25.194 0.989 28.485 1.00 78.12 344 VAL A O 1
ATOM 2796 N N . SER A 1 345 ? -23.444 -0.127 29.345 1.00 73.50 345 SER A N 1
ATOM 2797 C CA . SER A 1 345 ? -24.242 -0.976 30.238 1.00 73.50 345 SER A CA 1
ATOM 2798 C C . SER A 1 345 ? -25.029 -0.141 31.249 1.00 73.50 345 SER A C 1
ATOM 2800 O O . SER A 1 345 ? -26.235 -0.317 31.361 1.00 73.50 345 SER A O 1
ATOM 2802 N N . ASN A 1 346 ? -24.389 0.829 31.912 1.00 73.31 346 ASN A N 1
ATOM 2803 C CA . ASN A 1 346 ? -25.056 1.739 32.847 1.00 73.31 346 ASN A CA 1
ATOM 2804 C C . ASN A 1 346 ? -26.182 2.528 32.170 1.00 73.31 346 ASN A C 1
ATOM 2806 O O . ASN A 1 346 ? -27.272 2.634 32.725 1.00 73.31 346 ASN A O 1
ATOM 2810 N N . HIS A 1 347 ? -25.934 3.064 30.972 1.00 75.50 347 HIS A N 1
ATOM 2811 C CA . HIS A 1 347 ? -26.949 3.806 30.232 1.00 75.50 347 HIS A CA 1
ATOM 2812 C C . HIS A 1 347 ? -28.148 2.918 29.877 1.00 75.50 347 HIS A C 1
ATOM 2814 O O . HIS A 1 347 ? -29.286 3.336 30.060 1.00 75.50 347 HIS A O 1
ATOM 2820 N N . LEU A 1 348 ? -27.911 1.683 29.423 1.00 70.88 348 LEU A N 1
ATOM 2821 C CA . LEU A 1 348 ? -28.985 0.727 29.146 1.00 70.88 348 LEU A CA 1
ATOM 2822 C C . LEU A 1 348 ? -29.775 0.384 30.408 1.00 70.88 348 LEU A C 1
ATOM 2824 O O . LEU A 1 348 ? -31.003 0.387 30.365 1.00 70.88 348 LEU A O 1
ATOM 2828 N N . THR A 1 349 ? -29.091 0.148 31.531 1.00 68.62 349 THR A N 1
ATOM 2829 C CA . THR A 1 349 ? -29.742 -0.137 32.813 1.00 68.62 349 THR A CA 1
ATOM 2830 C C . THR A 1 349 ? -30.639 1.016 33.254 1.00 68.62 349 THR A C 1
ATOM 2832 O O . THR A 1 349 ? -31.791 0.787 33.613 1.00 68.62 349 THR A O 1
ATOM 2835 N N . THR A 1 350 ? -30.148 2.252 33.163 1.00 67.19 350 THR A N 1
ATOM 2836 C CA . THR A 1 350 ? -30.912 3.464 33.477 1.00 67.19 350 THR A CA 1
ATOM 2837 C C . THR A 1 350 ? -32.118 3.641 32.556 1.00 67.19 350 THR A C 1
ATOM 2839 O O . THR A 1 350 ? -33.243 3.779 33.033 1.00 67.19 350 THR A O 1
ATOM 2842 N N . THR A 1 351 ? -31.901 3.647 31.239 1.00 67.94 351 THR A N 1
ATOM 2843 C CA . THR A 1 351 ? -32.955 3.912 30.251 1.00 67.94 351 THR A CA 1
ATOM 2844 C C . THR A 1 351 ? -34.050 2.854 30.333 1.00 67.94 351 THR A C 1
ATOM 2846 O O . THR A 1 351 ? -35.235 3.189 30.350 1.00 67.94 351 THR A O 1
ATOM 2849 N N . TYR A 1 352 ? -33.664 1.583 30.472 1.00 64.75 352 TYR A N 1
ATOM 2850 C CA . TYR A 1 352 ? -34.620 0.502 30.654 1.00 64.75 352 TYR A CA 1
ATOM 2851 C C . TYR A 1 352 ? -35.426 0.667 31.942 1.00 64.75 352 TYR A C 1
ATOM 2853 O O . TYR A 1 352 ? -36.652 0.601 31.904 1.00 64.75 352 TYR A O 1
ATOM 2861 N N . TYR A 1 353 ? -34.761 0.939 33.063 1.00 60.09 353 TYR A N 1
ATOM 2862 C CA . TYR A 1 353 ? -35.427 1.101 34.349 1.00 60.09 353 TYR A CA 1
ATOM 2863 C C . TYR A 1 353 ? -36.486 2.218 34.316 1.00 60.09 353 TYR A C 1
ATOM 2865 O O . TYR A 1 353 ? -37.634 1.989 34.695 1.00 60.09 353 TYR A O 1
ATOM 2873 N N . HIS A 1 354 ? -36.151 3.392 33.773 1.00 61.03 354 HIS A N 1
ATOM 2874 C CA . HIS A 1 354 ? -37.122 4.484 33.644 1.00 61.03 354 HIS A CA 1
ATOM 2875 C C . HIS A 1 354 ? -38.279 4.142 32.691 1.00 61.03 354 HIS A C 1
ATOM 2877 O O . HIS A 1 354 ? -39.415 4.538 32.942 1.00 61.03 354 HIS A O 1
ATOM 2883 N N . SER A 1 355 ? -38.027 3.370 31.629 1.00 58.53 355 SER A N 1
ATOM 2884 C CA . SER A 1 355 ? -39.084 2.926 30.709 1.00 58.53 355 SER A CA 1
ATOM 2885 C C . SER A 1 355 ? -40.000 1.843 31.306 1.00 58.53 355 SER A C 1
ATOM 2887 O O . SER A 1 355 ? -41.209 1.866 31.079 1.00 58.53 355 SER A O 1
ATOM 2889 N N . SER A 1 356 ? -39.448 0.935 32.118 1.00 54.47 356 SER A N 1
ATOM 2890 C CA . SER A 1 356 ? -40.182 -0.144 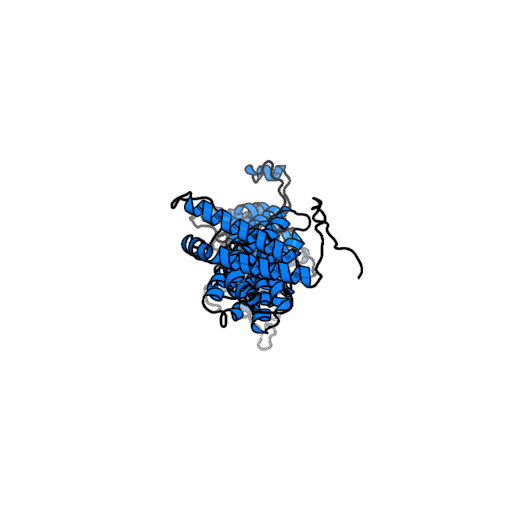32.793 1.00 54.47 356 SER A CA 1
ATOM 2891 C C . SER A 1 356 ? -41.090 0.389 33.903 1.00 54.47 356 SER A C 1
ATOM 2893 O O . SER A 1 356 ? -42.176 -0.147 34.106 1.00 54.47 356 SER A O 1
ATOM 2895 N N . LEU A 1 357 ? -40.672 1.462 34.583 1.00 51.19 357 LEU A N 1
ATOM 2896 C CA . LEU A 1 357 ? -41.499 2.207 35.536 1.00 51.19 357 LEU A CA 1
ATOM 2897 C C . LEU A 1 357 ? -42.718 2.872 34.885 1.00 51.19 357 LEU A C 1
ATOM 2899 O O . LEU A 1 357 ? -43.777 2.960 35.499 1.00 51.19 357 LEU A O 1
ATOM 2903 N N . ALA A 1 358 ? -42.572 3.355 33.649 1.00 45.50 358 ALA A N 1
ATOM 2904 C CA . ALA A 1 358 ? -43.652 4.030 32.939 1.00 45.50 358 ALA A CA 1
ATOM 2905 C C . ALA A 1 358 ? -44.693 3.040 32.383 1.00 45.50 358 ALA A C 1
ATOM 2907 O O . ALA A 1 358 ? -45.889 3.321 32.438 1.00 45.50 358 ALA A O 1
ATOM 2908 N N . HIS A 1 359 ? -44.260 1.877 31.874 1.00 45.88 359 HIS A N 1
ATOM 2909 C CA . HIS A 1 359 ? -45.148 0.863 31.292 1.00 45.88 359 HIS A CA 1
ATOM 2910 C C . HIS A 1 359 ? -44.659 -0.582 31.557 1.00 45.88 359 HIS A C 1
ATOM 2912 O O . HIS A 1 359 ? -43.886 -1.131 30.763 1.00 45.88 359 HIS A O 1
ATOM 2918 N N . PRO A 1 360 ? -45.172 -1.256 32.608 1.00 50.12 360 PRO A N 1
ATOM 2919 C CA . PRO A 1 360 ? -44.764 -2.614 33.004 1.00 50.12 360 PRO A CA 1
ATOM 2920 C C . PRO A 1 360 ? -45.014 -3.706 31.949 1.00 50.12 360 PRO A C 1
ATOM 2922 O O . PRO A 1 360 ? -44.429 -4.786 32.012 1.00 50.12 360 PRO A O 1
ATOM 2925 N N . SER A 1 361 ? -45.900 -3.450 30.984 1.00 43.84 361 SER A N 1
ATOM 2926 C CA . SER A 1 361 ? -46.377 -4.427 29.997 1.00 43.84 361 SER A CA 1
ATOM 2927 C C . SER A 1 361 ? -45.821 -4.242 28.577 1.00 43.84 361 SER A C 1
ATOM 2929 O O . SER A 1 361 ? -45.976 -5.153 27.767 1.00 43.84 361 SER A O 1
ATOM 2931 N N . SER A 1 362 ? -45.150 -3.126 28.255 1.00 43.22 362 SER A N 1
ATOM 2932 C CA . SER A 1 362 ? -44.675 -2.830 26.885 1.00 43.22 362 SER A CA 1
ATOM 2933 C C . SER A 1 362 ? -43.157 -2.634 26.743 1.00 43.22 362 SER A C 1
ATOM 2935 O O . SER A 1 362 ? -42.663 -2.556 25.622 1.00 43.22 362 SER A O 1
ATOM 2937 N N . GLY A 1 363 ? -42.395 -2.581 27.844 1.00 48.53 363 GLY A N 1
ATOM 2938 C CA . GLY A 1 363 ? -40.959 -2.245 27.836 1.00 48.53 363 GLY A CA 1
ATOM 2939 C C . GLY A 1 363 ? -39.971 -3.376 27.497 1.00 48.53 363 GLY A C 1
ATOM 2940 O O . GLY A 1 363 ? -38.769 -3.134 27.463 1.00 48.53 363 GLY A O 1
ATOM 2941 N N . LEU A 1 364 ? -40.429 -4.611 27.257 1.00 49.88 364 LEU A N 1
ATOM 2942 C CA . LEU A 1 364 ? -39.558 -5.804 27.232 1.00 49.88 364 LEU A CA 1
ATOM 2943 C C . LEU A 1 364 ? -38.873 -6.110 25.883 1.00 49.88 364 LEU A C 1
ATOM 2945 O O . LEU A 1 364 ? -37.882 -6.838 25.871 1.00 49.88 364 LEU A O 1
ATOM 2949 N N . GLN A 1 365 ? -39.349 -5.565 24.757 1.00 49.56 365 GLN A N 1
ATOM 2950 C CA . GLN A 1 365 ? -38.853 -5.953 23.422 1.00 49.56 365 GLN A CA 1
ATOM 2951 C C . GLN A 1 365 ? -37.396 -5.561 23.102 1.00 49.56 365 GLN A C 1
ATOM 2953 O O . GLN A 1 365 ? -36.688 -6.381 22.515 1.00 49.56 365 GLN A O 1
ATOM 2958 N N . PRO A 1 366 ? -36.872 -4.382 23.501 1.00 53.44 366 PRO A N 1
ATOM 2959 C CA . PRO A 1 366 ? -35.475 -4.033 23.224 1.00 53.44 366 PRO A CA 1
ATOM 2960 C C . PRO A 1 366 ? -34.479 -4.990 23.895 1.00 53.44 366 PRO A C 1
ATOM 2962 O O . PRO A 1 366 ? -33.385 -5.204 23.380 1.00 53.44 366 PRO A O 1
ATOM 2965 N N . ILE A 1 367 ? -34.866 -5.596 25.022 1.00 55.56 367 ILE A N 1
ATOM 2966 C CA . ILE A 1 367 ? -34.017 -6.433 25.874 1.00 55.56 367 ILE A CA 1
ATOM 2967 C C . ILE A 1 367 ? -33.874 -7.875 25.387 1.00 55.56 367 ILE A C 1
ATOM 2969 O O . ILE A 1 367 ? -32.878 -8.515 25.716 1.00 55.56 367 ILE A O 1
ATOM 2973 N N . GLU A 1 368 ? -34.812 -8.401 24.601 1.00 57.41 368 GLU A N 1
ATOM 2974 C CA . GLU A 1 368 ? -34.709 -9.769 24.075 1.00 57.41 368 GLU A CA 1
ATOM 2975 C C . GLU A 1 368 ? -33.472 -9.907 23.184 1.00 57.41 368 GLU A C 1
ATOM 2977 O O . GLU A 1 368 ? -32.651 -10.787 23.420 1.00 57.41 368 GLU A O 1
ATOM 2982 N N . SER A 1 369 ? -33.244 -8.933 22.297 1.00 56.06 369 SER A N 1
ATOM 2983 C CA . SER A 1 369 ? -32.031 -8.856 21.470 1.00 56.06 369 SER A CA 1
ATOM 2984 C C . SER A 1 369 ? -30.737 -8.672 22.276 1.00 56.06 369 SER A C 1
ATOM 2986 O O . SER A 1 369 ? -29.672 -9.154 21.888 1.00 56.06 369 SER A O 1
ATOM 2988 N N . VAL A 1 370 ? -30.815 -7.963 23.408 1.00 58.53 370 VAL A N 1
ATOM 2989 C CA . VAL A 1 370 ? -29.671 -7.734 24.292 1.00 58.53 370 VAL A CA 1
ATOM 2990 C C . VAL A 1 370 ? -29.337 -9.045 24.987 1.00 58.53 370 VAL A C 1
ATOM 2992 O O . VAL A 1 370 ? -28.207 -9.495 24.881 1.00 58.53 370 VAL A O 1
ATOM 2995 N N . LEU A 1 371 ? -30.318 -9.709 25.600 1.00 60.38 371 LEU A N 1
ATOM 2996 C CA . LEU A 1 371 ? -30.151 -10.961 26.341 1.00 60.38 371 LEU A CA 1
ATOM 2997 C C . LEU A 1 371 ? -29.876 -12.187 25.456 1.00 60.38 371 LEU A C 1
ATOM 2999 O O . LEU A 1 371 ? -29.211 -13.113 25.906 1.00 60.38 371 LEU A O 1
ATOM 3003 N N . GLU A 1 372 ? -30.303 -12.206 24.195 1.00 60.56 372 GLU A N 1
ATOM 3004 C CA . GLU A 1 372 ? -29.815 -13.201 23.228 1.00 60.56 372 GLU A CA 1
ATOM 3005 C C . GLU A 1 372 ? -28.302 -13.053 23.005 1.00 60.56 372 GLU A C 1
ATOM 3007 O O . GLU A 1 372 ? -27.573 -14.046 22.976 1.00 60.56 372 GLU A O 1
ATOM 3012 N N . ALA A 1 373 ? -27.795 -11.816 22.961 1.00 53.91 373 ALA A N 1
ATOM 3013 C CA . ALA A 1 373 ? -26.358 -11.561 22.914 1.00 53.91 373 ALA A CA 1
ATOM 3014 C C . ALA A 1 373 ? -25.636 -11.880 24.247 1.00 53.91 373 ALA A C 1
ATOM 3016 O O . ALA A 1 373 ? -24.439 -12.177 24.220 1.00 53.91 373 ALA A O 1
ATOM 3017 N N . PHE A 1 374 ? -26.334 -11.887 25.398 1.00 53.12 374 PHE A N 1
ATOM 3018 C CA . PHE A 1 374 ? -25.763 -12.297 26.698 1.00 53.12 374 PHE A CA 1
ATOM 3019 C C . PHE A 1 374 ? -25.336 -13.768 26.720 1.00 53.12 374 PHE A C 1
ATOM 3021 O O . PHE A 1 374 ? -24.329 -14.090 27.344 1.00 53.12 374 PHE A O 1
ATOM 3028 N N . GLY A 1 375 ? -26.066 -14.659 26.039 1.00 51.50 375 GLY A N 1
ATOM 3029 C CA . GLY A 1 375 ? -25.759 -16.095 26.030 1.00 51.50 375 GLY A CA 1
ATOM 3030 C C . GLY A 1 375 ? -24.426 -16.452 25.359 1.00 51.50 375 GLY A C 1
ATOM 3031 O O . GLY A 1 375 ? -23.972 -17.587 25.465 1.00 51.50 375 GLY A O 1
ATOM 3032 N N . CYS A 1 376 ? -23.787 -15.496 24.676 1.00 48.09 376 CYS A N 1
ATOM 3033 C CA . CYS A 1 376 ? -22.622 -15.733 23.828 1.00 48.09 376 CYS A CA 1
ATOM 3034 C C . CYS A 1 376 ? -21.273 -15.290 24.432 1.00 48.09 376 CYS A C 1
ATOM 3036 O O . CYS A 1 376 ? -20.262 -15.423 23.742 1.00 48.09 376 CYS A O 1
ATOM 3038 N N . HIS A 1 377 ? -21.201 -14.745 25.661 1.00 50.22 377 HIS A N 1
ATOM 3039 C CA . HIS A 1 377 ? -19.927 -14.227 26.197 1.00 50.22 377 HIS A CA 1
ATOM 3040 C C . HIS A 1 377 ? -19.693 -14.524 27.696 1.00 50.22 377 HIS A C 1
ATOM 3042 O O . HIS A 1 377 ? -20.567 -14.248 28.513 1.00 50.22 377 HIS A O 1
ATOM 3048 N N . PRO A 1 378 ? -18.497 -15.009 28.091 1.00 50.41 378 PRO A N 1
ATOM 3049 C CA . PRO A 1 378 ? -18.238 -15.523 29.443 1.00 50.41 378 PRO A CA 1
ATOM 3050 C C . PRO A 1 378 ? -17.953 -14.465 30.528 1.00 50.41 378 PRO A C 1
ATOM 3052 O O . PRO A 1 378 ? -17.851 -14.820 31.698 1.00 50.41 378 PRO A O 1
ATOM 3055 N N . GLN A 1 379 ? -17.796 -13.181 30.185 1.00 56.84 379 GLN A N 1
ATOM 3056 C CA . GLN A 1 379 ? -17.507 -12.107 31.151 1.00 56.84 379 GLN A CA 1
ATOM 3057 C C . GLN A 1 379 ? -18.177 -10.802 30.709 1.00 56.84 379 GLN A C 1
ATOM 3059 O O . GLN A 1 379 ? -17.707 -10.150 29.776 1.00 56.84 379 GLN A O 1
ATOM 3064 N N . PHE A 1 380 ? -19.272 -10.422 31.364 1.00 63.25 380 PHE A N 1
ATOM 3065 C CA . PHE A 1 380 ? -19.915 -9.117 31.192 1.00 63.25 380 PHE A CA 1
ATOM 3066 C C . PHE A 1 380 ? -19.918 -8.337 32.516 1.00 63.25 380 PHE A C 1
ATOM 3068 O O . PHE A 1 380 ? -19.772 -8.934 33.582 1.00 63.25 380 PHE A O 1
ATOM 3075 N N . PRO A 1 381 ? -20.071 -6.999 32.469 1.00 67.12 381 PRO A N 1
ATOM 3076 C CA . PRO A 1 381 ? -20.171 -6.177 33.665 1.00 67.12 381 PRO A CA 1
ATOM 3077 C C . PRO A 1 381 ? -21.376 -6.568 34.543 1.00 67.12 381 PRO A C 1
ATOM 3079 O O . PRO A 1 381 ? -22.435 -6.906 34.005 1.00 67.12 381 PRO A O 1
ATOM 3082 N N . PRO A 1 382 ? -21.273 -6.437 35.878 1.00 67.56 382 PRO A N 1
ATOM 3083 C CA . PRO A 1 382 ? -22.329 -6.818 36.828 1.00 67.56 382 PRO A CA 1
ATOM 3084 C C . PRO A 1 382 ? -23.668 -6.088 36.602 1.00 67.56 382 PRO A C 1
ATOM 3086 O O . PRO A 1 382 ? -24.725 -6.545 37.026 1.00 67.56 382 PRO A O 1
ATOM 3089 N N . GLN A 1 383 ? -23.658 -4.952 35.902 1.00 69.94 383 GLN A N 1
ATOM 3090 C CA . GLN A 1 383 ? -24.857 -4.168 35.586 1.00 69.94 383 GLN A CA 1
ATOM 3091 C C . GLN A 1 383 ? -25.769 -4.835 34.552 1.00 69.94 383 GLN A C 1
ATOM 3093 O O . GLN A 1 383 ? -26.978 -4.603 34.546 1.00 69.94 383 GLN A O 1
ATOM 3098 N N . LEU A 1 384 ? -25.200 -5.673 33.688 1.00 68.50 384 LEU A N 1
ATOM 3099 C CA . LEU A 1 384 ? -25.953 -6.457 32.720 1.00 68.50 384 LEU A CA 1
ATOM 3100 C C . LEU A 1 384 ? -26.599 -7.675 33.400 1.00 68.50 384 LEU A C 1
ATOM 3102 O O . LEU A 1 384 ? -27.773 -7.953 33.163 1.00 68.50 384 LEU A O 1
ATOM 3106 N N . GLU A 1 385 ? -25.889 -8.341 34.313 1.00 71.31 385 GLU A N 1
ATOM 3107 C CA . GLU A 1 385 ? -26.439 -9.438 35.128 1.00 71.31 385 GLU A CA 1
ATOM 3108 C C . GLU A 1 385 ? -27.674 -8.992 35.931 1.00 71.31 385 GLU A C 1
ATOM 3110 O O . GLU A 1 385 ? -28.686 -9.693 35.984 1.00 71.31 385 GLU A O 1
ATOM 3115 N N . LEU A 1 386 ? -27.634 -7.772 36.468 1.00 72.69 386 LEU A N 1
ATOM 3116 C CA . LEU A 1 386 ? -28.772 -7.144 37.134 1.00 72.69 386 LEU A CA 1
ATOM 3117 C C . LEU A 1 386 ? -30.005 -7.037 36.232 1.00 72.69 386 LEU A C 1
ATOM 3119 O O . LEU A 1 386 ? -31.113 -7.344 36.664 1.00 72.69 386 LEU A O 1
ATOM 3123 N N . LEU A 1 387 ? -29.829 -6.606 34.981 1.00 69.50 387 LEU A N 1
ATOM 3124 C CA . LEU A 1 387 ? -30.936 -6.502 34.031 1.00 69.50 387 LEU A CA 1
ATOM 3125 C C . LEU A 1 387 ? -31.545 -7.870 33.713 1.00 69.50 387 LEU A C 1
ATOM 3127 O O . LEU A 1 387 ? -32.767 -7.983 33.597 1.00 69.50 387 LEU A O 1
ATOM 3131 N N . ALA A 1 388 ? -30.714 -8.912 33.621 1.00 70.31 388 ALA A N 1
ATOM 3132 C CA . ALA A 1 388 ? -31.183 -10.278 33.423 1.00 70.31 388 ALA A CA 1
ATOM 3133 C C . ALA A 1 388 ? -32.035 -10.761 34.612 1.00 70.31 388 ALA A C 1
ATOM 3135 O O . ALA A 1 388 ? -33.152 -11.238 34.403 1.00 70.31 388 ALA A O 1
ATOM 3136 N N . LYS A 1 389 ? -31.564 -10.555 35.851 1.00 74.12 389 LYS A N 1
ATOM 3137 C CA . LYS A 1 389 ? -32.306 -10.923 37.070 1.00 74.12 389 LYS A CA 1
ATOM 3138 C C . LYS A 1 389 ? -33.568 -10.081 37.276 1.00 74.12 389 LYS A C 1
ATOM 3140 O O . LYS A 1 389 ? -34.610 -10.610 37.645 1.00 74.12 389 LYS A O 1
ATOM 3145 N N . TYR A 1 390 ? -33.533 -8.787 36.964 1.00 72.06 390 TYR A N 1
ATOM 3146 C CA . TYR A 1 390 ? -34.726 -7.940 37.021 1.00 72.06 390 TYR A CA 1
ATOM 3147 C C . TYR A 1 390 ? -35.787 -8.371 35.990 1.00 72.06 390 TYR A C 1
ATOM 3149 O O . TYR A 1 390 ? -36.975 -8.405 36.303 1.00 72.06 390 TYR A O 1
ATOM 3157 N N . ARG A 1 391 ? -35.392 -8.788 34.776 1.00 72.50 391 ARG A N 1
ATOM 3158 C CA . ARG A 1 391 ? -36.329 -9.401 33.813 1.00 72.50 391 ARG A CA 1
ATOM 3159 C C . ARG A 1 391 ? -36.940 -10.685 34.366 1.00 72.50 391 ARG A C 1
ATOM 3161 O O . ARG A 1 391 ? -38.139 -10.908 34.195 1.00 72.50 391 ARG A O 1
ATOM 3168 N N . GLU A 1 392 ? -36.127 -11.541 34.977 1.00 74.19 392 GLU A N 1
ATOM 3169 C CA . GLU A 1 392 ? -36.606 -12.776 35.598 1.00 74.19 392 GLU A CA 1
ATOM 3170 C C . GLU A 1 392 ? -37.631 -12.481 36.702 1.00 74.19 392 GLU A C 1
ATOM 3172 O O . GLU A 1 392 ? -38.674 -13.136 36.746 1.00 74.19 392 GLU A O 1
ATOM 3177 N N . LEU A 1 393 ? -37.412 -11.434 37.505 1.00 73.50 393 LEU A N 1
ATOM 3178 C CA . LEU A 1 393 ? -38.366 -10.954 38.508 1.00 73.50 393 LEU A CA 1
ATOM 3179 C C . LEU A 1 393 ? -39.698 -10.534 37.870 1.00 73.50 393 LEU A C 1
ATOM 3181 O O . LEU A 1 393 ? -40.751 -11.040 38.249 1.00 73.50 393 LEU A O 1
ATOM 3185 N N . VAL A 1 394 ? -39.664 -9.661 36.859 1.00 71.12 394 VAL A N 1
ATOM 3186 C CA . VAL A 1 394 ? -40.880 -9.190 36.171 1.00 71.12 394 VAL A CA 1
ATOM 3187 C C . VAL A 1 394 ? -41.640 -10.360 35.533 1.00 71.12 394 VAL A C 1
ATOM 3189 O O . VAL A 1 394 ? -42.864 -10.456 35.638 1.00 71.12 394 VAL A O 1
ATOM 3192 N N . ARG A 1 395 ? -40.922 -11.287 34.887 1.00 74.31 395 ARG A N 1
ATOM 3193 C CA . ARG A 1 395 ? -41.516 -12.459 34.232 1.00 74.31 395 ARG A CA 1
ATOM 3194 C C . ARG A 1 395 ? -42.146 -13.417 35.239 1.00 74.31 395 ARG A C 1
ATOM 3196 O O . ARG A 1 395 ? -43.284 -13.832 35.031 1.00 74.31 395 ARG A O 1
ATOM 3203 N N . SER A 1 396 ? -41.426 -13.770 36.302 1.00 75.06 396 SER A N 1
ATOM 3204 C CA . SER A 1 396 ? -41.916 -14.683 37.342 1.00 75.06 396 SER A CA 1
ATOM 3205 C C . SER A 1 396 ? -43.111 -14.094 38.096 1.00 75.06 396 SER A C 1
ATOM 3207 O O . SER A 1 396 ? -44.087 -14.812 38.335 1.00 75.06 396 SER A O 1
ATOM 3209 N N . PHE A 1 397 ? -43.102 -12.781 38.350 1.00 72.81 397 PHE A N 1
ATOM 3210 C CA . PHE A 1 397 ? -44.208 -12.076 38.991 1.00 72.81 397 PHE A CA 1
ATOM 3211 C C . PHE A 1 397 ? -45.467 -12.074 38.114 1.00 72.81 397 PHE A C 1
ATOM 3213 O O . PHE A 1 397 ? -46.547 -12.456 38.571 1.00 72.81 397 PHE A O 1
ATOM 3220 N N . ASN A 1 398 ? -45.326 -11.757 36.820 1.00 74.69 398 ASN A N 1
ATOM 3221 C CA . ASN A 1 398 ? -46.432 -11.797 35.854 1.00 74.69 398 ASN A CA 1
ATOM 3222 C C . ASN A 1 398 ? -46.989 -13.216 35.645 1.00 74.69 398 ASN A C 1
ATOM 3224 O O . ASN A 1 398 ? -48.188 -13.394 35.432 1.00 74.69 398 ASN A O 1
ATOM 3228 N N . GLN A 1 399 ? -46.135 -14.240 35.738 1.00 80.00 399 GLN A N 1
ATOM 3229 C CA . GLN A 1 399 ? -46.527 -15.652 35.672 1.00 80.00 399 GLN A CA 1
ATOM 3230 C C . GLN A 1 399 ? -47.130 -16.184 36.985 1.00 80.00 399 GLN A C 1
ATOM 3232 O O . GLN A 1 399 ? -47.480 -17.361 37.054 1.00 80.00 399 GLN A O 1
ATOM 3237 N N . LYS A 1 400 ? -47.276 -15.336 38.015 1.00 75.69 400 LYS A N 1
ATOM 3238 C CA . LYS A 1 400 ? -47.764 -15.689 39.360 1.00 75.69 400 LYS A CA 1
ATOM 3239 C C . LYS A 1 400 ? -46.918 -16.753 40.070 1.00 75.69 400 LYS A C 1
ATOM 3241 O O . LYS A 1 400 ? -47.399 -17.427 40.979 1.00 75.69 400 LYS A O 1
ATOM 3246 N N . ASN A 1 401 ? -45.650 -16.902 39.681 1.00 78.50 401 ASN A N 1
ATOM 3247 C CA . ASN A 1 401 ? -44.703 -17.771 40.370 1.00 78.50 401 ASN A CA 1
ATOM 3248 C C . ASN A 1 401 ? -44.029 -16.990 41.506 1.00 78.50 401 ASN A C 1
ATOM 3250 O O . ASN A 1 401 ? -42.898 -16.510 41.387 1.00 78.50 401 ASN A O 1
ATOM 3254 N N . TYR A 1 402 ? -44.779 -16.804 42.590 1.00 76.25 402 TYR A N 1
ATOM 3255 C CA . TYR A 1 402 ? -44.422 -15.894 43.677 1.00 76.25 402 TYR A CA 1
ATOM 3256 C C . TYR A 1 402 ? -43.200 -16.345 44.490 1.00 76.25 402 TYR A C 1
ATOM 3258 O O . TYR A 1 402 ? -42.418 -15.500 44.909 1.00 76.25 402 TYR A O 1
ATOM 3266 N N . GLU A 1 403 ? -42.973 -17.652 44.640 1.00 73.75 403 GLU A N 1
ATOM 3267 C CA . GLU A 1 403 ? -41.800 -18.195 45.344 1.00 73.75 403 GLU A CA 1
ATOM 3268 C C . GLU A 1 403 ? -40.492 -17.856 44.610 1.00 73.75 403 GLU A C 1
ATOM 3270 O O . GLU A 1 403 ? -39.545 -17.336 45.199 1.00 73.75 403 GLU A O 1
ATOM 3275 N N . VAL A 1 404 ? -40.466 -18.065 43.290 1.00 76.94 404 VAL A N 1
ATOM 3276 C CA . VAL A 1 404 ? -39.314 -17.697 42.453 1.00 76.94 404 VAL A CA 1
ATOM 3277 C C . VAL A 1 404 ? -39.153 -16.178 42.394 1.00 76.94 404 VAL A C 1
ATOM 3279 O O . VAL A 1 404 ? -38.035 -15.686 42.504 1.00 76.94 404 VAL A O 1
ATOM 3282 N N . SER A 1 405 ? -40.259 -15.433 42.305 1.00 77.25 405 SER A N 1
ATOM 3283 C CA . SER A 1 405 ? -40.233 -13.963 42.306 1.00 77.25 405 SER A CA 1
ATOM 3284 C C . SER A 1 405 ? -39.586 -13.409 43.578 1.00 77.25 405 SER A C 1
ATOM 3286 O O . SER A 1 405 ? -38.737 -12.528 43.499 1.00 77.25 405 SER A O 1
ATOM 3288 N N . CYS A 1 406 ? -39.936 -13.951 44.748 1.00 74.31 406 CYS A N 1
ATOM 3289 C CA . CYS A 1 406 ? -39.360 -13.550 46.032 1.00 74.31 406 CYS A CA 1
ATOM 3290 C C . CYS A 1 406 ? -37.851 -13.806 46.095 1.00 74.31 406 CYS A C 1
ATOM 3292 O O . CYS A 1 406 ? -37.094 -12.909 46.464 1.00 74.31 406 CYS A O 1
ATOM 3294 N N . ARG A 1 407 ? -37.398 -14.997 45.684 1.00 78.44 407 ARG A N 1
ATOM 3295 C CA . ARG A 1 407 ? -35.968 -15.335 45.661 1.00 78.44 407 ARG A CA 1
ATOM 3296 C C . ARG A 1 407 ? -35.183 -14.418 44.722 1.00 78.44 407 ARG A C 1
ATOM 3298 O O . ARG A 1 407 ? -34.164 -13.863 45.116 1.00 78.44 407 ARG A O 1
ATOM 3305 N N . VAL A 1 408 ? -35.693 -14.196 43.512 1.00 77.69 408 VAL A N 1
ATOM 3306 C CA . VAL A 1 408 ? -35.034 -13.336 42.518 1.00 77.69 408 VAL A CA 1
ATOM 3307 C C . VAL A 1 408 ? -35.066 -11.862 42.955 1.00 77.69 408 VAL A C 1
ATOM 3309 O O . VAL A 1 408 ? -34.097 -11.144 42.733 1.00 77.69 408 VAL A O 1
ATOM 3312 N N . ALA A 1 409 ? -36.110 -11.402 43.655 1.00 76.69 409 ALA A N 1
ATOM 3313 C CA . ALA A 1 409 ? -36.142 -10.060 44.247 1.00 76.69 409 ALA A CA 1
ATOM 3314 C C . ALA A 1 409 ? -35.060 -9.872 45.322 1.00 76.69 409 ALA A C 1
ATOM 3316 O O . ALA A 1 409 ? -34.380 -8.845 45.333 1.00 76.69 409 ALA A O 1
ATOM 3317 N N . VAL A 1 410 ? -34.868 -10.865 46.197 1.00 78.88 410 VAL A N 1
ATOM 3318 C CA . VAL A 1 410 ? -33.780 -10.864 47.190 1.00 78.88 410 VAL A CA 1
ATOM 3319 C C . VAL A 1 410 ? -32.421 -10.865 46.490 1.00 78.88 410 VAL A C 1
ATOM 3321 O O . VAL A 1 410 ? -31.555 -10.069 46.851 1.00 78.88 410 VAL A O 1
ATOM 3324 N N . ASP A 1 411 ? -32.255 -11.666 45.436 1.00 77.88 411 ASP A N 1
ATOM 3325 C CA . ASP A 1 411 ? -31.023 -11.691 44.647 1.00 77.88 411 ASP A CA 1
ATOM 3326 C C . ASP A 1 411 ? -30.738 -10.327 44.002 1.00 77.88 411 ASP A C 1
ATOM 3328 O O . ASP A 1 411 ? -29.613 -9.840 44.083 1.00 77.88 411 ASP A O 1
ATOM 3332 N N . VAL A 1 412 ? -31.749 -9.666 43.429 1.00 76.19 412 VAL A N 1
ATOM 3333 C CA . VAL A 1 412 ? -31.643 -8.310 42.858 1.00 76.19 412 VAL A CA 1
ATOM 3334 C C . VAL A 1 412 ? -31.318 -7.264 43.926 1.00 76.19 412 VAL A C 1
ATOM 3336 O O . VAL A 1 412 ? -30.592 -6.320 43.649 1.00 76.19 412 VAL A O 1
ATOM 3339 N N . LEU A 1 413 ? -31.816 -7.399 45.155 1.00 73.88 413 LEU A N 1
ATOM 3340 C CA . LEU A 1 413 ? -31.482 -6.472 46.244 1.00 73.88 413 LEU A CA 1
ATOM 3341 C C . LEU A 1 413 ? -30.103 -6.744 46.856 1.00 73.88 413 LEU A C 1
ATOM 3343 O O . LEU A 1 413 ? -29.500 -5.840 47.440 1.00 73.88 413 LEU A O 1
ATOM 3347 N N . SER A 1 414 ? -29.592 -7.969 46.722 1.00 73.12 414 SER A N 1
ATOM 3348 C CA . SER A 1 414 ? -28.343 -8.385 47.352 1.00 73.12 414 SER A CA 1
ATOM 3349 C C . SER A 1 414 ? -27.082 -7.861 46.664 1.00 73.12 414 SER A C 1
ATOM 3351 O O . SER A 1 414 ? -26.079 -7.694 47.366 1.00 73.12 414 SER A O 1
ATOM 3353 N N . PHE A 1 415 ? -27.081 -7.513 45.363 1.00 70.25 415 PHE A N 1
ATOM 3354 C CA . PHE A 1 415 ? -25.847 -6.935 44.818 1.00 70.25 415 PHE A CA 1
ATOM 3355 C C . PHE A 1 415 ? -25.596 -5.522 45.358 1.00 70.25 415 PHE A C 1
ATOM 3357 O O . PHE A 1 415 ? -26.454 -4.639 45.437 1.00 70.25 415 PHE A O 1
ATOM 3364 N N . SER A 1 416 ? -24.347 -5.300 45.747 1.00 55.81 416 SER A N 1
ATOM 3365 C CA . SER A 1 416 ? -23.879 -4.097 46.430 1.00 55.81 416 SER A CA 1
ATOM 3366 C C . SER A 1 416 ? -23.685 -2.889 45.508 1.00 55.81 416 SER A C 1
ATOM 3368 O O . SER A 1 416 ? -23.614 -1.763 45.990 1.00 55.81 416 SER A O 1
ATOM 3370 N N . THR A 1 417 ? -23.628 -3.091 44.189 1.00 56.38 417 THR A N 1
ATOM 3371 C CA . THR A 1 417 ? -23.298 -2.061 43.186 1.00 56.38 417 THR A CA 1
ATOM 3372 C C . THR A 1 417 ? -24.518 -1.343 42.596 1.00 56.38 417 THR A C 1
ATOM 3374 O O . THR A 1 417 ? -24.419 -0.717 41.540 1.00 56.38 417 THR A O 1
ATOM 3377 N N . HIS A 1 418 ? -25.689 -1.464 43.221 1.00 62.41 418 HIS A N 1
ATOM 3378 C CA . HIS A 1 418 ? -26.959 -1.015 42.650 1.00 62.41 418 HIS A CA 1
ATOM 3379 C C . HIS A 1 418 ? -27.301 0.450 42.971 1.00 62.41 418 HIS A C 1
ATOM 3381 O O . HIS A 1 418 ? -27.171 0.869 44.122 1.00 62.41 418 HIS A O 1
ATOM 3387 N N . PRO A 1 419 ? -27.790 1.237 41.991 1.00 61.03 419 PRO A N 1
ATOM 3388 C CA . PRO A 1 419 ? -28.360 2.549 42.267 1.00 61.03 419 PRO A CA 1
ATOM 3389 C C . PRO A 1 419 ? -29.670 2.401 43.058 1.00 61.03 419 PRO A C 1
ATOM 3391 O O . PRO A 1 419 ? -30.494 1.541 42.748 1.00 61.03 419 PRO A O 1
ATOM 3394 N N . LEU A 1 420 ? -29.882 3.272 44.055 1.00 62.62 420 LEU A N 1
ATOM 3395 C CA . LEU A 1 420 ? -31.076 3.266 44.925 1.00 62.62 420 LEU A CA 1
ATOM 3396 C C . LEU A 1 420 ? -32.392 3.414 44.155 1.00 62.62 420 LEU A C 1
ATOM 3398 O O . LEU A 1 420 ? -33.443 3.085 44.697 1.00 62.62 420 LEU A O 1
ATOM 3402 N N . SER A 1 421 ? -32.325 3.867 42.899 1.00 58.88 421 SER A N 1
ATOM 3403 C CA . SER A 1 421 ? -33.457 3.830 41.979 1.00 58.88 421 SER A CA 1
ATOM 3404 C C . SER A 1 421 ? -34.036 2.434 41.913 1.00 58.88 421 SER A C 1
ATOM 3406 O O . SER A 1 421 ? -35.201 2.268 42.209 1.00 58.88 421 SER A O 1
ATOM 3408 N N . ILE A 1 422 ? -33.229 1.404 41.699 1.00 65.19 422 ILE A N 1
ATOM 3409 C CA . ILE A 1 422 ? -33.740 0.045 41.501 1.00 65.19 422 ILE A CA 1
ATOM 3410 C C . ILE A 1 422 ? -34.388 -0.523 42.772 1.00 65.19 422 ILE A C 1
ATOM 3412 O O . ILE A 1 422 ? -35.325 -1.312 42.679 1.00 65.19 422 ILE A O 1
ATOM 3416 N N . TRP A 1 423 ? -33.937 -0.115 43.960 1.00 72.56 423 TRP A N 1
ATOM 3417 C CA . TRP A 1 423 ? -34.443 -0.674 45.216 1.00 72.56 423 TRP A CA 1
ATOM 3418 C C . TRP A 1 423 ? -35.888 -0.262 45.497 1.00 72.56 423 TRP A C 1
ATOM 3420 O O . TRP A 1 423 ? -36.668 -1.101 45.938 1.00 72.56 423 TRP A O 1
ATOM 3430 N N . ILE A 1 424 ? -36.265 0.990 45.216 1.00 70.56 424 ILE A N 1
ATOM 3431 C CA . ILE A 1 424 ? -37.589 1.515 45.580 1.00 70.56 424 ILE A CA 1
ATOM 3432 C C . ILE A 1 424 ? -38.724 0.761 44.859 1.00 70.56 424 ILE A C 1
ATOM 3434 O O . ILE A 1 424 ? -39.578 0.230 45.563 1.00 70.56 424 ILE A O 1
ATOM 3438 N N . PRO A 1 425 ? -38.742 0.587 43.523 1.00 69.69 425 PRO A N 1
ATOM 3439 C CA . PRO A 1 425 ? -39.825 -0.140 42.855 1.00 69.69 425 PRO A CA 1
ATOM 3440 C C . PRO A 1 425 ? -39.764 -1.641 43.075 1.00 69.69 425 PRO A C 1
ATOM 3442 O O . PRO A 1 425 ? -40.800 -2.285 43.133 1.00 69.69 425 PRO A O 1
ATOM 3445 N N . VAL A 1 426 ? -38.574 -2.234 43.237 1.00 72.88 426 VAL A N 1
ATOM 3446 C CA . VAL A 1 426 ? -38.489 -3.654 43.623 1.00 72.88 426 VAL A CA 1
ATOM 3447 C C . VAL A 1 426 ? -39.192 -3.870 44.966 1.00 72.88 426 VAL A C 1
ATOM 3449 O O . VAL A 1 426 ? -39.914 -4.852 45.143 1.00 72.88 426 VAL A O 1
ATOM 3452 N N . ILE A 1 427 ? -39.045 -2.922 45.894 1.00 73.81 427 ILE A N 1
ATOM 3453 C CA . ILE A 1 427 ? -39.730 -2.967 47.182 1.00 73.81 427 ILE A CA 1
ATOM 3454 C C . ILE A 1 427 ? -41.227 -2.641 47.035 1.00 73.81 427 ILE A C 1
ATOM 3456 O O . ILE A 1 427 ? -42.051 -3.399 47.539 1.00 73.81 427 ILE A O 1
ATOM 3460 N N . GLU A 1 428 ? -41.600 -1.560 46.349 1.00 71.44 428 GLU A N 1
ATOM 3461 C CA . GLU A 1 428 ? -42.997 -1.111 46.250 1.00 71.44 428 GLU A CA 1
ATOM 3462 C C . GLU A 1 428 ? -43.868 -1.968 45.324 1.00 71.44 428 GLU A C 1
ATOM 3464 O O . GLU A 1 428 ? -44.975 -2.335 45.710 1.00 71.44 428 GLU A O 1
ATOM 3469 N N . ASP A 1 429 ? -43.388 -2.301 44.128 1.00 70.56 429 ASP A N 1
ATOM 3470 C CA . ASP A 1 429 ? -44.202 -2.934 43.083 1.00 70.56 429 ASP A CA 1
ATOM 3471 C C . ASP A 1 429 ? -44.197 -4.461 43.182 1.00 70.56 429 ASP A C 1
ATOM 3473 O O . ASP A 1 429 ? -45.150 -5.115 42.758 1.00 70.56 429 ASP A O 1
ATOM 3477 N N . PHE A 1 430 ? -43.138 -5.044 43.754 1.00 72.25 430 PHE A N 1
ATOM 3478 C CA . PHE A 1 430 ? -42.990 -6.497 43.858 1.00 72.25 430 PHE A CA 1
ATOM 3479 C C . PHE A 1 430 ? -43.080 -6.964 45.309 1.00 72.25 430 PHE A C 1
ATOM 3481 O O . PHE A 1 430 ? -43.977 -7.737 45.638 1.00 72.25 430 PHE A O 1
ATOM 3488 N N . LEU A 1 431 ? -42.210 -6.489 46.209 1.00 73.69 431 LEU A N 1
ATOM 3489 C CA . LEU A 1 431 ? -42.178 -7.018 47.579 1.00 73.69 431 LEU A CA 1
ATOM 3490 C C . LEU A 1 431 ? -43.419 -6.659 48.400 1.00 73.69 431 LEU A C 1
ATOM 3492 O O . LEU A 1 431 ? -43.946 -7.535 49.080 1.00 73.69 431 LEU A O 1
ATOM 3496 N N . VAL A 1 432 ? -43.927 -5.424 48.342 1.00 72.81 432 VAL A N 1
ATOM 3497 C CA . VAL A 1 432 ? -45.121 -5.035 49.115 1.00 72.81 432 VAL A CA 1
ATOM 3498 C C . VAL A 1 432 ? -46.349 -5.875 48.727 1.00 72.81 432 VAL A C 1
ATOM 3500 O O . VAL A 1 432 ? -46.954 -6.453 49.635 1.00 72.81 432 VAL A O 1
ATOM 3503 N N . PRO A 1 433 ? -46.709 -6.062 47.441 1.00 71.75 433 PRO A N 1
ATOM 3504 C CA . PRO A 1 433 ? -47.807 -6.957 47.062 1.00 71.75 433 PRO A CA 1
ATOM 3505 C C . PRO A 1 433 ? -47.601 -8.416 47.487 1.00 71.75 433 PRO A C 1
ATOM 3507 O O . PRO A 1 433 ? -48.563 -9.094 47.856 1.00 71.75 433 PRO A O 1
ATOM 3510 N N . LEU A 1 434 ? -46.358 -8.906 47.463 1.00 70.12 434 LEU A N 1
ATOM 3511 C CA . LEU A 1 434 ? -46.023 -10.274 47.874 1.00 70.12 434 LEU A CA 1
ATOM 3512 C C . LEU A 1 434 ? -46.148 -10.465 49.390 1.00 70.12 434 LEU A C 1
ATOM 3514 O O . LEU A 1 434 ? -46.670 -11.485 49.830 1.00 70.12 434 LEU A O 1
ATOM 3518 N N . LEU A 1 435 ? -45.731 -9.471 50.177 1.00 69.44 435 LEU A N 1
ATOM 3519 C CA . LEU A 1 435 ? -45.783 -9.485 51.641 1.00 69.44 435 LEU A CA 1
ATOM 3520 C C . LEU A 1 435 ? -47.189 -9.202 52.200 1.00 69.44 435 LEU A C 1
ATOM 3522 O O . LEU A 1 435 ? -47.544 -9.716 53.259 1.00 69.44 435 LEU A O 1
ATOM 3526 N N . THR A 1 436 ? -47.996 -8.401 51.494 1.00 66.69 436 THR A N 1
ATOM 3527 C CA . THR A 1 436 ? -49.365 -8.035 51.917 1.00 66.69 436 THR A CA 1
ATOM 3528 C C . THR A 1 436 ? -50.380 -9.138 51.614 1.00 66.69 436 THR A C 1
ATOM 3530 O O . THR A 1 436 ? -51.451 -9.194 52.220 1.00 66.69 436 THR A O 1
ATOM 3533 N N . ASN A 1 437 ? -50.065 -10.048 50.688 1.00 63.75 437 ASN A N 1
ATOM 3534 C CA . ASN A 1 437 ? -50.902 -11.215 50.457 1.00 63.75 437 ASN A CA 1
ATOM 3535 C C . ASN A 1 437 ? -50.918 -12.082 51.726 1.00 63.75 437 ASN A C 1
ATOM 3537 O O . ASN A 1 437 ? -49.887 -12.593 52.157 1.00 63.75 437 ASN A O 1
ATOM 3541 N N . ASN A 1 438 ? -52.104 -12.248 52.324 1.00 52.91 438 ASN A N 1
ATOM 3542 C CA . ASN A 1 438 ? -52.354 -13.019 53.548 1.00 52.91 438 ASN A CA 1
ATOM 3543 C C . ASN A 1 438 ? -52.117 -14.527 53.341 1.00 52.91 438 ASN A C 1
ATOM 3545 O O . ASN A 1 438 ? -53.039 -15.342 53.358 1.00 52.91 438 ASN A O 1
ATOM 3549 N N . GLN A 1 439 ? -50.863 -14.903 53.126 1.00 58.66 439 GLN A N 1
ATOM 3550 C CA . GLN A 1 439 ? -50.428 -16.272 52.895 1.00 58.66 439 GLN A CA 1
ATOM 3551 C C . GLN A 1 439 ? -50.132 -16.972 54.220 1.00 58.66 439 GLN A C 1
ATOM 3553 O O . GLN A 1 439 ? -49.710 -16.340 55.197 1.00 58.66 439 GLN A O 1
ATOM 3558 N N . LYS A 1 440 ? -50.362 -18.292 54.231 1.00 56.25 440 LYS A N 1
ATOM 3559 C CA . LYS A 1 440 ? -50.121 -19.176 55.382 1.00 56.25 440 LYS A CA 1
ATOM 3560 C C . LYS A 1 440 ? -48.642 -19.516 55.590 1.00 56.25 440 LYS A C 1
ATOM 3562 O O . LYS A 1 440 ? -48.299 -19.860 56.709 1.00 56.25 440 LYS A O 1
ATOM 3567 N N . ARG A 1 441 ? -47.812 -19.407 54.544 1.00 61.88 441 ARG A N 1
ATOM 3568 C CA . ARG A 1 441 ? -46.378 -19.731 54.552 1.00 61.88 441 ARG A CA 1
ATOM 3569 C C . ARG A 1 441 ? -45.547 -18.508 54.169 1.00 61.88 441 ARG A C 1
ATOM 3571 O O . ARG A 1 441 ? -45.994 -17.726 53.325 1.00 61.88 441 ARG A O 1
ATOM 3578 N N . ALA A 1 442 ? -44.365 -18.349 54.757 1.00 64.38 442 ALA A N 1
ATOM 3579 C CA . ALA A 1 442 ? -43.404 -17.336 54.323 1.00 64.38 442 ALA A CA 1
ATOM 3580 C C . ALA A 1 442 ? -42.808 -17.694 52.947 1.00 64.38 442 ALA A C 1
ATOM 3582 O O . ALA A 1 442 ? -42.342 -18.810 52.731 1.00 64.38 442 ALA A O 1
ATOM 3583 N N . TRP A 1 443 ? -42.837 -16.750 52.002 1.00 67.00 443 TRP A N 1
ATOM 3584 C CA . TRP A 1 443 ? -42.191 -16.900 50.685 1.00 67.00 443 TRP A CA 1
ATOM 3585 C C . TRP A 1 443 ? -40.746 -16.385 50.659 1.00 67.00 443 TRP A C 1
ATOM 3587 O O . TRP A 1 443 ? -40.035 -16.621 49.686 1.00 67.00 443 TRP A O 1
ATOM 3597 N N . ILE A 1 444 ? -40.330 -15.656 51.696 1.00 73.06 444 ILE A N 1
ATOM 3598 C CA . ILE A 1 444 ? -38.973 -15.128 51.865 1.00 73.06 444 ILE A CA 1
ATOM 3599 C C . ILE A 1 444 ? -38.406 -15.745 53.138 1.00 73.06 444 ILE A C 1
ATOM 3601 O O . ILE A 1 444 ? -39.042 -15.672 54.192 1.00 73.06 444 ILE A O 1
ATOM 3605 N N . ASP A 1 445 ? -37.217 -16.322 53.019 1.00 75.69 445 ASP A N 1
ATOM 3606 C CA . ASP A 1 445 ? -36.484 -16.950 54.109 1.00 75.69 445 ASP A CA 1
ATOM 3607 C C . ASP A 1 445 ? -35.949 -15.920 55.120 1.00 75.69 445 ASP A C 1
ATOM 3609 O O . ASP A 1 445 ? -35.939 -14.698 54.908 1.00 75.69 445 ASP A O 1
ATOM 3613 N N . THR A 1 446 ? -35.478 -16.417 56.262 1.00 72.94 446 THR A N 1
ATOM 3614 C CA . THR A 1 446 ? -34.935 -15.582 57.341 1.00 72.94 446 THR A CA 1
ATOM 3615 C C . THR A 1 446 ? -33.750 -14.741 56.844 1.00 72.94 446 THR A C 1
ATOM 3617 O O . THR A 1 446 ? -33.669 -13.548 57.140 1.00 72.94 446 THR A O 1
ATOM 3620 N N . ARG A 1 447 ? -32.875 -15.314 56.001 1.00 76.38 447 ARG A N 1
ATOM 3621 C CA . ARG A 1 447 ? -31.707 -14.630 55.419 1.00 76.38 447 ARG A CA 1
ATOM 3622 C C . ARG A 1 447 ? -32.100 -13.531 54.429 1.00 76.38 447 ARG A C 1
ATOM 3624 O O . ARG A 1 447 ? -31.585 -12.419 54.536 1.00 76.38 447 ARG A O 1
ATOM 3631 N N . GLY A 1 448 ? -33.021 -13.797 53.506 1.00 74.75 448 GLY A N 1
ATOM 3632 C CA . GLY A 1 448 ? -33.530 -12.798 52.569 1.00 74.75 448 GLY A CA 1
ATOM 3633 C C . GLY A 1 448 ? -34.255 -11.656 53.277 1.00 74.75 448 GLY A C 1
ATOM 3634 O O . GLY A 1 448 ? -34.097 -10.497 52.896 1.00 74.75 448 GLY A O 1
ATOM 3635 N N . THR A 1 449 ? -34.958 -11.953 54.375 1.00 77.12 449 THR A N 1
ATOM 3636 C CA . THR A 1 449 ? -35.596 -10.928 55.215 1.00 77.12 449 THR A CA 1
ATOM 3637 C C . THR A 1 449 ? -34.560 -9.982 55.837 1.00 77.12 449 THR A C 1
ATOM 3639 O O . THR A 1 449 ? -34.756 -8.767 55.804 1.00 77.12 449 THR A O 1
ATOM 3642 N N . TYR A 1 450 ? -33.428 -10.503 56.329 1.00 76.44 450 TYR A N 1
ATOM 3643 C CA . TYR A 1 450 ? -32.323 -9.676 56.834 1.00 76.44 450 TYR A CA 1
ATOM 3644 C C . TYR A 1 450 ? -31.694 -8.797 55.748 1.00 76.44 450 TYR A C 1
ATOM 3646 O O . TYR A 1 450 ? -31.472 -7.612 55.990 1.00 76.44 450 TYR A O 1
ATOM 3654 N N . VAL A 1 451 ? -31.464 -9.336 54.545 1.00 78.06 451 VAL A N 1
ATOM 3655 C CA . VAL A 1 451 ? -30.929 -8.559 53.410 1.00 78.06 451 VAL A CA 1
ATOM 3656 C C . VAL A 1 451 ? -31.860 -7.394 53.068 1.00 78.06 451 VAL A C 1
ATOM 3658 O O . VAL A 1 451 ? -31.405 -6.267 52.886 1.00 78.06 451 VAL A O 1
ATOM 3661 N N . ILE A 1 452 ? -33.175 -7.624 53.033 1.00 76.81 452 ILE A N 1
ATOM 3662 C CA . ILE A 1 452 ? -34.152 -6.559 52.767 1.00 76.81 452 ILE A CA 1
ATOM 3663 C C . ILE A 1 452 ? -34.142 -5.513 53.894 1.00 76.81 452 ILE A C 1
ATOM 3665 O O . ILE A 1 452 ? -34.162 -4.313 53.611 1.00 76.81 452 ILE A O 1
ATOM 3669 N N . MET A 1 453 ? -34.072 -5.938 55.162 1.00 75.50 453 MET A N 1
ATOM 3670 C CA . MET A 1 453 ? -33.988 -5.025 56.309 1.00 75.50 453 MET A CA 1
ATOM 3671 C C . MET A 1 453 ? -32.727 -4.152 56.264 1.00 75.50 453 MET A C 1
ATOM 3673 O O . MET A 1 453 ? -32.831 -2.940 56.441 1.00 75.50 453 MET A O 1
ATOM 3677 N N . GLU A 1 454 ? -31.565 -4.723 55.938 1.00 80.06 454 GLU A N 1
ATOM 3678 C CA . GLU A 1 454 ? -30.305 -3.984 55.788 1.00 80.06 454 GLU A CA 1
ATOM 3679 C C . GLU A 1 454 ? -30.414 -2.890 54.707 1.00 80.06 454 GLU A C 1
ATOM 3681 O O . GLU A 1 454 ? -29.997 -1.744 54.907 1.00 80.06 454 GLU A O 1
ATOM 3686 N N . LYS A 1 455 ? -31.034 -3.210 53.562 1.00 76.06 455 LYS A N 1
ATOM 3687 C CA . LYS A 1 455 ? -31.243 -2.248 52.464 1.00 76.06 455 LYS A CA 1
ATOM 3688 C C . LYS A 1 455 ? -32.260 -1.166 52.826 1.00 76.06 455 LYS A C 1
ATOM 3690 O O . LYS A 1 455 ? -32.068 -0.007 52.455 1.00 76.06 455 LYS A O 1
ATOM 3695 N N . LEU A 1 456 ? -33.295 -1.500 53.597 1.00 74.31 456 LEU A N 1
ATOM 3696 C CA . LEU A 1 456 ? -34.253 -0.528 54.135 1.00 74.31 456 LEU A CA 1
ATOM 3697 C C . LEU A 1 456 ? -33.629 0.399 55.185 1.00 74.31 456 LEU A C 1
ATOM 3699 O O . LEU A 1 456 ? -33.964 1.581 55.227 1.00 74.31 456 LEU A O 1
ATOM 3703 N N . GLU A 1 457 ? -32.706 -0.091 56.012 1.00 76.31 457 GLU A N 1
ATOM 3704 C CA . GLU A 1 457 ? -31.932 0.748 56.935 1.00 76.31 457 GLU A CA 1
ATOM 3705 C C . GLU A 1 457 ? -30.962 1.674 56.196 1.00 76.31 457 GLU A C 1
ATOM 3707 O O . GLU A 1 457 ? -30.788 2.832 56.580 1.00 76.31 457 GLU A O 1
ATOM 3712 N N . ALA A 1 458 ? -30.338 1.195 55.117 1.00 74.06 458 ALA A N 1
ATOM 3713 C CA . ALA A 1 458 ? -29.523 2.033 54.241 1.00 74.06 458 ALA A CA 1
ATOM 3714 C C . ALA A 1 458 ? -30.357 3.136 53.558 1.00 74.06 458 ALA A C 1
ATOM 3716 O O . ALA A 1 458 ? -29.907 4.281 53.477 1.00 74.06 458 ALA A O 1
ATOM 3717 N N . LEU A 1 459 ? -31.585 2.820 53.124 1.00 70.94 459 LEU A N 1
ATOM 3718 C CA . LEU A 1 459 ? -32.548 3.796 52.599 1.00 70.94 459 LEU A CA 1
ATOM 3719 C C . LEU A 1 459 ? -32.979 4.809 53.672 1.00 70.94 459 LEU A C 1
ATOM 3721 O O . LEU A 1 459 ? -32.958 6.008 53.406 1.00 70.94 459 LEU A O 1
ATOM 3725 N N . GLY A 1 460 ? -33.295 4.353 54.889 1.00 70.94 460 GLY A N 1
ATOM 3726 C CA . GLY A 1 460 ? -33.677 5.219 56.011 1.00 70.94 460 GLY A CA 1
ATOM 3727 C C . GLY A 1 460 ? -32.587 6.227 56.384 1.00 70.94 460 GLY A C 1
ATOM 3728 O O . GLY A 1 460 ? -32.847 7.425 56.407 1.00 70.94 460 GLY A O 1
ATOM 3729 N N . ARG A 1 461 ? -31.334 5.772 56.529 1.00 73.06 461 ARG A N 1
ATOM 3730 C CA . ARG A 1 461 ? -30.182 6.657 56.802 1.00 73.06 461 ARG A CA 1
ATOM 3731 C C . ARG A 1 461 ? -29.995 7.743 55.744 1.00 73.06 461 ARG A C 1
ATOM 3733 O O . ARG A 1 461 ? -29.503 8.828 56.037 1.00 73.06 461 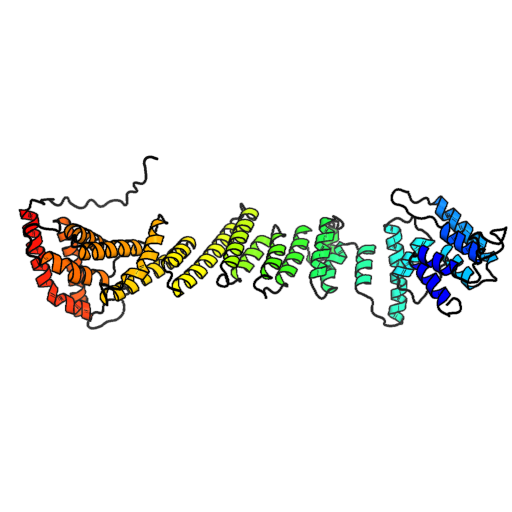ARG A O 1
ATOM 3740 N N . ARG A 1 462 ? -30.366 7.464 54.494 1.00 69.25 462 ARG A N 1
ATOM 3741 C CA . ARG A 1 462 ? -30.294 8.449 53.414 1.00 69.25 462 ARG A CA 1
ATOM 3742 C C . ARG A 1 462 ? -31.406 9.487 53.494 1.00 69.25 462 ARG A C 1
ATOM 3744 O O . ARG A 1 462 ? -31.142 10.646 53.192 1.00 69.25 462 ARG A O 1
ATOM 3751 N N . VAL A 1 463 ? -32.613 9.090 53.888 1.00 67.00 463 VAL A N 1
ATOM 3752 C CA . VAL A 1 463 ? -33.709 10.034 54.143 1.00 67.00 463 VAL A CA 1
ATOM 3753 C C . VAL A 1 463 ? -33.290 11.042 55.215 1.00 67.00 463 VAL A C 1
ATOM 3755 O O . VAL A 1 463 ? -33.466 12.243 55.019 1.00 67.00 463 VAL A O 1
ATOM 3758 N N . ASP A 1 464 ? -32.648 10.570 56.285 1.00 68.12 464 ASP A N 1
ATOM 3759 C CA . ASP A 1 464 ? -32.132 11.429 57.356 1.00 68.12 464 ASP A CA 1
ATOM 3760 C C . ASP A 1 464 ? -31.073 12.414 56.828 1.00 68.12 464 ASP A C 1
ATOM 3762 O O . ASP A 1 464 ? -31.159 13.617 57.071 1.00 68.12 464 ASP A O 1
ATOM 3766 N N . LEU A 1 465 ? -30.139 11.941 55.994 1.00 67.06 465 LEU A N 1
ATOM 3767 C CA . LEU A 1 465 ? -29.120 12.785 55.352 1.00 67.06 465 LEU A CA 1
ATOM 3768 C C . LEU A 1 465 ? -29.708 13.854 54.411 1.00 67.06 465 LEU A C 1
ATOM 3770 O O . LEU A 1 465 ? -29.173 14.962 54.344 1.00 67.06 465 LEU A O 1
ATOM 3774 N N . VAL A 1 466 ? -30.783 13.534 53.680 1.00 65.62 466 VAL A N 1
ATOM 3775 C CA . VAL A 1 466 ? -31.497 14.480 52.798 1.00 65.62 466 VAL A CA 1
ATOM 3776 C C . VAL A 1 466 ? -32.250 15.536 53.618 1.00 65.62 466 VAL A C 1
ATOM 3778 O O . VAL A 1 466 ? -32.339 16.688 53.201 1.00 65.62 466 VAL A O 1
ATOM 3781 N N . LYS A 1 467 ? -32.754 15.178 54.804 1.00 64.94 467 LYS A N 1
ATOM 3782 C CA . LYS A 1 467 ? -33.434 16.107 55.720 1.00 64.94 467 LYS A CA 1
ATOM 3783 C C . LYS A 1 467 ? -32.477 17.029 56.472 1.00 64.94 467 LYS A C 1
ATOM 3785 O O . LYS A 1 467 ? -32.797 18.198 56.667 1.00 64.94 467 LYS A O 1
ATOM 3790 N N . GLU A 1 468 ? -31.322 16.518 56.898 1.00 63.22 468 GLU A N 1
ATOM 3791 C CA . GLU A 1 468 ? -30.321 17.288 57.651 1.00 63.22 468 GLU A CA 1
ATOM 3792 C C . GLU A 1 468 ? -29.569 18.299 56.779 1.00 63.22 468 GLU A C 1
ATOM 3794 O O . GLU A 1 468 ? -29.211 19.384 57.239 1.00 63.22 468 GLU A O 1
ATOM 3799 N N . LYS A 1 469 ? -29.346 17.973 55.503 1.00 53.00 469 LYS A N 1
ATOM 3800 C CA . LYS A 1 469 ? -28.749 18.882 54.525 1.00 53.00 469 LYS A CA 1
ATOM 3801 C C . LYS A 1 469 ? -29.835 19.404 53.598 1.00 53.00 469 LYS A C 1
ATOM 3803 O O . LYS A 1 469 ? -29.969 18.905 52.484 1.00 53.00 469 LYS A O 1
ATOM 3808 N N . GLY A 1 470 ? -30.574 20.423 54.042 1.00 46.09 470 GLY A N 1
ATOM 3809 C CA . GLY A 1 470 ? -31.438 21.201 53.151 1.00 46.09 470 GLY A CA 1
ATOM 3810 C C . GLY A 1 470 ? -30.702 21.492 51.840 1.00 46.09 470 GLY A C 1
ATOM 3811 O O . GLY A 1 470 ? -29.593 22.024 51.880 1.00 46.09 470 GLY A O 1
ATOM 3812 N N . GLU A 1 471 ? -31.277 21.012 50.733 1.00 49.62 471 GLU A N 1
ATOM 3813 C CA . GLU A 1 471 ? -30.786 21.070 49.348 1.00 49.62 471 GLU A CA 1
ATOM 3814 C C . GLU A 1 471 ? -29.314 21.504 49.205 1.00 49.62 471 GLU A C 1
ATOM 3816 O O . GLU A 1 471 ? -29.015 22.679 48.987 1.00 49.62 471 GLU A O 1
ATOM 3821 N N . SER A 1 472 ? -28.349 20.578 49.300 1.00 38.59 472 SER A N 1
ATOM 3822 C CA . SER A 1 472 ? -26.964 20.933 48.961 1.00 38.59 472 SER A CA 1
ATOM 3823 C C . SER A 1 472 ? -26.241 19.906 48.097 1.00 38.59 472 SER A C 1
ATOM 3825 O O . SER A 1 472 ? -25.908 18.792 48.493 1.00 38.59 472 SER A O 1
ATOM 3827 N N . LYS A 1 473 ? -25.993 20.373 46.869 1.00 38.91 473 LYS A N 1
ATOM 3828 C CA . LYS A 1 473 ? -24.775 20.232 46.067 1.00 38.91 473 LYS A CA 1
ATOM 3829 C C . LYS A 1 473 ? -23.784 19.151 46.522 1.00 38.91 473 LYS A C 1
ATOM 3831 O O . LYS A 1 473 ? -23.034 19.327 47.475 1.00 38.91 473 LYS A O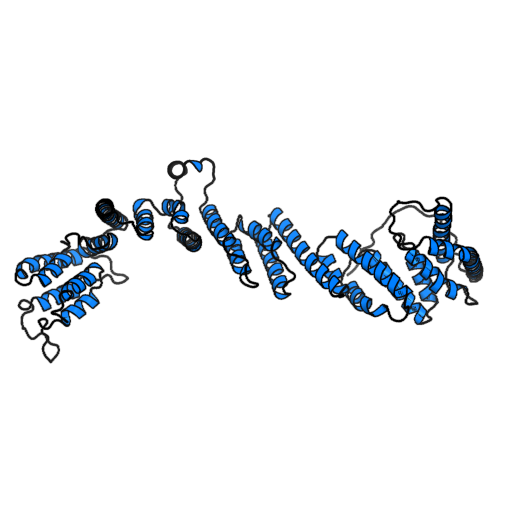 1
ATOM 3836 N N . GLY A 1 474 ? -23.639 18.155 45.650 1.00 39.00 474 GLY A N 1
ATOM 3837 C CA . GLY A 1 474 ? -22.319 17.730 45.194 1.00 39.00 474 GLY A CA 1
ATOM 3838 C C . GLY A 1 474 ? -21.557 16.780 46.107 1.00 39.00 474 GLY A C 1
ATOM 3839 O O . GLY A 1 474 ? -20.472 17.123 46.552 1.00 39.00 474 GLY A O 1
ATOM 3840 N N . TYR A 1 475 ? -22.043 15.547 46.250 1.00 29.47 475 TYR A N 1
ATOM 3841 C CA . TYR A 1 475 ? -21.154 14.383 46.303 1.00 29.47 475 TYR A CA 1
ATOM 3842 C C . TYR A 1 475 ? -21.700 13.295 45.380 1.00 29.47 475 TYR A C 1
ATOM 3844 O O . TYR A 1 475 ? -22.817 12.805 45.536 1.00 29.47 475 TYR A O 1
ATOM 3852 N N . ALA A 1 476 ? -20.909 12.987 44.355 1.00 33.69 476 ALA A N 1
ATOM 3853 C CA . ALA A 1 476 ? -21.242 12.082 43.273 1.00 33.69 476 ALA A CA 1
ATOM 3854 C C . ALA A 1 476 ? -21.203 10.617 43.738 1.00 33.69 476 ALA A C 1
ATOM 3856 O O . ALA A 1 476 ? -20.154 9.982 43.754 1.00 33.69 476 ALA A O 1
ATOM 3857 N N . LEU A 1 477 ? -22.373 10.066 44.048 1.00 34.09 477 LEU A N 1
ATOM 3858 C CA . LEU A 1 477 ? -22.707 8.687 43.697 1.00 34.09 477 LEU A CA 1
ATOM 3859 C C . LEU A 1 477 ? -23.825 8.761 42.644 1.00 34.09 477 LEU A C 1
ATOM 3861 O O . LEU A 1 477 ? -24.719 9.595 42.793 1.00 34.09 477 LEU A O 1
ATOM 3865 N N . PRO A 1 478 ? -23.783 7.956 41.568 1.00 35.53 478 PRO A N 1
ATOM 3866 C CA . PRO A 1 478 ? -24.737 8.052 40.466 1.00 35.53 478 PRO A CA 1
ATOM 3867 C C . PRO A 1 478 ? -26.123 7.616 40.948 1.00 35.53 478 PRO A C 1
ATOM 3869 O O . PRO A 1 478 ? -26.430 6.430 41.031 1.00 35.53 478 PRO A O 1
ATOM 3872 N N . LEU A 1 479 ? -26.947 8.590 41.322 1.00 42.97 479 LEU A N 1
ATOM 3873 C CA . LEU A 1 479 ? -28.268 8.384 41.895 1.00 42.97 479 LEU A CA 1
ATOM 3874 C C . LEU A 1 479 ? -29.285 9.172 41.097 1.00 42.97 479 LEU A C 1
ATOM 3876 O O . LEU A 1 479 ? -29.330 10.393 41.149 1.00 42.97 479 LEU A O 1
ATOM 3880 N N . MET A 1 480 ? -30.068 8.427 40.324 1.00 47.00 480 MET A N 1
ATOM 3881 C CA . MET A 1 480 ? -31.070 8.939 39.390 1.00 47.00 480 MET A CA 1
ATOM 3882 C C . MET A 1 480 ? -32.477 8.947 40.003 1.00 47.00 480 MET A C 1
ATOM 3884 O O . MET A 1 480 ? -33.460 8.824 39.283 1.00 47.00 480 MET A O 1
ATOM 3888 N N . VAL A 1 481 ? -32.571 9.049 41.333 1.00 53.59 481 VAL A N 1
ATOM 3889 C CA . VAL A 1 481 ? -33.841 9.182 42.065 1.00 53.59 481 VAL A CA 1
ATOM 3890 C C . VAL A 1 481 ? -33.935 10.602 42.571 1.00 53.59 481 VAL A C 1
ATOM 3892 O O . VAL A 1 481 ? -32.973 11.102 43.156 1.00 53.59 481 VAL A O 1
ATOM 3895 N N . SER A 1 482 ? -35.080 11.240 42.356 1.00 58.38 482 SER A N 1
ATOM 3896 C CA . SER A 1 482 ? -35.319 12.569 42.907 1.00 58.38 482 SER A CA 1
ATOM 3897 C C . SER A 1 482 ? -35.377 12.501 44.437 1.00 58.38 482 SER A C 1
ATOM 3899 O O . SER A 1 482 ? -35.972 11.584 45.004 1.00 58.38 482 SER A O 1
ATOM 3901 N N . ASP A 1 483 ? -34.811 13.492 45.131 1.00 62.84 483 ASP A N 1
ATOM 3902 C CA . ASP A 1 483 ? -34.905 13.572 46.598 1.00 62.84 483 ASP A CA 1
ATOM 3903 C C . ASP A 1 483 ? -36.377 13.568 47.070 1.00 62.84 483 ASP A C 1
ATOM 3905 O O . ASP A 1 483 ? -36.702 13.051 48.136 1.00 62.84 483 ASP A O 1
ATOM 3909 N N . GLN A 1 484 ? -37.300 14.028 46.216 1.00 60.81 484 GLN A N 1
ATOM 3910 C CA . GLN A 1 484 ? -38.746 13.948 46.430 1.00 60.81 484 GLN A CA 1
ATOM 3911 C C . GLN A 1 484 ? -39.305 12.514 46.454 1.00 60.81 484 GLN A C 1
ATOM 3913 O O . GLN A 1 484 ? -40.200 12.235 47.249 1.00 60.81 484 GLN A O 1
ATOM 3918 N N . GLU A 1 485 ? -38.826 11.598 45.609 1.00 63.53 485 GLU A N 1
ATOM 3919 C CA . GLU A 1 485 ? -39.248 10.186 45.629 1.00 63.53 485 GLU A CA 1
ATOM 3920 C C . GLU A 1 485 ? -38.731 9.465 46.877 1.00 63.53 485 GLU A C 1
ATOM 3922 O O . GLU A 1 485 ? -39.458 8.675 47.476 1.00 63.53 485 GLU A O 1
ATOM 3927 N N . VAL A 1 486 ? -37.517 9.800 47.324 1.00 65.50 486 VAL A N 1
ATOM 3928 C CA . VAL A 1 486 ? -36.931 9.258 48.560 1.00 65.50 486 VAL A CA 1
ATOM 3929 C C . VAL A 1 486 ? -37.727 9.714 49.790 1.00 65.50 486 VAL A C 1
ATOM 3931 O O . VAL A 1 486 ? -38.032 8.901 50.661 1.00 65.50 486 VAL A O 1
ATOM 3934 N N . ILE A 1 487 ? -38.141 10.985 49.837 1.00 67.56 487 ILE A N 1
ATOM 3935 C CA . ILE A 1 487 ? -38.989 11.524 50.914 1.00 67.56 487 ILE A CA 1
ATOM 3936 C C . ILE A 1 487 ? -40.400 10.912 50.877 1.00 67.56 487 ILE A C 1
ATOM 3938 O O . ILE A 1 487 ? -40.959 10.584 51.921 1.00 67.56 487 ILE A O 1
ATOM 3942 N N . LYS A 1 488 ? -40.987 10.698 49.691 1.00 69.31 488 LYS A N 1
ATOM 3943 C CA . LYS A 1 488 ? -42.286 10.006 49.565 1.00 69.31 488 LYS A CA 1
ATOM 3944 C C . LYS A 1 488 ? -42.221 8.555 50.050 1.00 69.31 488 LYS A C 1
ATOM 3946 O O . LYS A 1 48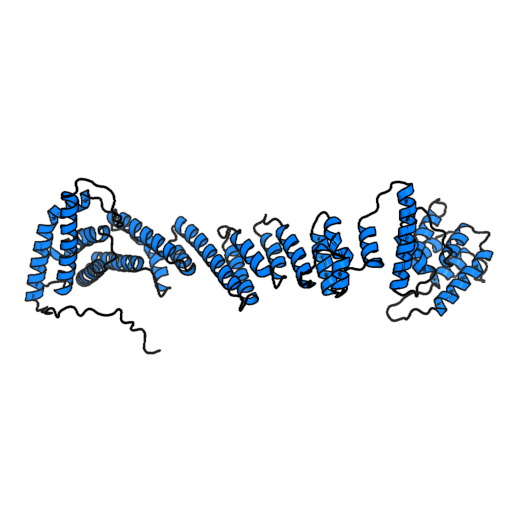8 ? -43.179 8.082 50.661 1.00 69.31 488 LYS A O 1
ATOM 3951 N N . PHE A 1 489 ? -41.110 7.866 49.797 1.00 70.38 489 PHE A N 1
ATOM 3952 C CA . PHE A 1 489 ? -40.893 6.490 50.243 1.00 70.38 489 PHE A CA 1
ATOM 3953 C C . PHE A 1 489 ? -40.824 6.377 51.774 1.00 70.38 489 PHE A C 1
ATOM 3955 O O . PHE A 1 489 ? -41.288 5.388 52.343 1.00 70.38 489 PHE A O 1
ATOM 3962 N N . GLU A 1 490 ? -40.326 7.409 52.465 1.00 72.44 490 GLU A N 1
ATOM 3963 C CA . GLU A 1 490 ? -40.241 7.431 53.930 1.00 72.44 490 GLU A CA 1
ATOM 3964 C C . GLU A 1 490 ? -41.591 7.186 54.610 1.00 72.44 490 GLU A C 1
ATOM 3966 O O . GLU A 1 490 ? -41.673 6.407 55.560 1.00 72.44 490 GLU A O 1
ATOM 3971 N N . ALA A 1 491 ? -42.666 7.786 54.092 1.00 70.75 491 ALA A N 1
ATOM 3972 C CA . ALA A 1 491 ? -44.006 7.627 54.651 1.00 70.75 491 ALA A CA 1
ATOM 3973 C C . ALA A 1 491 ? -44.487 6.161 54.647 1.00 70.75 491 ALA A C 1
ATOM 3975 O O . ALA A 1 491 ? -45.341 5.790 55.451 1.00 70.75 491 ALA A O 1
ATOM 3976 N N . LYS A 1 492 ? -43.923 5.317 53.772 1.00 73.25 492 LYS A N 1
ATOM 3977 C CA . LYS A 1 492 ? -44.263 3.894 53.634 1.00 73.25 492 LYS A CA 1
ATOM 3978 C C . LYS A 1 492 ? -43.314 2.963 54.400 1.00 73.25 492 LYS A C 1
ATOM 3980 O O . LYS A 1 492 ? -43.657 1.801 54.619 1.00 73.25 492 LYS A O 1
ATOM 3985 N N . LEU A 1 493 ? -42.153 3.447 54.861 1.00 74.88 493 LEU A N 1
ATOM 3986 C CA . LEU A 1 493 ? -41.169 2.643 55.606 1.00 74.88 493 LEU A CA 1
ATOM 3987 C C . LEU A 1 493 ? -41.748 1.938 56.848 1.00 74.88 493 LEU A C 1
ATOM 3989 O O . LEU A 1 493 ? -41.435 0.759 57.036 1.00 74.88 493 LEU A O 1
ATOM 3993 N N . PRO A 1 494 ? -42.583 2.580 57.695 1.00 75.19 494 PRO A N 1
ATOM 3994 C CA . PRO A 1 494 ? -43.153 1.916 58.869 1.00 75.19 494 PRO A CA 1
ATOM 3995 C C . PRO A 1 494 ? -44.030 0.717 58.493 1.00 75.19 494 PRO A C 1
ATOM 3997 O O . PRO A 1 494 ? -43.929 -0.341 59.110 1.00 75.19 494 PRO A O 1
ATOM 4000 N N . GLN A 1 495 ? -44.827 0.863 57.433 1.00 77.88 495 GLN A N 1
ATOM 4001 C CA . GLN A 1 495 ? -45.732 -0.174 56.944 1.00 77.88 495 GLN A CA 1
ATOM 4002 C C . GLN A 1 495 ? -44.960 -1.360 56.346 1.00 77.88 495 GLN A C 1
ATOM 4004 O O . GLN A 1 495 ? -45.256 -2.515 56.641 1.00 77.88 495 GLN A O 1
ATOM 4009 N N . ILE A 1 496 ? -43.909 -1.089 55.563 1.00 76.12 496 ILE A N 1
ATOM 4010 C CA . ILE A 1 496 ? -43.038 -2.130 54.994 1.00 76.12 496 ILE A CA 1
ATOM 4011 C C . ILE A 1 496 ? -42.322 -2.911 56.106 1.00 76.12 496 ILE A C 1
ATOM 4013 O O . ILE A 1 496 ? -42.236 -4.139 56.049 1.00 76.12 496 ILE A O 1
ATOM 4017 N N . ARG A 1 497 ? -41.843 -2.221 57.150 1.00 77.62 497 ARG A N 1
ATOM 4018 C CA . ARG A 1 497 ? -41.220 -2.861 58.321 1.00 77.62 497 ARG A CA 1
ATOM 4019 C C . ARG A 1 497 ? -42.193 -3.782 59.047 1.00 77.62 497 ARG A C 1
ATOM 4021 O O . ARG A 1 497 ? -41.806 -4.885 59.423 1.00 77.62 497 ARG A O 1
ATOM 4028 N N . GLU A 1 498 ? -43.446 -3.369 59.210 1.00 78.44 498 GLU A N 1
ATOM 4029 C CA . GLU A 1 498 ? -44.477 -4.208 59.823 1.00 78.44 498 GLU A CA 1
ATOM 4030 C C . GLU A 1 498 ? -44.725 -5.487 59.010 1.00 78.44 498 GLU A C 1
ATOM 4032 O O . GLU A 1 498 ? -44.738 -6.583 59.577 1.00 78.44 498 GLU A O 1
ATOM 4037 N N . TYR A 1 499 ? -44.823 -5.378 57.682 1.00 79.19 499 TYR A N 1
ATOM 4038 C CA . TYR A 1 499 ? -44.973 -6.539 56.803 1.00 79.19 499 TYR A CA 1
ATOM 4039 C C . TYR A 1 499 ? -43.777 -7.496 56.860 1.00 79.19 499 TYR A C 1
ATOM 4041 O O . TYR A 1 499 ? -43.961 -8.714 56.890 1.00 79.19 499 TYR A O 1
ATOM 4049 N N . LEU A 1 500 ? -42.552 -6.976 56.953 1.00 76.50 500 LEU A N 1
ATOM 4050 C CA . LEU A 1 500 ? -41.355 -7.805 57.113 1.00 76.50 500 LEU A CA 1
ATOM 4051 C C . LEU A 1 500 ? -41.298 -8.493 58.478 1.00 76.50 500 LEU A C 1
ATOM 4053 O O . LEU A 1 500 ? -40.923 -9.659 58.548 1.00 76.50 500 LEU A O 1
ATOM 4057 N N . ILE A 1 501 ? -41.719 -7.821 59.555 1.00 76.94 501 ILE A N 1
ATOM 4058 C CA . ILE A 1 501 ? -41.830 -8.431 60.890 1.00 76.94 501 ILE A CA 1
ATOM 4059 C C . ILE A 1 501 ? -42.867 -9.561 60.875 1.00 76.94 501 ILE A C 1
ATOM 4061 O O . ILE A 1 501 ? -42.651 -10.609 61.485 1.00 76.94 501 ILE A O 1
ATOM 4065 N N . GLN A 1 502 ? -43.989 -9.379 60.176 1.00 75.88 502 GLN A N 1
ATOM 4066 C CA . GLN A 1 502 ? -44.992 -10.430 60.012 1.00 75.88 502 GLN A CA 1
ATOM 4067 C C . GLN A 1 502 ? -44.463 -11.605 59.178 1.00 75.88 502 GLN A C 1
ATOM 4069 O O . GLN A 1 502 ? -44.707 -12.753 59.547 1.00 75.88 502 GLN A O 1
ATOM 4074 N N . ASN A 1 503 ? -43.704 -11.345 58.108 1.00 77.06 503 ASN A N 1
ATOM 4075 C CA . ASN A 1 503 ? -43.048 -12.400 57.334 1.00 77.06 503 ASN A CA 1
ATOM 4076 C C . ASN A 1 503 ? -42.011 -13.161 58.172 1.00 77.06 503 ASN A C 1
ATOM 4078 O O . ASN A 1 503 ? -42.027 -14.385 58.179 1.00 77.06 503 ASN A O 1
ATOM 4082 N N . LEU A 1 504 ? -41.180 -12.455 58.944 1.00 75.12 504 LEU A N 1
ATOM 4083 C CA . LEU A 1 504 ? -40.185 -13.060 59.833 1.00 75.12 504 LEU A CA 1
ATOM 4084 C C . LEU A 1 504 ? -40.849 -13.958 60.887 1.00 75.12 504 LEU A C 1
ATOM 4086 O O . LEU A 1 504 ? -40.403 -15.076 61.121 1.00 75.12 504 LEU A O 1
ATOM 4090 N N . LYS A 1 505 ? -41.963 -13.507 61.481 1.00 75.12 505 LYS A N 1
ATOM 4091 C CA . LYS A 1 505 ? -42.762 -14.328 62.404 1.00 75.12 505 LYS A CA 1
ATOM 4092 C C . LYS A 1 505 ? -43.261 -15.610 61.735 1.00 75.12 505 LYS A C 1
ATOM 4094 O O . LYS A 1 505 ? -43.207 -16.661 62.361 1.00 75.12 505 LYS A O 1
ATOM 4099 N N . LYS A 1 506 ? -43.724 -15.536 60.482 1.00 74.56 506 LYS A N 1
ATOM 4100 C CA . LYS A 1 506 ? -44.172 -16.711 59.717 1.00 74.56 506 LYS A CA 1
ATOM 4101 C C . LYS A 1 506 ? -43.010 -17.646 59.373 1.00 74.56 506 LYS A C 1
ATOM 4103 O O . LYS A 1 506 ? -43.127 -18.832 59.629 1.00 74.56 506 LYS A O 1
ATOM 4108 N N . ALA A 1 507 ? -41.878 -17.117 58.909 1.00 72.62 507 ALA A N 1
ATOM 4109 C CA . ALA A 1 507 ? -40.686 -17.905 58.583 1.00 72.62 507 ALA A CA 1
ATOM 4110 C C . ALA A 1 507 ? -40.146 -18.674 59.804 1.00 72.62 507 ALA A C 1
ATOM 4112 O O . ALA A 1 507 ? -39.830 -19.858 59.714 1.00 72.62 507 ALA A O 1
ATOM 4113 N N . ILE A 1 508 ? -40.130 -18.031 60.979 1.00 71.19 508 ILE A N 1
ATOM 4114 C CA . ILE A 1 508 ? -39.727 -18.666 62.243 1.00 71.19 508 ILE A CA 1
ATOM 4115 C C . ILE A 1 508 ? -40.719 -19.767 62.659 1.00 71.19 508 ILE A C 1
ATOM 4117 O O . ILE A 1 508 ? -40.300 -20.815 63.148 1.00 71.19 508 ILE A O 1
ATOM 4121 N N . LEU A 1 509 ? -42.027 -19.550 62.467 1.00 70.38 509 LEU A N 1
ATOM 4122 C CA . LEU A 1 509 ? -43.073 -20.536 62.779 1.00 70.38 509 LEU A CA 1
ATOM 4123 C C . LEU A 1 509 ? -43.106 -21.713 61.788 1.00 70.38 509 LEU A C 1
ATOM 4125 O O . LEU A 1 509 ? -43.460 -22.819 62.187 1.00 70.38 509 LEU A O 1
ATOM 4129 N N . ASP A 1 510 ? -42.707 -21.488 60.535 1.00 65.31 510 ASP A N 1
ATOM 4130 C CA . ASP A 1 510 ? -42.606 -22.503 59.478 1.00 65.31 510 ASP A CA 1
ATOM 4131 C C . ASP A 1 510 ? -41.349 -23.393 59.610 1.00 65.31 510 ASP A C 1
ATOM 4133 O O . ASP A 1 510 ? -41.198 -24.358 58.861 1.00 65.31 510 ASP A O 1
ATOM 4137 N N . GLY A 1 511 ? -40.468 -23.116 60.582 1.00 58.06 511 GLY A N 1
ATOM 4138 C CA . GLY A 1 511 ? -39.294 -23.939 60.888 1.00 58.06 511 GLY A CA 1
ATOM 4139 C C . GLY A 1 511 ? -38.000 -23.546 60.165 1.00 58.06 511 GLY A C 1
ATOM 4140 O O . GLY A 1 511 ? -37.027 -24.293 60.263 1.00 58.06 511 GLY A O 1
ATOM 4141 N N . ASP A 1 512 ? -37.938 -22.381 59.506 1.00 54.12 512 ASP A N 1
ATOM 4142 C CA . ASP A 1 512 ? -36.711 -21.838 58.887 1.00 54.12 512 ASP A CA 1
ATOM 4143 C C . ASP A 1 512 ? -35.759 -21.242 59.949 1.00 54.12 512 ASP A C 1
ATOM 4145 O O . ASP A 1 512 ? -35.458 -20.044 59.999 1.00 54.12 512 ASP A O 1
ATOM 4149 N N . LEU A 1 513 ? -35.271 -22.100 60.847 1.00 44.41 513 LEU A N 1
ATOM 4150 C CA . LEU A 1 513 ? -34.271 -21.783 61.868 1.00 44.41 513 LEU A CA 1
ATOM 4151 C C . LEU A 1 513 ? -32.853 -21.994 61.312 1.00 44.41 513 LEU A C 1
ATOM 4153 O O . LEU A 1 513 ? -32.122 -22.887 61.730 1.00 44.41 513 LEU A O 1
ATOM 4157 N N . CYS A 1 514 ? -32.429 -21.135 60.384 1.00 40.62 514 CYS A N 1
ATOM 4158 C CA . CYS A 1 514 ? -31.000 -20.927 60.145 1.00 40.62 514 CYS A CA 1
ATOM 4159 C C . CYS A 1 514 ? -30.486 -19.902 61.162 1.00 40.62 514 CYS A C 1
ATOM 4161 O O . CYS A 1 514 ? -30.576 -18.693 60.948 1.00 40.62 514 CYS A O 1
ATOM 4163 N N . LEU A 1 515 ? -29.987 -20.394 62.299 1.00 36.75 515 LEU A N 1
ATOM 4164 C CA . LEU A 1 515 ? -29.228 -19.585 63.249 1.00 36.75 515 LEU A CA 1
ATOM 4165 C C . LEU A 1 515 ? -27.974 -19.032 62.557 1.00 36.75 515 LEU A C 1
ATOM 4167 O O . LEU A 1 515 ? -27.245 -19.761 61.889 1.00 36.75 515 LEU A O 1
ATOM 4171 N N . LEU A 1 516 ? -27.772 -17.726 62.716 1.00 34.19 516 LEU A N 1
ATOM 4172 C CA . LEU A 1 516 ? -26.609 -16.965 62.272 1.00 34.19 516 LEU A CA 1
ATOM 4173 C C . LEU A 1 516 ? -25.315 -17.588 62.824 1.00 34.19 516 LEU A C 1
ATOM 4175 O O . LEU A 1 516 ? -25.065 -17.497 64.026 1.00 34.19 516 LEU A O 1
ATOM 4179 N N . GLU A 1 517 ? -24.471 -18.156 61.964 1.00 27.41 517 GLU A N 1
ATOM 4180 C CA . GLU A 1 517 ? -23.036 -18.224 62.256 1.00 27.41 517 GLU A CA 1
ATOM 4181 C C . GLU A 1 517 ? -22.385 -16.868 61.923 1.00 27.41 517 GLU A C 1
ATOM 4183 O O . GLU A 1 517 ? -22.832 -16.182 60.995 1.00 27.41 517 GLU A O 1
ATOM 4188 N N . PRO A 1 518 ? -21.364 -16.426 62.681 1.00 29.73 518 PRO A N 1
ATOM 4189 C CA . PRO A 1 518 ? -20.724 -15.138 62.458 1.00 29.73 518 PRO A CA 1
ATOM 4190 C C . PRO A 1 518 ? -19.990 -15.129 61.117 1.00 29.73 518 PRO A C 1
ATOM 4192 O O . PRO A 1 518 ? -19.363 -16.110 60.731 1.00 29.73 518 PRO A O 1
ATOM 4195 N N . ALA A 1 519 ? -20.037 -13.987 60.433 1.00 31.58 519 ALA A N 1
ATOM 4196 C CA . ALA A 1 519 ? -19.314 -13.751 59.194 1.00 31.58 519 ALA A CA 1
ATOM 4197 C C . ALA A 1 519 ? -17.802 -13.989 59.369 1.00 31.58 519 ALA A C 1
ATOM 4199 O O . ALA A 1 519 ? -17.106 -13.166 59.966 1.00 31.58 519 ALA A O 1
ATOM 4200 N N . GLU A 1 520 ? -17.284 -15.076 58.795 1.00 25.95 520 GLU A N 1
ATOM 4201 C CA . GLU A 1 520 ? -15.863 -15.164 58.483 1.00 25.95 520 GLU A CA 1
ATOM 4202 C C . GLU A 1 520 ? -15.564 -14.253 57.291 1.00 25.95 520 GLU A C 1
ATOM 4204 O O . GLU A 1 520 ? -16.026 -14.427 56.162 1.00 25.95 520 GLU A O 1
ATOM 4209 N N . SER A 1 521 ? -14.771 -13.231 57.576 1.00 32.53 521 SER A N 1
ATOM 4210 C CA . SER A 1 521 ? -14.012 -12.473 56.601 1.00 32.53 521 SER A CA 1
ATOM 4211 C C . SER A 1 521 ? -13.114 -13.408 55.784 1.00 32.53 521 SER A C 1
ATOM 4213 O O . SER A 1 521 ? -12.160 -13.956 56.334 1.00 32.53 521 SER A O 1
ATOM 4215 N N . GLY A 1 522 ? -13.330 -13.528 54.473 1.00 26.41 522 GLY A N 1
ATOM 4216 C CA . GLY A 1 522 ? -12.294 -14.082 53.601 1.00 26.41 522 GLY A CA 1
ATOM 4217 C C . GLY A 1 522 ? -12.756 -14.628 52.257 1.00 26.41 522 GLY A C 1
ATOM 4218 O O . GLY A 1 522 ? -13.360 -15.686 52.183 1.00 26.41 522 GLY A O 1
ATOM 4219 N N . GLY A 1 523 ? -12.323 -13.960 51.186 1.00 25.03 523 GLY A N 1
ATOM 4220 C CA . GLY A 1 523 ? -11.922 -14.644 49.958 1.00 25.03 523 GLY A CA 1
ATOM 4221 C C . GLY A 1 523 ? -12.993 -14.808 48.884 1.00 25.03 523 GLY A C 1
ATOM 4222 O O . GLY A 1 523 ? -13.759 -15.763 48.878 1.00 25.03 523 GLY A O 1
ATOM 4223 N N . PHE A 1 524 ? -12.913 -13.952 47.863 1.00 28.05 524 PHE A N 1
ATOM 4224 C CA . PHE A 1 524 ? -13.194 -14.371 46.490 1.00 28.05 524 PHE A CA 1
ATOM 4225 C C . PHE A 1 524 ? -12.286 -15.573 46.165 1.00 28.05 524 PHE A C 1
ATOM 4227 O O . PHE A 1 524 ? -11.130 -15.411 45.780 1.00 28.05 524 PHE A O 1
ATOM 4234 N N . GLY A 1 525 ? -12.798 -16.779 46.398 1.00 24.02 525 GLY A N 1
ATOM 4235 C CA . GLY A 1 525 ? -12.182 -18.040 46.017 1.00 24.02 525 GLY A CA 1
ATOM 4236 C C . GLY A 1 525 ? -12.768 -18.507 44.696 1.00 24.02 525 GLY A C 1
ATOM 4237 O O . GLY A 1 525 ? -13.901 -18.972 44.633 1.00 24.02 525 GLY A O 1
ATOM 4238 N N . SER A 1 526 ? -11.979 -18.374 43.638 1.00 31.75 526 SER A N 1
ATOM 4239 C CA . SER A 1 526 ? -12.171 -19.053 42.363 1.00 31.75 526 SER A CA 1
ATOM 4240 C C . SER A 1 526 ? -12.434 -20.552 42.562 1.00 31.75 526 SER A C 1
ATOM 4242 O O . SER A 1 526 ? -11.560 -21.272 43.044 1.00 31.75 526 SER A O 1
ATOM 4244 N N . GLN A 1 527 ? -13.586 -21.037 42.106 1.00 24.84 527 GLN A N 1
ATOM 4245 C CA . GLN A 1 527 ? -13.780 -22.439 41.740 1.00 24.84 527 GLN A CA 1
ATOM 4246 C C . GLN A 1 527 ? -14.198 -22.509 40.270 1.00 24.84 527 GLN A C 1
ATOM 4248 O O . GLN A 1 527 ? -15.355 -22.706 39.923 1.00 24.84 527 GLN A O 1
ATOM 4253 N N . PHE A 1 528 ? -13.208 -22.324 39.398 1.00 27.55 528 PHE A N 1
ATOM 4254 C CA . PHE A 1 528 ? -13.163 -23.022 38.120 1.00 27.55 528 PHE A CA 1
ATOM 4255 C C . PHE A 1 528 ? -12.136 -24.138 38.281 1.00 27.55 528 PHE A C 1
ATOM 4257 O O . PHE A 1 528 ? -10.962 -23.868 38.527 1.00 27.55 528 PHE A O 1
ATOM 4264 N N . GLY A 1 529 ? -12.587 -25.383 38.166 1.00 22.50 529 GLY A N 1
ATOM 4265 C CA . GLY A 1 529 ? -11.704 -26.539 38.169 1.00 22.50 529 GLY A CA 1
ATOM 4266 C C . GLY A 1 529 ? -12.450 -27.852 38.350 1.00 22.50 529 GLY A C 1
ATOM 4267 O O . GLY A 1 529 ? -12.628 -28.292 39.479 1.00 22.50 529 GLY A O 1
ATOM 4268 N N . GLY A 1 530 ? -12.814 -28.496 37.235 1.00 23.02 530 GLY A N 1
ATOM 4269 C CA . GLY A 1 530 ? -12.915 -29.956 37.198 1.00 23.02 530 GLY A CA 1
ATOM 4270 C C . GLY A 1 530 ? -13.925 -30.560 36.222 1.00 23.02 530 GLY A C 1
ATOM 4271 O O . GLY A 1 530 ? -15.078 -30.746 36.588 1.00 23.02 530 GLY A O 1
ATOM 4272 N N . ASN A 1 531 ? -13.403 -31.010 35.073 1.00 24.38 531 ASN A N 1
ATOM 4273 C CA . ASN A 1 531 ? -13.842 -32.165 34.265 1.00 24.38 531 ASN A CA 1
ATOM 4274 C C . ASN A 1 531 ? -14.979 -31.983 33.236 1.00 24.38 531 ASN A C 1
ATOM 4276 O O . ASN A 1 531 ? -16.104 -32.415 33.474 1.00 24.38 531 ASN A O 1
ATOM 4280 N N . LEU A 1 532 ? -14.655 -31.457 32.045 1.00 26.42 532 LEU A N 1
ATOM 4281 C CA . LEU A 1 532 ? -14.347 -32.217 30.809 1.00 26.42 532 LEU A CA 1
ATOM 4282 C C . LEU A 1 532 ? -13.967 -31.260 29.670 1.00 26.42 532 LEU A C 1
ATOM 4284 O O . LEU A 1 532 ? -14.645 -30.217 29.537 1.00 26.42 532 LEU A O 1
#